Protein AF-A0A7H8N4Y3-F1 (afdb_monomer)

pLDDT: mean 81.01, std 17.04, range [22.92, 98.0]

Sequence (527 aa):
MEPESAHHAGSHAVLIGTSKYRASGLPNVPAASNSLHSMDQLLTDPELCGWPEDRVTVLEDFQDAARLALELRKLAEETTETLLVYFVGHGVISETGDLCLATGDTDLRYPDLTALEYERVRRILLNSPAQVKLVILDCCYSGRVIHGLSSPAENQLAAATEVRGVYTLTAADRTAHVVPLAEQKAACTSFTGVLRDVIRQGVPGGPPTLALDDVYLELRRVLKARGLPEPNRRGTDTVDLHVFSRNAAYRPPDTGGAGFRLIPRDREDLFLKVMAEQPVRALTANAIDALGDHPGIYQLYVASEGGTRELVYVGKGDRSISARLTRHLRKIDGRCNIDSHDVSFSYLRMDDDLSYVAPEHLVVRQLHDQGVVVPWNLNGFGNNDPGRMRDTTRLRSHHFDALYPIDLSWPIRTEGTEGDLTAYEFANYLKSELPYSFRFQLAKRRNSIDDVTSLDDISVTVPEGLLTADRAFRLLAAAMGKQWQISALAGQVLMYREENLRYPSALRYYVDTNTLDAVPDFQQDDF

Mean predicted aligned error: 16.23 Å

Organism: NCBI:txid2763006

Nearest PDB structures (foldseek):
  8v4x-assembly4_E-3  TM=7.159E-01  e=7.540E-09  Homo sapiens
  4i1p-assembly2_C  TM=5.751E-01  e=9.472E-10  Homo sapiens
  3uoa-assembly1_C  TM=6.436E-01  e=5.283E-09  Homo sapiens
  3v4l-assembly1_A-2  TM=4.907E-01  e=3.928E-09  Mus musculus
  3mx4-assembly2_B  TM=6.505E-01  e=2.250E-05  Escherichia coli

Secondary structure (DSSP, 8-state):
--------TT-EEEEEE-----STT----HHHHHHHHHHHHHHH-TTTT---GGGEEEEES---HHHHHHHHHHHHHH-SSEEEEEEEEEEEE-TTS-EEE--TT--TTSHHHHSEEHHHHHHHHHTS--SEEEEEEEEEE-----S-----GGGHHHHHT--TTSEEEES-SSPPP---TTTTTT---HHHHHHHHHHHH--TT--SEEEHHHHHHHHHHHHHHTTPPPPEEE--TTGGGSEEEE-TT-----TTS----SS-HHHHHHHHHHHHTSPPEE--HHHHHTT-S--EEEEEEEE-TTSPEEEEEEEEESS-HHHHHHHHHHHHHTBSS--GGGEEEEEEE--S-HHHH-HHHHHHHHHHHTT---TTTTTTSS-S---GGGTTSPPBTTSHHHHS-B-TT-EEE-TTS-EEEEHHHHHHHHHHH-SSEEEE-----SS--S----GGG-EEEEPSSEEEHHHHHHHHHHHH-TT-EEEEESSEEEEES-SS---TTEEEEEETTEEEE----PBPP--

InterPro domains:
  IPR011600 Peptidase C14, caspase domain [PF00656] (12-146)
  IPR029030 Caspase-like domain superfamily [SSF52129] (12-205)

Foldseek 3Di:
DPPPQPPCVQAAEEQEFAQAADAPDFDGQLLRVVLSVLVLCQCCPSQKNNHDNVRYHYHYQAQALVVVLVVLLVSLQSHAAEYEYEYADAWEADPVLFTFRAHRHQDNPCRVHGTHTVVSVLLSQLPGNYQAAEYEYRYAYPDPPPDDDDDDLQCSVVVNPQAQRYKYKYQASHGFAAPPPVCSNPHHGPLSRLLSVCRQQFDALDDQFDFLLNSLVVSQVVCVVVVGHGMDIDYDQPSSRHGRIGGPNDDPDDPDDDDDDPAPPVNLVVVLVVQVPFDKFQLDLVVLVVVPFAWWKKWKWFQDPVRDTATQDIDIDQTGPSVQSVLLLLQQVQWPPGDSRRMIMGIDGDPDRCVVVVSSVSNVVVCVVVVRDNLQRSAPRNDQDRDDSCQQPAHACSGPLNNIFGDQQAKDACVVPAAKDQLVVLQVSCCVRHSAHEDEDQDDPDDDPDDDDGSRNFIFGHHHGIDGNNRSLLSSQQRVAAQWKWFRFSGYIYIYRDHPDDHQRTQWMHHRNDIDGDDHNHDYDDD

Structure (mmCIF, N/CA/C/O backbone):
data_AF-A0A7H8N4Y3-F1
#
_entry.id   AF-A0A7H8N4Y3-F1
#
loop_
_atom_site.group_PDB
_atom_site.id
_atom_site.type_symbol
_atom_site.label_atom_id
_atom_site.label_alt_id
_atom_site.label_comp_id
_atom_site.label_asym_id
_atom_site.label_entity_id
_atom_site.label_seq_id
_atom_site.pdbx_PDB_ins_code
_atom_site.Cartn_x
_atom_site.Cartn_y
_atom_site.Cartn_z
_atom_site.occupancy
_atom_site.B_iso_or_equiv
_atom_site.auth_seq_id
_atom_site.auth_comp_id
_atom_site.auth_asym_id
_atom_site.auth_atom_id
_atom_site.pdbx_PDB_model_num
ATOM 1 N N . MET A 1 1 ? -13.805 7.664 29.362 1.00 29.91 1 MET A N 1
ATOM 2 C CA . MET A 1 1 ? -12.657 8.097 28.548 1.00 29.91 1 MET A CA 1
ATOM 3 C C . MET A 1 1 ? -13.224 8.872 27.390 1.00 29.91 1 MET A C 1
ATOM 5 O O . MET A 1 1 ? -14.058 8.323 26.681 1.00 29.91 1 MET A O 1
ATOM 9 N N . GLU A 1 2 ? -12.877 10.150 27.287 1.00 22.92 2 GLU A N 1
ATOM 10 C CA . GLU A 1 2 ? -13.134 10.912 26.066 1.00 22.92 2 GLU A CA 1
ATOM 11 C C . GLU A 1 2 ? -12.398 10.223 24.906 1.00 22.92 2 GLU A C 1
ATOM 13 O O . GLU A 1 2 ? -11.292 9.722 25.122 1.00 22.92 2 GLU A O 1
ATOM 18 N N . PRO A 1 3 ? -13.012 10.101 23.719 1.00 33.97 3 PRO A N 1
ATOM 19 C CA . PRO A 1 3 ? -12.347 9.497 22.578 1.00 33.97 3 PRO A CA 1
ATOM 20 C C . PRO A 1 3 ? -11.207 10.414 22.131 1.00 33.97 3 PRO A C 1
ATOM 22 O O . PRO A 1 3 ? -11.430 11.604 21.910 1.00 33.97 3 PRO A O 1
ATOM 25 N N . GLU A 1 4 ? -10.007 9.847 22.009 1.00 38.69 4 GLU A N 1
ATOM 26 C CA . GLU A 1 4 ? -8.832 10.485 21.412 1.00 38.69 4 GLU A CA 1
ATOM 27 C C . GLU A 1 4 ? -9.244 11.184 20.107 1.00 38.69 4 GLU A C 1
ATOM 29 O O . GLU A 1 4 ? -9.759 10.566 19.170 1.00 38.69 4 GLU A O 1
ATOM 34 N N . SER A 1 5 ? -9.104 12.508 20.078 1.00 40.22 5 SER A N 1
ATOM 35 C CA . SER A 1 5 ? -9.232 13.306 18.866 1.00 40.22 5 SER A CA 1
ATOM 36 C C . SER A 1 5 ? -8.273 12.753 17.816 1.00 40.22 5 SER A C 1
ATOM 38 O O . SER A 1 5 ? -7.086 12.621 18.106 1.00 40.22 5 SER A O 1
ATOM 40 N N . ALA A 1 6 ? -8.760 12.441 16.612 1.00 51.78 6 ALA A N 1
ATOM 41 C CA . ALA A 1 6 ? -7.892 12.108 15.490 1.00 51.78 6 ALA A CA 1
ATOM 42 C C . ALA A 1 6 ? -6.901 13.266 15.283 1.00 51.78 6 ALA A C 1
ATOM 44 O O . ALA A 1 6 ? -7.282 14.355 14.853 1.00 51.78 6 ALA A O 1
ATOM 45 N N . HIS A 1 7 ? -5.644 13.065 15.675 1.00 59.75 7 HIS A N 1
ATOM 46 C CA . HIS A 1 7 ? -4.591 14.039 15.446 1.00 59.75 7 HIS A CA 1
ATOM 47 C C . HIS A 1 7 ? -4.269 14.018 13.951 1.00 59.75 7 HIS A C 1
ATOM 49 O O . HIS A 1 7 ? -3.539 13.161 13.485 1.00 59.75 7 HIS A O 1
ATOM 55 N N . HIS A 1 8 ? -4.854 14.947 13.193 1.00 76.12 8 HIS A N 1
ATOM 56 C CA . HIS A 1 8 ? -4.563 15.163 11.767 1.00 76.12 8 HIS A CA 1
ATOM 57 C C . HIS A 1 8 ? -3.441 16.189 11.558 1.00 76.12 8 HIS A C 1
ATOM 59 O O . HIS A 1 8 ? -3.336 16.801 10.498 1.00 76.12 8 HIS A O 1
ATOM 65 N N . ALA A 1 9 ? -2.623 16.443 12.581 1.00 78.62 9 ALA A N 1
ATOM 66 C CA . ALA A 1 9 ? -1.647 17.530 12.563 1.00 78.62 9 ALA A CA 1
ATOM 67 C C . ALA A 1 9 ? -0.562 17.333 11.490 1.00 78.62 9 ALA A C 1
ATOM 69 O O . ALA A 1 9 ? -0.053 18.324 10.967 1.00 78.62 9 ALA A O 1
ATOM 70 N N . GLY A 1 10 ? -0.234 16.082 11.149 1.00 86.62 10 GLY A N 1
ATOM 71 C CA . GLY A 1 10 ? 0.663 15.722 10.050 1.00 86.62 10 GLY A CA 1
ATOM 72 C C . GLY A 1 10 ? -0.061 15.222 8.798 1.00 86.62 10 GLY A C 1
ATOM 73 O O . GLY A 1 10 ? 0.597 14.750 7.869 1.00 86.62 10 GLY A O 1
ATOM 74 N N . SER A 1 11 ? -1.394 15.276 8.762 1.00 93.38 11 SER A N 1
ATOM 75 C CA . SER A 1 11 ? -2.220 14.793 7.652 1.00 93.38 11 SER A CA 1
ATOM 76 C C . SER A 1 11 ? -2.635 15.945 6.736 1.00 93.38 11 SER A C 1
ATOM 78 O O . SER A 1 11 ? -2.836 17.062 7.202 1.00 93.38 11 SER A O 1
ATOM 80 N N . HIS A 1 12 ? -2.778 15.692 5.433 1.00 97.12 12 HIS A N 1
ATOM 81 C CA . HIS A 1 12 ? -3.272 16.681 4.468 1.00 97.12 12 HIS A CA 1
ATOM 82 C C . HIS A 1 12 ? -4.177 16.047 3.403 1.00 97.12 12 HIS A C 1
ATOM 84 O O . HIS A 1 12 ? -3.848 15.017 2.809 1.00 97.12 12 HIS A O 1
ATOM 90 N N . ALA A 1 13 ? -5.336 16.653 3.160 1.00 97.44 13 ALA A N 1
ATOM 91 C CA . ALA A 1 13 ? -6.280 16.243 2.130 1.00 97.44 13 ALA A CA 1
ATOM 92 C C . ALA A 1 13 ? -6.252 17.249 0.979 1.00 97.44 13 ALA A C 1
ATOM 94 O O . ALA A 1 13 ? -6.431 18.447 1.174 1.00 97.44 13 ALA A O 1
ATOM 95 N N . VAL A 1 14 ? -6.041 16.762 -0.238 1.00 98.00 14 VAL A N 1
ATOM 96 C CA . VAL A 1 14 ? -6.026 17.559 -1.463 1.00 98.00 14 VAL A CA 1
ATOM 97 C C . VAL A 1 14 ? -7.227 17.159 -2.307 1.00 98.00 14 VAL A C 1
ATOM 99 O O . VAL A 1 14 ? -7.295 16.053 -2.849 1.00 98.00 14 VAL A O 1
ATOM 102 N N . LEU A 1 15 ? -8.194 18.063 -2.403 1.00 98.00 15 LEU A N 1
ATOM 103 C CA . LEU A 1 15 ? -9.436 17.872 -3.138 1.00 98.00 15 LEU A CA 1
ATOM 104 C C . LEU A 1 15 ? -9.306 18.582 -4.482 1.00 98.00 15 LEU A C 1
ATOM 106 O O . LEU A 1 15 ? -9.189 19.799 -4.537 1.00 98.00 15 LEU A O 1
ATOM 110 N N . ILE A 1 16 ? -9.319 17.830 -5.574 1.00 97.12 16 ILE A N 1
ATOM 111 C CA . ILE A 1 16 ? -9.112 18.328 -6.932 1.00 97.12 16 ILE A CA 1
ATOM 112 C C . ILE A 1 16 ? -10.415 18.162 -7.705 1.00 97.12 16 ILE A C 1
ATOM 114 O O . ILE A 1 16 ? -10.931 17.052 -7.835 1.00 97.12 16 ILE A O 1
ATOM 118 N N . GLY A 1 17 ? -10.945 19.251 -8.252 1.00 94.25 17 GLY A N 1
ATOM 119 C CA . GLY A 1 17 ? -12.211 19.224 -8.981 1.00 94.25 17 GLY A CA 1
ATOM 120 C C . GLY A 1 17 ? -12.163 20.082 -10.226 1.00 94.25 17 GLY A C 1
ATOM 121 O O . GLY A 1 17 ? -11.761 21.238 -10.156 1.00 94.25 17 GLY A O 1
ATOM 122 N N . THR A 1 18 ? -12.607 19.549 -11.364 1.00 92.56 18 THR A N 1
ATOM 123 C CA . THR A 1 18 ? -12.794 20.351 -12.582 1.00 92.56 18 THR A CA 1
ATOM 124 C C . THR A 1 18 ? -14.246 20.268 -13.031 1.00 92.56 18 THR A C 1
ATOM 126 O O . THR A 1 18 ? -14.731 19.221 -13.455 1.00 92.56 18 THR A O 1
ATOM 129 N N . SER A 1 19 ? -14.955 21.388 -12.922 1.00 91.56 19 SER A N 1
ATOM 130 C CA . SER A 1 19 ? -16.358 21.529 -13.316 1.00 91.56 19 SER A CA 1
ATOM 131 C C . SER A 1 19 ? -16.519 22.222 -14.671 1.00 91.56 19 SER A C 1
ATOM 133 O O . SER A 1 19 ? -17.523 22.011 -15.362 1.00 91.56 19 SER A O 1
ATOM 135 N N . LYS A 1 20 ? -15.523 23.026 -15.071 1.00 90.75 20 LYS A N 1
ATOM 136 C CA . LYS A 1 20 ? -15.516 23.815 -16.310 1.00 90.75 20 LYS A CA 1
ATOM 137 C C . LYS A 1 20 ? -14.343 23.438 -17.209 1.00 90.75 20 LYS A C 1
ATOM 139 O O . LYS A 1 20 ? -13.189 23.539 -16.803 1.00 90.75 20 LYS A O 1
ATOM 144 N N . TYR A 1 21 ? -14.654 23.118 -18.459 1.00 89.38 21 TYR A N 1
ATOM 145 C CA . TYR A 1 21 ? -13.703 22.777 -19.511 1.00 89.38 21 TYR A CA 1
ATOM 146 C C . TYR A 1 21 ? -13.806 23.801 -20.645 1.00 89.38 21 TYR A C 1
ATOM 148 O O . TYR A 1 21 ? -14.897 24.113 -21.126 1.00 89.38 21 TYR A O 1
ATOM 156 N N . ARG A 1 22 ? -12.667 24.371 -21.044 1.00 83.06 22 ARG A N 1
ATOM 157 C CA . ARG A 1 22 ? -12.565 25.377 -22.113 1.00 83.06 22 ARG A CA 1
ATOM 158 C C . ARG A 1 22 ? -12.237 24.753 -23.462 1.00 83.06 22 ARG A C 1
ATOM 160 O O . ARG A 1 22 ? -12.673 25.260 -24.494 1.00 83.06 22 ARG A O 1
ATOM 167 N N . ALA A 1 23 ? -11.468 23.670 -23.450 1.00 68.81 23 ALA A N 1
ATOM 168 C CA . ALA A 1 23 ? -11.056 22.961 -24.649 1.00 68.81 23 ALA A CA 1
ATOM 169 C C . ALA A 1 23 ? -12.226 22.197 -25.298 1.00 68.81 23 ALA A C 1
ATOM 171 O O . ALA A 1 23 ? -13.111 21.658 -24.630 1.00 68.81 23 ALA A O 1
ATOM 172 N N . SER A 1 24 ? -12.240 22.145 -26.632 1.00 59.03 24 SER A N 1
ATOM 173 C CA . SER A 1 24 ? -13.304 21.483 -27.386 1.00 59.03 24 SER A CA 1
ATOM 174 C C . SER A 1 24 ? -13.284 19.968 -27.160 1.00 59.03 24 SER A C 1
ATOM 176 O O . SER A 1 24 ? -12.332 19.301 -27.558 1.00 59.03 24 SER A O 1
ATOM 178 N N . GLY A 1 25 ? -14.361 19.415 -26.599 1.00 71.94 25 GLY A N 1
ATOM 179 C CA . GLY A 1 25 ? -14.592 17.966 -26.561 1.00 71.94 25 GLY A CA 1
ATOM 180 C C . GLY A 1 25 ? -14.956 17.394 -25.193 1.00 71.94 25 GLY A C 1
ATOM 181 O O . GLY A 1 25 ? -15.509 16.297 -25.149 1.00 71.94 25 GLY A O 1
ATOM 182 N N . LEU A 1 26 ? -14.727 18.136 -24.105 1.00 82.75 26 LEU A N 1
ATOM 183 C CA . LEU A 1 26 ? -15.158 17.751 -22.761 1.00 82.75 26 LEU A CA 1
ATOM 184 C C . LEU A 1 26 ? -16.362 18.597 -22.317 1.00 82.75 26 LEU A C 1
ATOM 186 O O . LEU A 1 26 ? -16.264 19.823 -22.277 1.00 82.75 26 LEU A O 1
ATOM 190 N N . PRO A 1 27 ? -17.516 17.984 -21.998 1.00 84.88 27 PRO A N 1
ATOM 191 C CA . PRO A 1 27 ? -18.652 18.722 -21.462 1.00 84.88 27 PRO A CA 1
ATOM 192 C C . PRO A 1 27 ? -18.378 19.166 -20.022 1.00 84.88 27 PRO A C 1
ATOM 194 O O . PRO A 1 27 ? -17.779 18.426 -19.244 1.00 84.88 27 PRO A O 1
ATOM 197 N N . ASN A 1 28 ? -18.880 20.343 -19.647 1.00 88.38 28 ASN A N 1
ATOM 198 C CA . ASN A 1 28 ? -18.859 20.798 -18.256 1.00 88.38 28 ASN A CA 1
ATOM 199 C C . ASN A 1 28 ? -19.585 19.805 -17.340 1.00 88.38 28 ASN A C 1
ATOM 201 O O . ASN A 1 28 ? -20.628 19.258 -17.706 1.00 88.38 28 ASN A O 1
ATOM 205 N N . VAL A 1 29 ? -19.063 19.647 -16.125 1.00 87.94 29 VAL A N 1
ATOM 206 C CA . VAL A 1 29 ? -19.632 18.798 -15.074 1.00 87.94 29 VAL A CA 1
ATOM 207 C C . VAL A 1 29 ? -19.882 19.665 -13.835 1.00 87.94 29 VAL A C 1
ATOM 209 O O . VAL A 1 29 ? -19.110 19.602 -12.880 1.00 87.94 29 VAL A O 1
ATOM 212 N N . PRO A 1 30 ? -20.941 20.502 -13.810 1.00 89.88 30 PRO A N 1
ATOM 213 C CA . PRO A 1 30 ? -21.264 21.332 -12.644 1.00 89.88 30 PRO A CA 1
ATOM 214 C C . PRO A 1 30 ? -21.317 20.558 -11.319 1.00 89.88 30 PRO A C 1
ATOM 216 O O . PRO A 1 30 ? -20.906 21.074 -10.283 1.00 89.88 30 PRO A O 1
ATOM 219 N N . ALA A 1 31 ? -21.743 19.292 -11.369 1.00 87.62 31 ALA A N 1
ATOM 220 C CA . ALA A 1 31 ? -21.802 18.415 -10.206 1.00 87.62 31 ALA A CA 1
ATOM 221 C C . ALA A 1 31 ? -20.431 18.154 -9.550 1.00 87.62 31 ALA A C 1
ATOM 223 O O . ALA A 1 31 ? -20.389 17.838 -8.364 1.00 87.62 31 ALA A O 1
ATOM 224 N N . ALA A 1 32 ? -19.318 18.313 -10.280 1.00 91.06 32 ALA A N 1
ATOM 225 C CA . ALA A 1 32 ? -17.967 18.145 -9.743 1.00 91.06 32 ALA A CA 1
ATOM 226 C C . ALA A 1 32 ? -17.644 19.196 -8.670 1.00 91.06 32 ALA A C 1
ATOM 228 O O . ALA A 1 32 ? -17.089 18.850 -7.631 1.00 91.06 32 ALA A O 1
ATOM 229 N N . SER A 1 33 ? -18.072 20.447 -8.876 1.00 93.69 33 SER A N 1
ATOM 230 C CA . SER A 1 33 ? -17.942 21.516 -7.876 1.00 93.69 33 SER A CA 1
ATOM 231 C C . SER A 1 33 ? -18.730 21.171 -6.608 1.00 93.69 33 SER A C 1
ATOM 233 O O . SER A 1 33 ? -18.199 21.224 -5.501 1.00 93.69 33 SER A O 1
ATOM 235 N N . ASN A 1 34 ? -19.971 20.696 -6.752 1.00 92.75 34 ASN A N 1
ATOM 236 C CA . ASN A 1 34 ? -20.788 20.276 -5.608 1.00 92.75 34 ASN A CA 1
ATOM 237 C C . ASN A 1 34 ? -20.177 19.081 -4.859 1.00 92.75 34 ASN A C 1
ATOM 239 O O . ASN A 1 34 ? -20.225 19.025 -3.633 1.00 92.75 34 ASN A O 1
ATOM 243 N N . SER A 1 35 ? -19.610 18.111 -5.579 1.00 94.19 35 SER A N 1
ATOM 244 C CA . SER A 1 35 ? -18.927 16.960 -4.982 1.00 94.19 35 SER A CA 1
ATOM 245 C C . SER A 1 35 ? -17.668 17.366 -4.213 1.00 94.19 35 SER A C 1
ATOM 247 O O . SER A 1 35 ? -17.434 16.848 -3.126 1.00 94.19 35 SER A O 1
ATOM 249 N N . LEU A 1 36 ? -16.889 18.309 -4.746 1.00 94.56 36 LEU A N 1
ATOM 250 C CA . LEU A 1 36 ? -15.689 18.859 -4.114 1.00 94.56 36 LEU A CA 1
ATOM 251 C C . LEU A 1 36 ? -16.010 19.503 -2.760 1.00 94.56 36 LEU A C 1
ATOM 253 O O . LEU A 1 36 ? -15.488 19.075 -1.734 1.00 94.56 36 LEU A O 1
ATOM 257 N N . HIS A 1 37 ? -16.946 20.454 -2.752 1.00 94.00 37 HIS A N 1
ATOM 258 C CA . HIS A 1 37 ? -17.390 21.139 -1.535 1.00 94.00 37 HIS A CA 1
ATOM 259 C C . HIS A 1 37 ? -18.062 20.182 -0.547 1.00 94.00 37 HIS A C 1
ATOM 261 O O . HIS A 1 37 ? -17.936 20.331 0.664 1.00 94.00 37 HIS A O 1
ATOM 267 N N . SER A 1 38 ? -18.768 19.166 -1.047 1.00 94.69 38 SER A N 1
ATOM 268 C CA . SER A 1 38 ? -19.354 18.158 -0.173 1.00 94.69 38 SER A CA 1
ATOM 269 C C . SER A 1 38 ? -18.309 17.264 0.495 1.00 94.69 38 SER A C 1
ATOM 271 O O . SER A 1 38 ? -18.568 16.797 1.603 1.00 94.69 38 SER A O 1
ATOM 273 N N . MET A 1 39 ? -17.196 16.966 -0.177 1.00 95.94 39 MET A N 1
ATOM 274 C CA . MET A 1 39 ? -16.101 16.193 0.407 1.00 95.94 39 MET A CA 1
ATOM 275 C C . MET A 1 39 ? -15.340 17.036 1.433 1.00 95.94 39 MET A C 1
ATOM 277 O O . MET A 1 39 ? -15.068 16.551 2.524 1.00 95.94 39 MET A O 1
ATOM 281 N N . ASP A 1 40 ? 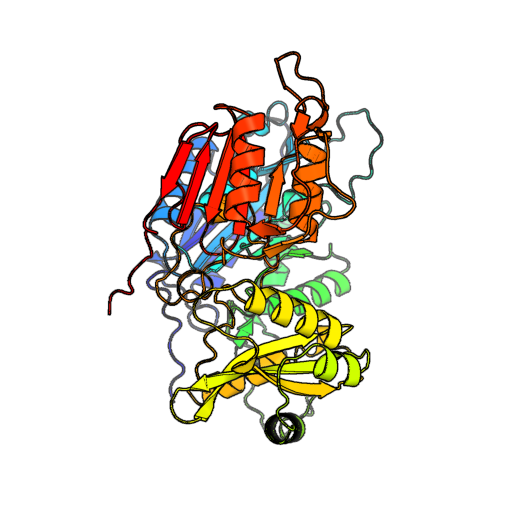-15.087 18.309 1.123 1.00 96.81 40 ASP A N 1
ATOM 282 C CA . ASP A 1 40 ? -14.495 19.287 2.043 1.00 96.81 40 ASP A CA 1
ATOM 283 C C . ASP A 1 40 ? -15.280 19.377 3.360 1.00 96.81 40 ASP A C 1
ATOM 285 O O . ASP A 1 40 ? -14.745 19.120 4.438 1.00 96.81 40 ASP A O 1
ATOM 289 N N . GLN A 1 41 ? -16.597 19.589 3.266 1.00 95.50 41 GLN A N 1
ATOM 290 C CA . GLN A 1 41 ? -17.493 19.621 4.427 1.00 95.50 41 GLN A CA 1
ATOM 291 C C . GLN A 1 41 ? -17.511 18.313 5.216 1.00 95.50 41 GLN A C 1
ATOM 293 O O . GLN A 1 41 ? -17.737 18.325 6.416 1.00 95.50 41 GLN A O 1
ATOM 298 N N . LEU A 1 42 ? -17.363 17.171 4.547 1.00 95.00 42 LEU A N 1
ATOM 299 C CA . LEU A 1 42 ? -17.385 15.867 5.201 1.00 95.00 42 LEU A CA 1
ATOM 300 C C . LEU A 1 42 ? -16.086 15.591 5.957 1.00 95.00 42 LEU A C 1
ATOM 302 O O . LEU A 1 42 ? -16.122 14.999 7.036 1.00 95.00 42 LEU A O 1
ATOM 306 N N . LEU A 1 43 ? -14.952 15.994 5.382 1.00 95.31 43 LEU A N 1
ATOM 307 C CA . LEU A 1 43 ? -13.642 15.813 5.994 1.00 95.31 43 LEU A CA 1
ATOM 308 C C . LEU A 1 43 ? -13.476 16.728 7.207 1.00 95.31 43 LEU A C 1
ATOM 310 O O . LEU A 1 43 ? -12.994 16.279 8.242 1.00 95.31 43 LEU A O 1
ATOM 314 N N . THR A 1 44 ? -13.927 17.975 7.100 1.00 95.25 44 THR A N 1
ATOM 315 C CA . THR A 1 44 ? -13.803 18.983 8.165 1.00 95.25 44 THR A CA 1
ATOM 316 C C . THR A 1 44 ? -14.844 18.854 9.279 1.00 95.25 44 THR A C 1
ATOM 318 O O . THR A 1 44 ? -14.672 19.437 10.347 1.00 95.25 44 THR A O 1
ATOM 321 N N . ASP A 1 45 ? -15.909 18.066 9.087 1.00 93.06 45 ASP A N 1
ATOM 322 C CA . ASP A 1 45 ? -16.941 17.861 10.110 1.00 93.06 45 ASP A CA 1
ATOM 323 C C . ASP A 1 45 ? -16.353 17.133 11.343 1.00 93.06 45 ASP A C 1
ATOM 325 O O . ASP A 1 45 ? -15.935 15.971 11.221 1.00 93.06 45 ASP A O 1
ATOM 329 N N . PRO A 1 46 ? -16.324 17.773 12.534 1.00 88.12 46 PRO A N 1
ATOM 330 C CA . PRO A 1 46 ? -15.716 17.215 13.746 1.00 88.12 46 PRO A CA 1
ATOM 331 C C . PRO A 1 46 ? -16.443 15.977 14.279 1.00 88.12 46 PRO A C 1
ATOM 333 O O . PRO A 1 46 ? -15.845 15.170 14.995 1.00 88.12 46 PRO A O 1
ATOM 336 N N . GLU A 1 47 ? -17.714 15.790 13.918 1.00 86.62 47 GLU A N 1
ATOM 337 C CA . GLU A 1 47 ? -18.488 14.609 14.297 1.00 86.62 47 GLU A CA 1
ATOM 338 C C . GLU A 1 47 ? -18.294 13.439 13.324 1.00 86.62 47 GLU A C 1
ATOM 340 O O . GLU A 1 47 ? -18.701 12.319 13.636 1.00 86.62 47 GLU A O 1
ATOM 345 N N . LEU A 1 48 ? -17.646 13.671 12.176 1.00 90.50 48 LEU A N 1
ATOM 346 C CA . LEU A 1 48 ? -17.359 12.657 11.161 1.00 90.50 48 LEU A CA 1
ATOM 347 C C . LEU A 1 48 ? -15.856 12.375 11.073 1.00 90.50 48 LEU A C 1
ATOM 349 O O . LEU A 1 48 ? -15.373 11.465 11.749 1.00 90.50 48 LEU A O 1
ATOM 353 N N . CYS A 1 49 ? -15.119 13.107 10.233 1.00 91.00 49 CYS A N 1
ATOM 354 C CA . CYS A 1 49 ? -13.701 12.839 9.974 1.00 91.00 49 CYS A CA 1
ATOM 355 C C . CYS A 1 49 ? -12.771 13.773 10.767 1.00 91.00 49 CYS A C 1
ATOM 357 O O . CYS A 1 49 ? -11.644 13.383 11.068 1.00 91.00 49 CYS A O 1
ATOM 359 N N . GLY A 1 50 ? -13.239 14.972 11.126 1.00 90.69 50 GLY A N 1
ATOM 360 C CA . GLY A 1 50 ? -12.565 15.905 12.032 1.00 90.69 50 GLY A CA 1
ATOM 361 C C . GLY A 1 50 ? -11.227 16.464 11.556 1.00 90.69 50 GLY A C 1
ATOM 362 O O . GLY A 1 50 ? -10.382 16.779 12.391 1.00 90.69 50 GLY A O 1
ATOM 363 N N . TRP A 1 51 ? -11.015 16.582 10.245 1.00 93.44 51 TRP A N 1
ATOM 364 C CA . TRP A 1 51 ? -9.822 17.216 9.687 1.00 93.44 51 TRP A CA 1
ATOM 365 C C . TRP A 1 51 ? -9.823 18.721 10.004 1.00 93.44 51 TRP A C 1
ATOM 367 O O . TRP A 1 51 ? -10.841 19.381 9.791 1.00 93.44 51 TRP A O 1
ATOM 377 N N . PRO A 1 52 ? -8.705 19.297 10.475 1.00 92.00 52 PRO A N 1
ATOM 378 C CA . PRO A 1 52 ? -8.554 20.741 10.578 1.00 92.00 52 PRO A CA 1
ATOM 379 C C . PRO A 1 52 ? -8.740 21.413 9.213 1.00 92.00 52 PRO A C 1
ATOM 381 O O . PRO A 1 52 ? -8.275 20.896 8.197 1.00 92.00 52 PRO A O 1
ATOM 384 N N . GLU A 1 53 ? -9.392 22.577 9.184 1.00 91.44 53 GLU A N 1
ATOM 385 C CA . GLU A 1 53 ? -9.666 23.311 7.937 1.00 91.44 53 GLU A CA 1
ATOM 386 C C . GLU A 1 53 ? -8.380 23.653 7.162 1.00 91.44 53 GLU A C 1
ATOM 388 O O . GLU A 1 53 ? -8.353 23.587 5.938 1.00 91.44 53 GLU A O 1
ATOM 393 N N . ASP A 1 54 ? -7.280 23.950 7.860 1.00 92.50 54 ASP A N 1
ATOM 394 C CA . ASP A 1 54 ? -5.971 24.240 7.260 1.00 92.50 54 ASP A CA 1
ATOM 395 C C . ASP A 1 54 ? -5.259 22.996 6.694 1.00 92.50 54 ASP A C 1
ATOM 397 O O . ASP A 1 54 ? -4.264 23.118 5.976 1.00 92.50 54 ASP A O 1
ATOM 401 N N . ARG A 1 55 ? -5.789 21.798 6.969 1.00 95.69 55 ARG A N 1
ATOM 402 C CA . ARG A 1 55 ? -5.313 20.504 6.458 1.00 95.69 55 ARG A CA 1
ATOM 403 C C . ARG A 1 55 ? -6.157 19.951 5.318 1.00 95.69 55 ARG A C 1
ATOM 405 O O . ARG A 1 55 ? -5.887 18.850 4.840 1.00 95.69 55 ARG A O 1
ATOM 412 N N . VAL A 1 56 ? -7.138 20.710 4.835 1.00 97.31 56 VAL A N 1
ATOM 413 C CA . VAL A 1 56 ? -7.909 20.380 3.635 1.00 97.31 56 VAL A CA 1
ATOM 414 C C . VAL A 1 56 ? -7.702 21.484 2.603 1.00 97.31 56 VAL A C 1
ATOM 416 O O . VAL A 1 56 ? -7.971 22.655 2.836 1.00 97.31 56 VAL A O 1
ATOM 419 N N . THR A 1 57 ? -7.171 21.132 1.434 1.00 97.75 57 THR A N 1
ATOM 420 C CA . THR A 1 57 ? -6.911 22.082 0.349 1.00 97.75 57 THR A CA 1
ATOM 421 C C . THR A 1 57 ? -7.747 21.749 -0.871 1.00 97.75 57 THR A C 1
ATOM 423 O O . THR A 1 57 ? -7.632 20.672 -1.455 1.00 97.75 57 THR A O 1
ATOM 426 N N . VAL A 1 58 ? -8.555 22.721 -1.284 1.00 97.44 58 VAL A N 1
ATOM 427 C CA . VAL A 1 58 ? -9.439 22.631 -2.443 1.00 97.44 58 VAL A CA 1
ATOM 428 C C . VAL A 1 58 ? -8.774 23.270 -3.667 1.00 97.44 58 VAL A C 1
ATOM 430 O O . VAL A 1 58 ? -8.503 24.469 -3.700 1.00 97.44 58 VAL A O 1
ATOM 433 N N . LEU A 1 59 ? -8.522 22.460 -4.694 1.00 96.44 59 LEU A N 1
ATOM 434 C CA . LEU A 1 59 ? -7.959 22.838 -5.989 1.00 96.44 59 LEU A CA 1
ATOM 435 C C . LEU A 1 59 ? -9.052 22.733 -7.066 1.00 96.44 59 LEU A C 1
ATOM 437 O O . LEU A 1 59 ? -9.182 21.722 -7.761 1.00 96.44 59 LEU A O 1
ATOM 441 N N . GLU A 1 60 ? -9.870 23.781 -7.178 1.00 95.38 60 GLU A N 1
ATOM 442 C CA . GLU A 1 60 ? -11.030 23.835 -8.078 1.00 95.38 60 GLU A CA 1
ATOM 443 C C . GLU A 1 60 ? -10.718 24.512 -9.424 1.00 95.38 60 GLU A C 1
ATOM 445 O O . GLU A 1 60 ? -10.039 25.537 -9.478 1.00 95.38 60 GLU A O 1
ATOM 450 N N . ASP A 1 61 ? -11.256 23.955 -10.515 1.00 92.12 61 ASP A N 1
ATOM 451 C CA . ASP A 1 61 ? -11.217 24.493 -11.882 1.00 92.12 61 ASP A CA 1
ATOM 452 C C . ASP A 1 61 ? -9.797 24.916 -12.327 1.00 92.12 61 ASP A C 1
ATOM 454 O O . ASP A 1 61 ? -9.611 25.912 -13.040 1.00 92.12 61 ASP A O 1
ATOM 458 N N . PHE A 1 62 ? -8.771 24.150 -11.935 1.00 92.12 62 PHE A N 1
ATOM 459 C CA . PHE A 1 62 ? -7.408 24.352 -12.431 1.00 92.12 62 PHE A CA 1
ATOM 460 C C . PHE A 1 62 ? -7.388 24.214 -13.954 1.00 92.12 62 PHE A C 1
ATOM 462 O O . PHE A 1 62 ? -7.936 23.269 -14.515 1.00 92.12 62 PHE A O 1
ATOM 469 N N . GLN A 1 63 ? -6.757 25.171 -14.631 1.00 88.31 63 GLN A N 1
ATOM 470 C CA . GLN A 1 63 ? -6.674 25.169 -16.093 1.00 88.31 63 GLN A CA 1
ATOM 471 C C . GLN A 1 63 ? -5.476 24.332 -16.568 1.00 88.31 63 GLN A C 1
ATOM 473 O O . GLN A 1 63 ? -5.634 23.432 -17.391 1.00 88.31 63 GLN A O 1
ATOM 478 N N . ASP A 1 64 ? -4.309 24.565 -15.959 1.00 89.31 64 ASP A N 1
ATOM 479 C CA . ASP A 1 64 ? -3.025 23.955 -16.312 1.00 89.31 64 ASP A CA 1
ATOM 480 C C . ASP A 1 64 ? -2.670 22.759 -15.407 1.00 89.31 64 ASP A C 1
ATOM 482 O O . ASP A 1 64 ? -2.507 22.898 -14.187 1.00 89.31 64 ASP A O 1
ATOM 486 N N . ALA A 1 65 ? -2.498 21.590 -16.028 1.00 92.44 65 ALA A N 1
ATOM 487 C CA . ALA A 1 65 ? -2.105 20.344 -15.379 1.00 92.44 65 ALA A CA 1
ATOM 488 C C . ALA A 1 65 ? -0.710 20.395 -14.733 1.00 92.44 65 ALA A C 1
ATOM 490 O O . ALA A 1 65 ? -0.496 19.769 -13.691 1.00 92.44 65 ALA A O 1
ATOM 491 N N . ALA A 1 66 ? 0.242 21.146 -15.297 1.00 91.94 66 ALA A N 1
ATOM 492 C CA . ALA A 1 66 ? 1.588 21.263 -14.739 1.00 91.94 66 ALA A CA 1
ATOM 493 C C . ALA A 1 66 ? 1.568 22.019 -13.406 1.00 91.94 66 ALA A C 1
ATOM 495 O O . ALA A 1 66 ? 2.168 21.574 -12.424 1.00 91.94 66 ALA A O 1
ATOM 496 N N . ARG A 1 67 ? 0.819 23.125 -13.347 1.00 93.81 67 ARG A N 1
ATOM 497 C CA . ARG A 1 67 ? 0.618 23.881 -12.108 1.00 93.81 67 ARG A CA 1
ATOM 498 C C . ARG A 1 67 ? -0.138 23.069 -11.059 1.00 93.81 67 ARG A C 1
ATOM 500 O O . ARG A 1 67 ? 0.256 23.090 -9.898 1.00 93.81 67 ARG A O 1
ATOM 507 N N . LEU A 1 68 ? -1.172 22.328 -11.460 1.00 95.25 68 LEU A N 1
ATOM 508 C CA . LEU A 1 68 ? -1.890 21.421 -10.560 1.00 95.25 68 LEU A CA 1
ATOM 509 C C . LEU A 1 68 ? -0.947 20.371 -9.949 1.00 95.25 68 LEU A C 1
ATOM 511 O O . LEU A 1 68 ? -0.946 20.169 -8.737 1.00 95.25 68 LEU A O 1
ATOM 515 N N . ALA A 1 69 ? -0.101 19.743 -10.772 1.00 94.88 69 ALA A N 1
ATOM 516 C CA . ALA A 1 69 ? 0.883 18.768 -10.306 1.00 94.88 69 ALA A CA 1
ATOM 517 C C . ALA A 1 69 ? 1.907 19.376 -9.337 1.00 94.88 69 ALA A C 1
ATOM 519 O O . ALA A 1 69 ? 2.334 18.705 -8.398 1.00 94.88 69 ALA A O 1
ATOM 520 N N . LEU A 1 70 ? 2.318 20.626 -9.570 1.00 95.12 70 LEU A N 1
ATOM 521 C CA . LEU A 1 70 ? 3.248 21.339 -8.698 1.00 95.12 70 LEU A CA 1
ATOM 522 C C . LEU A 1 70 ? 2.630 21.624 -7.325 1.00 95.12 70 LEU A C 1
ATOM 524 O O . LEU A 1 70 ? 3.280 21.365 -6.317 1.00 95.12 70 LEU A O 1
ATOM 528 N N . GLU A 1 71 ? 1.396 22.128 -7.275 1.00 96.44 71 GLU A N 1
ATOM 529 C CA . GLU A 1 71 ? 0.710 22.392 -6.002 1.00 96.44 71 GLU A CA 1
ATOM 530 C C . GLU A 1 71 ? 0.457 21.096 -5.225 1.00 96.44 71 GLU A C 1
ATOM 532 O O . GLU A 1 71 ? 0.782 21.019 -4.042 1.00 96.44 71 GLU A O 1
ATOM 537 N N . LEU A 1 72 ? 0.001 20.036 -5.903 1.00 97.00 72 LEU A N 1
ATOM 538 C CA . LEU A 1 72 ? -0.137 18.717 -5.284 1.00 97.00 72 LEU A CA 1
ATOM 539 C C . LEU A 1 72 ? 1.200 18.211 -4.715 1.00 97.00 72 LEU A C 1
ATOM 541 O O . LEU A 1 72 ? 1.219 17.628 -3.635 1.00 97.00 72 LEU A O 1
ATOM 545 N N . ARG A 1 73 ? 2.319 18.433 -5.418 1.00 96.19 73 ARG A N 1
ATOM 546 C CA . ARG A 1 73 ? 3.648 18.020 -4.946 1.00 96.19 73 ARG A CA 1
ATOM 547 C C . ARG A 1 73 ? 4.072 18.745 -3.676 1.00 96.19 73 ARG A C 1
ATOM 549 O O . ARG A 1 73 ? 4.538 18.075 -2.766 1.00 96.19 73 ARG A O 1
ATOM 556 N N . LYS A 1 74 ? 3.897 20.066 -3.603 1.00 96.00 74 LYS A N 1
ATOM 557 C CA . LYS A 1 74 ? 4.257 20.844 -2.406 1.00 96.00 74 LYS A CA 1
ATOM 558 C C . LYS A 1 74 ? 3.507 20.345 -1.173 1.00 96.00 74 LYS A C 1
ATOM 560 O O . LYS A 1 74 ? 4.123 20.041 -0.162 1.00 96.00 74 LYS A O 1
ATOM 565 N N . LEU A 1 75 ? 2.189 20.175 -1.301 1.00 96.44 75 LEU A N 1
ATOM 566 C CA . LEU A 1 75 ? 1.348 19.663 -0.216 1.00 96.44 75 LEU A CA 1
ATOM 567 C C . LEU A 1 75 ? 1.772 18.247 0.191 1.00 96.44 75 LEU A C 1
ATOM 569 O O . LEU A 1 75 ? 1.873 17.932 1.374 1.00 96.44 75 LEU A O 1
ATOM 573 N N . ALA A 1 76 ? 2.078 17.398 -0.791 1.00 93.38 76 ALA A N 1
ATOM 574 C CA . ALA A 1 76 ? 2.554 16.049 -0.533 1.00 93.38 76 ALA A CA 1
ATOM 575 C C . ALA A 1 76 ? 3.899 16.028 0.213 1.00 93.38 76 ALA A C 1
ATOM 577 O O . ALA A 1 76 ? 4.054 15.217 1.117 1.00 93.38 76 ALA A O 1
ATOM 578 N N . GLU A 1 77 ? 4.852 16.901 -0.125 1.00 92.31 77 GLU A N 1
ATOM 579 C CA . GLU A 1 77 ? 6.168 16.989 0.533 1.00 92.31 77 GLU A CA 1
ATOM 580 C C . GLU A 1 77 ? 6.067 17.368 2.022 1.00 92.31 77 GLU A C 1
ATOM 582 O O . GLU A 1 77 ? 6.903 16.944 2.818 1.00 92.31 77 GLU A O 1
ATOM 587 N N . GLU A 1 78 ? 5.023 18.102 2.410 1.00 89.69 78 GLU A N 1
ATOM 588 C CA . GLU A 1 78 ? 4.783 18.558 3.787 1.00 89.69 78 GLU A CA 1
ATOM 589 C C . GLU A 1 78 ? 3.946 17.574 4.631 1.00 89.69 78 GLU A C 1
ATOM 591 O O . GLU A 1 78 ? 3.800 17.763 5.838 1.00 89.69 78 GLU A O 1
ATOM 596 N N . THR A 1 79 ? 3.400 16.513 4.024 1.00 90.00 79 THR A N 1
ATOM 597 C CA . THR A 1 79 ? 2.465 15.586 4.687 1.00 90.00 79 THR A CA 1
ATOM 598 C C . THR A 1 79 ? 3.173 14.344 5.226 1.00 90.00 79 THR A C 1
ATOM 600 O O . THR A 1 79 ? 3.741 13.577 4.450 1.00 90.00 79 THR A O 1
ATOM 603 N N . THR A 1 80 ? 3.089 14.080 6.532 1.00 86.31 80 THR A N 1
ATOM 604 C CA . THR A 1 80 ? 3.830 12.999 7.217 1.00 86.31 80 THR A CA 1
ATOM 605 C C . THR A 1 80 ? 2.954 11.850 7.723 1.00 86.31 80 THR A C 1
ATOM 607 O O . THR A 1 80 ? 3.430 10.721 7.829 1.00 86.31 80 THR A O 1
ATOM 610 N N . GLU A 1 81 ? 1.670 12.084 7.981 1.00 85.94 81 GLU A N 1
ATOM 611 C CA . GLU A 1 81 ? 0.729 11.075 8.480 1.00 85.94 81 GLU A CA 1
ATOM 612 C C . GLU A 1 81 ? -0.144 10.541 7.344 1.00 85.94 81 GLU A C 1
ATOM 614 O O . GLU A 1 81 ? 0.219 9.544 6.723 1.00 85.94 81 GLU A O 1
ATOM 619 N N . THR A 1 82 ? -1.262 11.201 7.031 1.00 90.62 82 THR A N 1
ATOM 620 C CA . THR A 1 82 ? -2.196 10.761 5.989 1.00 90.62 82 THR A CA 1
ATOM 621 C C . THR A 1 82 ? -2.261 11.771 4.856 1.00 90.62 82 THR A C 1
ATOM 623 O O . THR A 1 82 ? -2.665 12.909 5.064 1.00 90.62 82 THR A O 1
ATOM 626 N N . LEU A 1 83 ? -1.921 11.347 3.639 1.00 94.62 83 LEU A N 1
ATOM 627 C CA . LEU A 1 83 ? -2.135 12.124 2.421 1.00 94.62 83 LEU A CA 1
ATOM 628 C C . LEU A 1 83 ? -3.333 11.558 1.660 1.00 94.62 83 LEU A C 1
ATOM 630 O O . LEU A 1 83 ? -3.251 10.460 1.103 1.00 94.62 83 LEU A O 1
ATOM 634 N N . LEU A 1 84 ? -4.431 12.311 1.621 1.00 95.69 84 LEU A N 1
ATOM 635 C CA . LEU A 1 84 ? -5.628 11.970 0.853 1.00 95.69 84 LEU A CA 1
ATOM 636 C C . LEU A 1 84 ? -5.690 12.815 -0.417 1.00 95.69 84 LEU A C 1
ATOM 638 O O . LEU A 1 84 ? -5.711 14.035 -0.346 1.00 95.69 84 LEU A O 1
ATOM 642 N N . VAL A 1 85 ? -5.789 12.178 -1.581 1.00 96.50 85 VAL A N 1
ATOM 643 C CA . VAL A 1 85 ? -6.081 12.854 -2.849 1.00 96.50 85 VAL A CA 1
ATOM 644 C C . VAL A 1 85 ? -7.457 12.429 -3.333 1.00 96.50 85 VAL A C 1
ATOM 646 O O . VAL A 1 85 ? -7.679 11.270 -3.677 1.00 96.50 85 VAL A O 1
ATOM 649 N N . TYR A 1 86 ? -8.384 13.373 -3.392 1.00 96.38 86 TYR A N 1
ATOM 650 C CA . TYR A 1 86 ? -9.696 13.172 -3.995 1.00 96.38 86 TYR A CA 1
ATOM 651 C C . TYR A 1 86 ? -9.736 13.897 -5.336 1.00 96.38 86 TYR A C 1
ATOM 653 O O . TYR A 1 86 ? -9.429 15.082 -5.397 1.00 96.38 86 TYR A O 1
ATOM 661 N N . PHE A 1 87 ? -10.112 13.206 -6.409 1.00 95.19 87 PHE A N 1
ATOM 662 C CA . PHE A 1 87 ? -10.293 13.813 -7.726 1.00 95.19 87 PHE A CA 1
ATOM 663 C C . PHE A 1 87 ? -11.727 13.633 -8.212 1.00 95.19 87 PHE A C 1
ATOM 665 O O . PHE A 1 87 ? -12.241 12.517 -8.184 1.00 95.19 87 PHE A O 1
ATOM 672 N N . VAL A 1 88 ? -12.333 14.703 -8.733 1.00 92.69 88 VAL A N 1
ATOM 673 C CA . VAL A 1 88 ? -13.638 14.660 -9.400 1.00 92.69 88 VAL A CA 1
ATOM 674 C C . VAL A 1 88 ? -13.647 15.426 -10.723 1.00 92.69 88 VAL A C 1
ATOM 676 O O . VAL A 1 88 ? -13.265 16.595 -10.801 1.00 92.69 88 VAL A O 1
ATOM 679 N N . GLY A 1 89 ? -14.113 14.767 -11.784 1.00 89.81 89 GLY A N 1
ATOM 680 C CA . GLY A 1 89 ? -14.159 15.339 -13.132 1.00 89.81 89 GLY A CA 1
ATOM 681 C C . GLY A 1 89 ? -14.037 14.283 -14.231 1.00 89.81 89 GLY A C 1
ATOM 682 O O . GLY A 1 89 ? -14.386 13.117 -14.044 1.00 89.81 89 GLY A O 1
ATOM 683 N N . HIS A 1 90 ? -13.541 14.680 -15.401 1.00 87.31 90 HIS A N 1
ATOM 684 C CA . HIS A 1 90 ? -13.266 13.750 -16.500 1.00 87.31 90 HIS A CA 1
ATOM 685 C C . HIS A 1 90 ? -11.927 13.033 -16.330 1.00 87.31 90 HIS A C 1
ATOM 687 O O . HIS A 1 90 ? -10.893 13.658 -16.099 1.00 87.31 90 HIS A O 1
ATOM 693 N N . GLY A 1 91 ? -11.955 11.716 -16.516 1.00 84.56 91 GLY A N 1
ATOM 694 C CA . GLY A 1 91 ? -10.794 10.899 -16.839 1.00 84.56 91 GLY A CA 1
ATOM 695 C C . GLY A 1 91 ? -10.727 10.677 -18.351 1.00 84.56 91 GLY A C 1
ATOM 696 O O . GLY A 1 91 ? -11.739 10.423 -19.021 1.00 84.56 91 GLY A O 1
ATOM 697 N N . VAL A 1 92 ? -9.529 10.791 -18.905 1.00 81.56 92 VAL A N 1
ATOM 698 C CA . VAL A 1 92 ? -9.230 10.544 -20.320 1.00 81.56 92 VAL A CA 1
ATOM 699 C C . VAL A 1 92 ? -8.134 9.487 -20.401 1.00 81.56 92 VAL A C 1
ATOM 701 O O . VAL A 1 92 ? -7.284 9.420 -19.520 1.00 81.56 92 VAL A O 1
ATOM 704 N N . ILE A 1 93 ? -8.171 8.639 -21.425 1.00 75.69 93 ILE A N 1
ATOM 705 C CA . ILE A 1 93 ? -7.107 7.663 -21.677 1.00 75.69 93 ILE A CA 1
ATOM 706 C C . ILE A 1 93 ? -6.224 8.205 -22.796 1.00 75.69 93 ILE A C 1
ATOM 708 O O . ILE A 1 93 ? -6.742 8.615 -23.838 1.00 75.69 93 ILE A O 1
ATOM 712 N N . SER A 1 94 ? -4.914 8.231 -22.575 1.00 74.00 94 SER A N 1
ATOM 713 C CA . SER A 1 94 ? -3.933 8.583 -23.601 1.00 74.00 94 SER A CA 1
ATOM 714 C C . SER A 1 94 ? -3.794 7.491 -24.664 1.00 74.00 94 SER A C 1
ATOM 716 O O . SER A 1 94 ? -4.251 6.360 -24.496 1.00 74.00 94 SER A O 1
ATOM 718 N N . GLU A 1 95 ? -3.097 7.796 -25.761 1.00 69.62 95 GLU A N 1
ATOM 719 C CA . GLU A 1 95 ? -2.762 6.796 -26.786 1.00 69.62 95 GLU A CA 1
ATOM 720 C C . GLU A 1 95 ? -1.931 5.626 -26.227 1.00 69.62 95 GLU A C 1
ATOM 722 O O . GLU A 1 95 ? -2.015 4.504 -26.728 1.00 69.62 95 GLU A O 1
ATOM 727 N N . THR A 1 96 ? -1.160 5.866 -25.162 1.00 67.94 96 THR A N 1
ATOM 728 C CA . THR A 1 96 ? -0.357 4.850 -24.468 1.00 67.94 96 THR A CA 1
ATOM 729 C C . THR A 1 96 ? -1.178 3.966 -23.526 1.00 67.94 96 THR A C 1
ATOM 731 O O . THR A 1 96 ? -0.662 2.965 -23.029 1.00 67.94 96 THR A O 1
ATOM 734 N N . GLY A 1 97 ? -2.466 4.273 -23.335 1.00 68.38 97 GLY A N 1
ATOM 735 C CA . GLY A 1 97 ? -3.366 3.539 -22.447 1.00 68.38 97 GLY A CA 1
ATOM 736 C C . GLY A 1 97 ? -3.335 4.020 -20.995 1.00 68.38 97 GLY A C 1
ATOM 737 O O . GLY A 1 97 ? -3.890 3.344 -20.129 1.00 68.38 97 GLY A O 1
ATOM 738 N N . ASP A 1 98 ? -2.709 5.165 -20.722 1.00 74.44 98 ASP A N 1
ATOM 739 C CA . ASP A 1 98 ? -2.575 5.712 -19.375 1.00 74.44 98 ASP A CA 1
ATOM 740 C C . ASP A 1 98 ? -3.767 6.607 -19.021 1.00 74.44 98 ASP A C 1
ATOM 742 O O . ASP A 1 98 ? -4.289 7.350 -19.854 1.00 74.44 98 ASP A O 1
ATOM 746 N N . LEU A 1 99 ? -4.203 6.546 -17.760 1.00 80.88 99 LEU A N 1
ATOM 747 C CA . LEU A 1 99 ? -5.239 7.435 -17.239 1.00 80.88 99 LEU A CA 1
ATOM 748 C C . LEU A 1 99 ? -4.665 8.839 -17.031 1.00 80.88 99 LEU A C 1
ATOM 750 O O . LEU A 1 99 ? -3.691 9.008 -16.297 1.00 80.88 99 LEU A O 1
ATOM 754 N N . CYS A 1 100 ? -5.316 9.857 -17.586 1.00 87.38 100 CYS A N 1
ATOM 755 C CA . CYS A 1 100 ? -5.047 11.260 -17.297 1.00 87.38 100 CYS A CA 1
ATOM 756 C C . CYS A 1 100 ? -6.296 11.941 -16.713 1.00 87.38 100 CYS A C 1
ATOM 758 O O . CYS A 1 100 ? -7.424 11.736 -17.163 1.00 87.38 100 CYS A O 1
ATOM 760 N N . LEU A 1 101 ? -6.083 12.757 -15.686 1.00 91.38 101 LEU A N 1
ATOM 761 C CA . LEU A 1 101 ? -7.091 13.527 -14.967 1.00 91.38 101 LEU A CA 1
ATOM 762 C C . LEU A 1 101 ? -7.238 14.890 -15.651 1.00 91.38 101 LEU A C 1
ATOM 764 O O . LEU A 1 101 ? -6.308 15.702 -15.634 1.00 91.38 101 LEU A O 1
ATOM 768 N N . ALA A 1 102 ? -8.376 15.124 -16.303 1.00 91.44 102 ALA A N 1
ATOM 769 C CA . ALA A 1 102 ? -8.569 16.302 -17.137 1.00 91.44 102 ALA A CA 1
ATOM 770 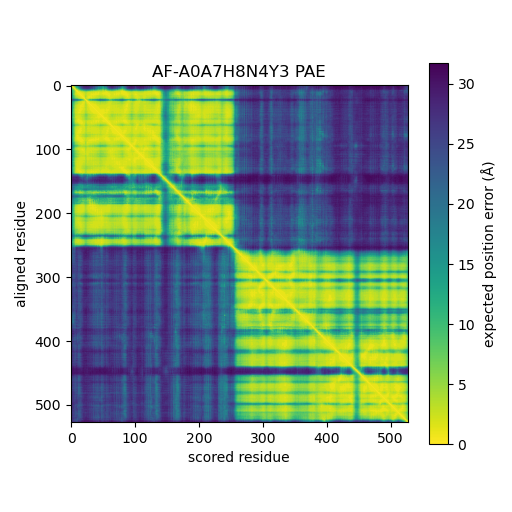C C . ALA A 1 102 ? -8.706 17.585 -16.304 1.00 91.44 102 ALA A C 1
ATOM 772 O O . ALA A 1 102 ? -9.496 17.648 -15.358 1.00 91.44 102 ALA A O 1
ATOM 773 N N . THR A 1 103 ? -7.985 18.618 -16.726 1.00 93.00 103 THR A N 1
ATOM 774 C CA . THR A 1 103 ? -8.059 19.999 -16.242 1.00 93.00 103 THR A CA 1
ATOM 775 C C . THR A 1 103 ? -8.831 20.874 -17.235 1.00 93.00 103 THR A C 1
ATOM 777 O O . THR A 1 103 ? -9.242 20.416 -18.304 1.00 93.00 103 THR A O 1
ATOM 780 N N . GLY A 1 104 ? -9.055 22.146 -16.897 1.00 90.94 104 GLY A N 1
ATOM 781 C CA . GLY A 1 104 ? -9.872 23.058 -17.705 1.00 90.94 104 GLY A CA 1
ATOM 782 C C . GLY A 1 104 ? -9.406 23.218 -19.160 1.00 90.94 104 GLY A C 1
ATOM 783 O O . GLY A 1 104 ? -10.252 23.325 -20.051 1.00 90.94 104 GLY A O 1
ATOM 784 N N . ASP A 1 105 ? -8.094 23.164 -19.413 1.00 91.62 105 ASP A N 1
ATOM 785 C CA . ASP A 1 105 ? -7.500 23.329 -20.749 1.00 91.62 105 ASP A CA 1
ATOM 786 C C . ASP A 1 105 ? -7.100 21.998 -21.424 1.00 91.62 105 ASP A C 1
ATOM 788 O O . ASP A 1 105 ? -6.424 22.009 -22.452 1.00 91.62 105 ASP A O 1
ATOM 792 N N . THR A 1 106 ? -7.519 20.844 -20.890 1.00 90.56 106 THR A N 1
ATOM 793 C CA . THR A 1 106 ? -7.182 19.532 -21.470 1.00 90.56 106 THR A CA 1
ATOM 794 C C . THR A 1 106 ? -7.680 19.377 -22.909 1.00 90.56 106 THR A C 1
ATOM 796 O O . THR A 1 106 ? -8.882 19.382 -23.175 1.00 90.56 106 THR A O 1
ATOM 799 N N . ASP A 1 107 ? -6.754 19.136 -23.836 1.00 87.81 107 ASP A N 1
ATOM 800 C CA . ASP A 1 107 ? -7.026 18.801 -25.230 1.00 87.81 107 ASP A CA 1
ATOM 801 C C . ASP A 1 107 ? -7.082 17.279 -25.402 1.00 87.81 107 ASP A C 1
ATOM 803 O O . ASP A 1 107 ? -6.084 16.579 -25.233 1.00 87.81 107 ASP A O 1
ATOM 807 N N . LEU A 1 108 ? -8.246 16.760 -25.801 1.00 85.06 108 LEU A N 1
ATOM 808 C CA . LEU A 1 108 ? -8.464 15.324 -26.011 1.00 85.06 108 LEU A CA 1
ATOM 809 C C . LEU A 1 108 ? -7.571 14.696 -27.088 1.00 85.06 108 LEU A C 1
ATOM 811 O O . LEU A 1 108 ? -7.497 13.473 -27.165 1.00 85.06 108 LEU A O 1
ATOM 815 N N . ARG A 1 109 ? -6.929 15.501 -27.941 1.00 83.62 109 ARG A N 1
ATOM 816 C CA . ARG A 1 109 ? -5.959 15.011 -28.930 1.00 83.62 109 ARG A CA 1
ATOM 817 C C . ARG A 1 109 ? -4.604 14.688 -28.307 1.00 83.62 109 ARG A C 1
ATOM 819 O O . ARG A 1 109 ? -3.883 13.876 -28.866 1.00 83.62 109 ARG A O 1
ATOM 826 N N . TYR A 1 110 ? -4.273 15.332 -27.189 1.00 86.31 110 TYR A N 1
ATOM 827 C CA . TYR A 1 110 ? -2.979 15.225 -26.511 1.00 86.31 110 TYR A CA 1
ATOM 828 C C . TYR A 1 110 ? -3.169 15.178 -24.983 1.00 86.31 110 TYR A C 1
ATOM 830 O O . TYR A 1 110 ? -2.678 16.058 -24.263 1.00 86.31 110 TYR A O 1
ATOM 838 N N . PRO A 1 111 ? -3.953 14.217 -24.458 1.00 85.38 111 PRO A N 1
ATOM 839 C CA . PRO A 1 111 ? -4.280 14.157 -23.035 1.00 85.38 111 PRO A CA 1
ATOM 840 C C . PRO A 1 111 ? -3.049 13.903 -22.151 1.00 85.38 111 PRO A C 1
ATOM 842 O O . PRO A 1 111 ? -2.971 14.440 -21.055 1.00 85.38 111 PRO A O 1
ATOM 845 N N . ASP A 1 112 ? -2.055 13.167 -22.637 1.00 82.62 112 ASP A N 1
ATOM 846 C CA . ASP A 1 112 ? -0.758 12.941 -21.985 1.00 82.62 112 ASP A CA 1
ATOM 847 C C . ASP A 1 112 ? 0.049 14.237 -21.780 1.00 82.62 112 ASP A C 1
ATOM 849 O O . ASP A 1 112 ? 0.798 14.369 -20.811 1.00 82.62 112 ASP A O 1
ATOM 853 N N . LEU A 1 113 ? -0.134 15.223 -22.666 1.00 87.31 113 LEU A N 1
ATOM 854 C CA . LEU A 1 113 ? 0.557 16.514 -22.604 1.00 87.31 113 LEU A CA 1
ATOM 855 C C . LEU A 1 113 ? -0.238 17.598 -21.867 1.00 87.31 113 LEU A C 1
ATOM 857 O O . LEU A 1 113 ? 0.356 18.530 -21.324 1.00 87.31 113 LEU A O 1
ATOM 861 N N . THR A 1 114 ? -1.569 17.517 -21.891 1.00 90.50 114 THR A N 1
ATOM 862 C CA . THR A 1 114 ? -2.461 18.620 -21.480 1.00 90.50 114 THR A CA 1
ATOM 863 C C . THR A 1 114 ? -3.377 18.290 -20.301 1.00 90.50 114 THR A C 1
ATOM 865 O O . THR A 1 114 ? -4.022 19.188 -19.761 1.00 90.50 114 THR A O 1
ATOM 868 N N . ALA A 1 115 ? -3.437 17.028 -19.874 1.00 91.44 115 ALA A N 1
ATOM 869 C CA . ALA A 1 115 ? -4.083 16.597 -18.640 1.00 91.44 115 ALA A CA 1
ATOM 870 C C . ALA A 1 115 ? -3.038 16.132 -17.618 1.00 91.44 115 ALA A C 1
ATOM 872 O O . ALA A 1 115 ? -1.855 15.957 -17.917 1.00 91.44 115 ALA A O 1
ATOM 873 N N . LEU A 1 116 ? -3.471 15.934 -16.375 1.00 93.62 116 LEU A N 1
ATOM 874 C CA . LEU A 1 116 ? -2.600 15.423 -15.329 1.00 93.62 116 LEU A CA 1
ATOM 875 C C . LEU A 1 116 ? -2.581 13.896 -15.369 1.00 93.62 116 LEU A C 1
ATOM 877 O O . LEU A 1 116 ? -3.500 13.248 -14.881 1.00 93.62 116 LEU A O 1
ATOM 881 N N . GLU A 1 117 ? -1.526 13.308 -15.923 1.00 90.00 117 GLU A N 1
ATOM 882 C CA . GLU A 1 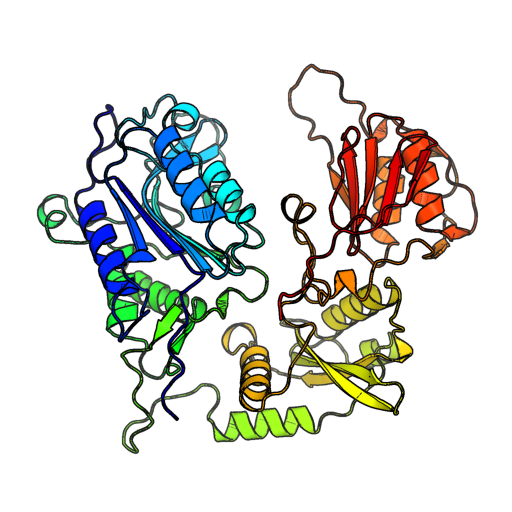117 ? -1.328 11.856 -15.896 1.00 90.00 117 GLU A CA 1
ATOM 883 C C . GLU A 1 117 ? -1.436 11.304 -14.465 1.00 90.00 117 GLU A C 1
ATOM 885 O O . GLU A 1 117 ? -0.758 11.770 -13.542 1.00 90.00 117 GLU A O 1
ATOM 890 N N . TYR A 1 118 ? -2.253 10.269 -14.276 1.00 85.25 118 TYR A N 1
ATOM 891 C CA . TYR A 1 118 ? -2.445 9.632 -12.977 1.00 85.25 118 TYR A CA 1
ATOM 892 C C . TYR A 1 118 ? -1.141 9.026 -12.447 1.00 85.25 118 TYR A C 1
ATOM 894 O O . TYR A 1 118 ? -0.868 9.100 -11.252 1.00 85.25 118 TYR A O 1
ATOM 902 N N . GLU A 1 119 ? -0.265 8.532 -13.326 1.00 81.19 119 GLU A N 1
ATOM 903 C CA . GLU A 1 119 ? 1.072 8.062 -12.943 1.00 81.19 119 GLU A CA 1
ATOM 904 C C . GLU A 1 119 ? 1.916 9.171 -12.283 1.00 81.19 119 GLU A C 1
ATOM 906 O O . GLU A 1 119 ? 2.733 8.908 -11.398 1.00 81.19 119 GLU A O 1
ATOM 911 N N . ARG A 1 120 ? 1.696 10.441 -12.647 1.00 87.62 120 ARG A N 1
ATOM 912 C CA . ARG A 1 120 ? 2.363 11.584 -12.010 1.00 87.62 120 ARG A CA 1
ATOM 913 C C . ARG A 1 120 ? 1.812 11.851 -10.614 1.00 87.62 120 ARG A C 1
ATOM 915 O O . ARG A 1 120 ? 2.603 12.063 -9.698 1.00 87.62 120 ARG A O 1
ATOM 922 N N . VAL A 1 121 ? 0.489 11.790 -10.443 1.00 89.19 121 VAL A N 1
ATOM 923 C CA . VAL A 1 121 ? -0.182 11.860 -9.128 1.00 89.19 121 VAL A CA 1
ATOM 924 C C . VAL A 1 121 ? 0.321 10.740 -8.227 1.00 89.19 121 VAL A C 1
ATOM 926 O O . VAL A 1 121 ? 0.752 10.983 -7.104 1.00 89.19 121 VAL A O 1
ATOM 929 N N . ARG A 1 122 ? 0.358 9.517 -8.754 1.00 82.12 122 ARG A N 1
ATOM 930 C CA . ARG A 1 122 ? 0.877 8.332 -8.078 1.00 82.12 122 ARG A CA 1
ATOM 931 C C . ARG A 1 122 ? 2.320 8.513 -7.625 1.00 82.12 122 ARG A C 1
ATOM 933 O O . ARG A 1 122 ? 2.633 8.202 -6.482 1.00 82.12 122 ARG A O 1
ATOM 940 N N . ARG A 1 123 ? 3.194 9.036 -8.484 1.00 81.12 123 ARG A N 1
ATOM 941 C CA . ARG A 1 123 ? 4.592 9.316 -8.129 1.00 81.12 123 ARG A CA 1
ATOM 942 C C . ARG A 1 123 ? 4.706 10.360 -7.024 1.00 81.12 123 ARG A C 1
ATOM 944 O O . ARG A 1 123 ? 5.531 10.199 -6.136 1.00 81.12 123 ARG A O 1
ATOM 951 N N . ILE A 1 124 ? 3.879 11.405 -7.068 1.00 88.94 124 ILE A N 1
ATOM 952 C CA . ILE A 1 124 ? 3.830 12.424 -6.012 1.00 88.94 124 ILE A CA 1
ATOM 953 C C . ILE A 1 124 ? 3.407 11.795 -4.680 1.00 88.94 124 ILE A C 1
ATOM 955 O O . ILE A 1 124 ? 4.101 11.967 -3.686 1.00 88.94 124 ILE A O 1
ATOM 959 N N . LEU A 1 125 ? 2.324 11.016 -4.680 1.00 84.62 125 LEU A N 1
ATOM 960 C CA . LEU A 1 125 ? 1.844 10.304 -3.497 1.00 84.62 125 LEU A CA 1
ATOM 961 C C . LEU A 1 125 ? 2.898 9.355 -2.942 1.00 84.62 125 LEU A C 1
ATOM 963 O O . LEU A 1 125 ? 3.149 9.357 -1.751 1.00 84.62 125 LEU A O 1
ATOM 967 N N . LEU A 1 126 ? 3.525 8.534 -3.782 1.00 77.25 126 LEU A N 1
ATOM 968 C CA . LEU A 1 126 ? 4.502 7.545 -3.326 1.00 77.25 126 LEU A CA 1
ATOM 969 C C . LEU A 1 126 ? 5.782 8.177 -2.778 1.00 77.25 126 LEU A C 1
ATOM 971 O O . LEU A 1 126 ? 6.371 7.614 -1.859 1.00 77.25 126 LEU A O 1
ATOM 975 N N . ASN A 1 127 ? 6.172 9.338 -3.305 1.00 81.19 127 ASN A N 1
ATOM 976 C CA . ASN A 1 127 ? 7.329 10.094 -2.836 1.00 81.19 127 ASN A CA 1
ATOM 977 C C . ASN A 1 127 ? 7.025 10.972 -1.612 1.00 81.19 127 ASN A C 1
ATOM 979 O O . ASN A 1 127 ? 7.948 11.594 -1.090 1.00 81.19 127 ASN A O 1
ATOM 983 N N . SER A 1 128 ? 5.770 11.044 -1.157 1.00 86.88 128 SER A N 1
ATOM 984 C CA . SER A 1 128 ? 5.428 11.791 0.051 1.00 86.88 128 SER A CA 1
ATOM 985 C C . SER A 1 128 ? 5.907 11.063 1.319 1.00 86.88 128 SER A C 1
ATOM 987 O O . SER A 1 128 ? 5.924 9.821 1.352 1.00 86.88 128 SER A O 1
ATOM 989 N N . PRO A 1 129 ? 6.244 11.805 2.393 1.00 83.25 129 PRO A N 1
ATOM 990 C CA . PRO A 1 129 ? 6.575 11.212 3.685 1.00 83.25 129 PRO A CA 1
ATOM 991 C C . PRO A 1 129 ? 5.367 10.576 4.393 1.00 83.25 129 PRO A C 1
ATOM 993 O O . PRO A 1 129 ? 5.557 9.879 5.387 1.00 83.25 129 PRO A O 1
ATOM 996 N N . ALA A 1 130 ? 4.146 10.767 3.880 1.00 85.06 130 ALA A N 1
ATOM 997 C CA . ALA A 1 130 ? 2.911 10.292 4.494 1.00 85.06 130 ALA A CA 1
ATOM 998 C C . ALA A 1 130 ? 2.935 8.779 4.756 1.00 85.06 130 ALA A C 1
ATOM 1000 O O . ALA A 1 130 ? 3.177 7.983 3.850 1.00 85.06 130 ALA A O 1
ATOM 1001 N N . GLN A 1 131 ? 2.637 8.353 5.977 1.00 79.50 131 GLN A N 1
ATOM 1002 C CA . GLN A 1 131 ? 2.510 6.938 6.342 1.00 79.50 131 GLN A CA 1
ATOM 1003 C C . GLN A 1 131 ? 1.348 6.259 5.612 1.00 79.50 131 GLN A C 1
ATOM 1005 O O . GLN A 1 131 ? 1.479 5.135 5.124 1.00 79.50 131 GLN A O 1
ATOM 1010 N N . VAL A 1 132 ? 0.230 6.971 5.493 1.00 82.44 132 VAL A N 1
ATOM 1011 C CA . VAL A 1 132 ? -0.996 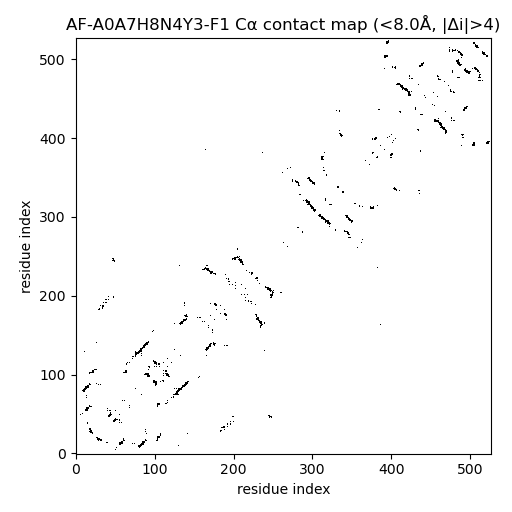6.514 4.848 1.00 82.44 132 VAL A CA 1
ATOM 1012 C C . VAL A 1 132 ? -1.238 7.357 3.603 1.00 82.44 132 VAL A C 1
ATOM 1014 O O . VAL A 1 132 ? -1.223 8.584 3.640 1.00 82.44 132 VAL A O 1
ATOM 1017 N N . LYS A 1 133 ? -1.447 6.693 2.468 1.00 85.56 133 LYS A N 1
ATOM 1018 C CA . LYS A 1 133 ? -1.620 7.336 1.162 1.00 85.56 133 LYS A CA 1
ATOM 1019 C C . LYS A 1 133 ? -2.933 6.862 0.564 1.00 85.56 133 LYS A C 1
ATOM 1021 O O . LYS A 1 133 ? -3.083 5.675 0.263 1.00 85.56 133 LYS A O 1
ATOM 1026 N N . LEU A 1 134 ? -3.878 7.780 0.420 1.00 89.00 134 LEU A N 1
ATOM 1027 C CA . LEU A 1 134 ? -5.244 7.498 0.003 1.00 89.00 134 LEU A CA 1
ATOM 1028 C C . LEU A 1 134 ? -5.554 8.241 -1.290 1.00 89.00 134 LEU A C 1
ATOM 1030 O O . LEU A 1 134 ? -5.221 9.414 -1.446 1.00 89.00 134 LEU A O 1
ATOM 1034 N N . VAL A 1 135 ? -6.235 7.568 -2.207 1.00 90.56 135 VAL A N 1
ATOM 1035 C CA . VAL A 1 135 ? -6.743 8.159 -3.439 1.00 90.56 135 VAL A CA 1
ATOM 1036 C C . VAL A 1 135 ? -8.199 7.781 -3.614 1.00 90.56 135 VAL A C 1
ATOM 1038 O O . VAL A 1 135 ? -8.549 6.604 -3.575 1.00 90.56 135 VAL A O 1
ATOM 1041 N N . ILE A 1 136 ? -9.042 8.774 -3.868 1.00 91.19 136 ILE A N 1
ATOM 1042 C CA . ILE A 1 136 ? -10.438 8.575 -4.242 1.00 91.19 136 ILE A CA 1
ATOM 1043 C C . ILE A 1 136 ? -10.658 9.229 -5.609 1.00 91.19 136 ILE A C 1
ATOM 1045 O O . ILE A 1 136 ? -10.550 10.445 -5.747 1.00 91.19 136 ILE A O 1
ATOM 1049 N N . LEU A 1 137 ? -10.945 8.421 -6.628 1.00 89.75 137 LEU A N 1
ATOM 1050 C CA . LEU A 1 137 ? -11.184 8.869 -8.000 1.00 89.75 137 LEU A CA 1
ATOM 1051 C C . LEU A 1 137 ? -12.676 8.796 -8.334 1.00 89.75 137 LEU A C 1
ATOM 1053 O O . LEU A 1 137 ? -13.219 7.722 -8.601 1.00 89.75 137 LEU A O 1
ATOM 1057 N N . ASP A 1 138 ? -13.318 9.956 -8.375 1.00 89.38 138 ASP A N 1
ATOM 1058 C CA . ASP A 1 138 ? -14.676 10.162 -8.867 1.00 89.38 138 ASP A CA 1
ATOM 1059 C C . ASP A 1 138 ? -14.651 10.716 -10.297 1.00 89.38 138 ASP A C 1
ATOM 1061 O O . ASP A 1 138 ? -15.005 11.864 -10.578 1.00 89.38 138 ASP A O 1
ATOM 1065 N N . CYS A 1 139 ? -14.151 9.902 -11.226 1.00 78.38 139 CYS A N 1
ATOM 1066 C CA . CYS A 1 139 ? -14.031 10.300 -12.620 1.00 78.38 139 CYS A CA 1
ATOM 1067 C C . CYS A 1 139 ? -14.560 9.253 -13.595 1.00 78.38 139 CYS A C 1
ATOM 1069 O O . CYS A 1 139 ? -14.378 8.050 -13.417 1.00 78.38 139 CYS A O 1
ATOM 1071 N N . CYS A 1 140 ? -15.211 9.734 -14.656 1.00 67.88 140 CYS A N 1
ATOM 1072 C CA . CYS A 1 140 ? -15.659 8.907 -15.774 1.00 67.88 140 CYS A CA 1
ATOM 1073 C C . CYS A 1 140 ? -14.528 8.686 -16.774 1.00 67.88 140 CYS A C 1
ATOM 1075 O O . CYS A 1 140 ? -13.751 9.604 -17.014 1.00 67.88 140 CYS A O 1
ATOM 1077 N N . TYR A 1 141 ? -14.564 7.573 -17.508 1.00 56.06 141 TYR A N 1
ATOM 1078 C CA . TYR A 1 141 ? -13.964 7.522 -18.842 1.00 56.06 141 TYR A CA 1
ATOM 1079 C C . TYR A 1 141 ? -14.785 8.341 -19.828 1.00 56.06 141 TYR A C 1
ATOM 1081 O O . TYR A 1 141 ? -15.890 7.941 -20.202 1.00 56.06 141 TYR A O 1
ATOM 1089 N N . SER A 1 142 ? -14.224 9.433 -20.335 1.00 42.47 142 SER A N 1
ATOM 1090 C CA . SER A 1 142 ? -14.702 10.051 -21.576 1.00 42.47 142 SER A CA 1
ATOM 1091 C C . SER A 1 142 ? -14.130 9.293 -22.786 1.00 42.47 142 SER A C 1
ATOM 1093 O O . SER A 1 142 ? -13.391 9.815 -23.612 1.00 42.47 142 SER A O 1
ATOM 1095 N N . GLY A 1 143 ? -14.442 7.999 -22.884 1.00 34.16 143 GLY A N 1
ATOM 1096 C CA . GLY A 1 143 ? -14.015 7.158 -23.999 1.00 34.16 143 GLY A CA 1
ATOM 1097 C C . GLY A 1 143 ? -14.761 7.510 -25.287 1.00 34.16 143 GLY A C 1
ATOM 1098 O O . GLY A 1 143 ? -15.744 6.855 -25.628 1.00 34.16 143 GLY A O 1
ATOM 1099 N N . ARG A 1 144 ? -14.275 8.488 -26.062 1.00 34.19 144 ARG A N 1
ATOM 1100 C CA . ARG A 1 144 ? -14.388 8.363 -27.519 1.00 34.19 144 ARG A CA 1
ATOM 1101 C C . ARG A 1 144 ? -13.420 7.262 -27.915 1.00 34.19 144 ARG A C 1
ATOM 1103 O O . ARG A 1 144 ? -12.214 7.461 -27.892 1.00 34.19 144 ARG A O 1
ATOM 1110 N N . VAL A 1 145 ? -13.981 6.106 -28.253 1.00 31.44 145 VAL A N 1
ATOM 1111 C CA . VAL A 1 145 ? -13.308 5.041 -28.997 1.00 31.44 145 VAL A CA 1
ATOM 1112 C C . VAL A 1 145 ? -12.618 5.688 -30.201 1.00 31.44 145 VAL A C 1
ATOM 1114 O O . VAL A 1 145 ? -13.273 6.015 -31.192 1.00 31.44 145 VAL A O 1
ATOM 1117 N N . ILE A 1 146 ? -11.309 5.925 -30.116 1.00 26.52 146 ILE A N 1
ATOM 1118 C CA . ILE A 1 146 ? -10.505 6.096 -31.320 1.00 26.52 146 ILE A CA 1
ATOM 1119 C C . ILE A 1 146 ? -10.343 4.687 -31.881 1.00 26.52 146 ILE A C 1
ATOM 1121 O O . ILE A 1 146 ? -9.908 3.757 -31.205 1.00 26.52 146 ILE A O 1
ATOM 1125 N N . HIS A 1 147 ? -10.860 4.527 -33.093 1.00 25.80 147 HIS A N 1
ATOM 1126 C CA . HIS A 1 147 ? -10.953 3.277 -33.824 1.00 25.80 147 HIS A CA 1
ATOM 1127 C C . HIS A 1 147 ? -9.626 2.510 -33.871 1.00 25.80 147 HIS A C 1
ATOM 1129 O O . HIS A 1 147 ? -8.608 3.055 -34.282 1.00 25.80 147 HIS A O 1
ATOM 1135 N N . GLY A 1 148 ? -9.715 1.203 -33.615 1.00 28.44 148 GLY A N 1
ATOM 1136 C CA . GLY A 1 148 ? -8.773 0.219 -34.142 1.00 28.44 148 GLY A CA 1
ATOM 1137 C C . GLY A 1 148 ? -7.804 -0.352 -33.117 1.00 28.44 148 GLY A C 1
ATOM 1138 O O . GLY A 1 148 ? -6.662 0.073 -33.057 1.00 28.44 148 GLY A O 1
ATOM 1139 N N . LEU A 1 149 ? -8.260 -1.359 -32.370 1.00 27.22 149 LEU A N 1
ATOM 1140 C CA . LEU A 1 149 ? -7.614 -2.666 -32.165 1.00 27.22 149 LEU A CA 1
ATOM 1141 C C . LEU A 1 149 ? -8.342 -3.368 -31.013 1.00 27.22 149 LEU A C 1
ATOM 1143 O O . LEU A 1 149 ? -8.416 -2.875 -29.892 1.00 27.22 149 LEU A O 1
ATOM 1147 N N . SER A 1 150 ? -8.929 -4.518 -31.319 1.00 33.62 150 SER A N 1
ATOM 1148 C CA . SER A 1 150 ? -9.672 -5.355 -30.385 1.00 33.62 150 SER A CA 1
ATOM 1149 C C . SER A 1 150 ? -8.802 -5.767 -29.189 1.00 33.62 150 SER A C 1
ATOM 1151 O O . SER A 1 150 ? -7.906 -6.600 -29.309 1.00 33.62 150 SER A O 1
ATOM 1153 N N . SER A 1 151 ? -9.082 -5.208 -28.016 1.00 33.03 151 SER A N 1
ATOM 1154 C CA . SER A 1 151 ? -8.723 -5.770 -26.710 1.00 33.03 151 SER A CA 1
ATOM 1155 C C . SER A 1 151 ? -9.794 -5.372 -25.689 1.00 33.03 151 SER A C 1
ATOM 1157 O O . SER A 1 151 ? -10.395 -4.306 -25.838 1.00 33.03 151 SER A O 1
ATOM 1159 N N . PRO A 1 152 ? -10.106 -6.220 -24.692 1.00 38.09 152 PRO A N 1
ATOM 1160 C CA . PRO A 1 152 ? -11.238 -5.983 -23.809 1.00 38.09 152 PRO A CA 1
ATOM 1161 C C . PRO A 1 152 ? -10.933 -4.787 -22.903 1.00 38.09 152 PRO A C 1
ATOM 1163 O O . PRO A 1 152 ? -9.987 -4.820 -22.117 1.00 38.09 152 PRO A O 1
ATOM 1166 N N . ALA A 1 153 ? -11.754 -3.741 -23.000 1.00 40.91 153 ALA A N 1
ATOM 1167 C CA . ALA A 1 153 ? -11.664 -2.516 -22.201 1.00 40.91 153 ALA A CA 1
ATOM 1168 C C . ALA A 1 153 ? -11.829 -2.745 -20.679 1.00 40.91 153 ALA A C 1
ATOM 1170 O O . ALA A 1 153 ? -11.614 -1.830 -19.893 1.00 40.91 153 ALA A O 1
ATOM 1171 N N . GLU A 1 154 ? -12.178 -3.963 -20.253 1.00 38.19 154 GLU A N 1
ATOM 1172 C CA . GLU A 1 154 ? -12.486 -4.322 -18.862 1.00 38.19 154 GLU A CA 1
ATOM 1173 C C . GLU A 1 154 ? -11.261 -4.342 -17.923 1.00 38.19 154 GLU A C 1
ATOM 1175 O O . GLU A 1 154 ? -11.440 -4.310 -16.713 1.00 38.19 154 GLU A O 1
ATOM 1180 N N . ASN A 1 155 ? -10.024 -4.326 -18.446 1.00 41.34 155 ASN A N 1
ATOM 1181 C CA . ASN A 1 155 ? -8.797 -4.497 -17.642 1.00 41.34 155 ASN A CA 1
ATOM 1182 C C . ASN A 1 155 ? -7.861 -3.270 -17.561 1.00 41.34 155 ASN A C 1
ATOM 1184 O O . ASN A 1 155 ? -6.827 -3.350 -16.897 1.00 41.34 155 ASN A O 1
ATOM 1188 N N . GLN A 1 156 ? -8.166 -2.144 -18.217 1.00 46.84 156 GLN A N 1
ATOM 1189 C CA . GLN A 1 156 ? -7.207 -1.028 -18.321 1.00 46.84 156 GLN A CA 1
ATOM 1190 C C . GLN A 1 156 ? -7.181 -0.123 -17.081 1.00 46.84 156 GLN A C 1
ATOM 1192 O O . GLN A 1 156 ? -6.093 0.169 -16.596 1.00 46.84 156 GLN A O 1
ATOM 1197 N N . LEU A 1 157 ? -8.335 0.237 -16.495 1.00 46.44 157 LEU A N 1
ATOM 1198 C CA . LEU A 1 157 ? -8.362 0.958 -15.209 1.00 46.44 157 LEU A CA 1
ATOM 1199 C C . LEU A 1 157 ? -7.761 0.123 -14.090 1.00 46.44 157 LEU A C 1
ATOM 1201 O O . LEU A 1 157 ? -6.963 0.608 -13.291 1.00 46.44 157 LEU A O 1
ATOM 1205 N N . ALA A 1 158 ? -8.177 -1.141 -14.054 1.00 46.09 158 ALA A N 1
ATOM 1206 C CA . ALA A 1 158 ? -7.674 -2.143 -13.146 1.00 46.09 158 ALA A CA 1
ATOM 1207 C C . ALA A 1 158 ? -6.135 -2.128 -13.161 1.00 46.09 158 ALA A C 1
ATOM 1209 O O . ALA A 1 158 ? -5.521 -1.863 -12.137 1.00 46.09 158 ALA A O 1
ATOM 1210 N N . ALA A 1 159 ? -5.502 -2.283 -14.323 1.00 45.31 159 ALA A N 1
ATOM 1211 C CA . ALA A 1 159 ? -4.046 -2.199 -14.425 1.00 45.31 159 ALA A CA 1
ATOM 1212 C C . ALA A 1 159 ? -3.482 -0.803 -14.070 1.00 45.31 159 ALA A C 1
ATOM 1214 O O . ALA A 1 159 ? -2.490 -0.719 -13.349 1.00 45.31 159 ALA A O 1
ATOM 1215 N N . ALA A 1 160 ? -4.114 0.285 -14.528 1.00 48.56 160 ALA A N 1
ATOM 1216 C CA . ALA A 1 160 ? -3.627 1.658 -14.347 1.00 48.56 160 ALA A CA 1
ATOM 1217 C C . ALA A 1 160 ? -3.706 2.175 -12.895 1.00 48.56 160 ALA A C 1
ATOM 1219 O O . ALA A 1 160 ? -2.937 3.052 -12.509 1.00 48.56 160 ALA A O 1
ATOM 1220 N N . THR A 1 161 ? -4.609 1.626 -12.075 1.00 49.66 161 THR A N 1
ATOM 1221 C CA . THR A 1 161 ? -4.759 1.950 -10.639 1.00 49.66 161 THR A CA 1
ATOM 1222 C C . THR A 1 161 ? -4.166 0.886 -9.717 1.00 49.66 161 THR A C 1
ATOM 1224 O O . THR A 1 161 ? -4.348 0.935 -8.500 1.00 49.66 161 THR A O 1
ATOM 1227 N N . GLU A 1 162 ? -3.422 -0.086 -10.255 1.00 47.19 162 GLU A N 1
ATOM 1228 C CA . GLU A 1 162 ? -2.681 -1.052 -9.449 1.00 47.19 162 GLU A CA 1
ATOM 1229 C C . GLU A 1 162 ? -1.471 -0.399 -8.774 1.00 47.19 162 GLU A C 1
ATOM 1231 O O . GLU A 1 162 ? -0.362 -0.350 -9.309 1.00 47.19 162 GLU A O 1
ATOM 1236 N N . VAL A 1 163 ? -1.682 0.119 -7.564 1.00 49.53 163 VAL A N 1
ATOM 1237 C CA . VAL A 1 163 ? -0.641 0.817 -6.810 1.00 49.53 163 VAL A CA 1
ATOM 1238 C C . VAL A 1 163 ? -0.399 0.133 -5.473 1.00 49.53 163 VAL A C 1
ATOM 1240 O O . VAL A 1 163 ? -1.185 0.252 -4.540 1.00 49.53 163 VAL A O 1
ATOM 1243 N N . ARG A 1 164 ? 0.734 -0.569 -5.361 1.00 48.91 164 ARG A N 1
ATOM 1244 C CA . ARG A 1 164 ? 1.203 -1.090 -4.073 1.00 48.91 164 ARG A CA 1
ATOM 1245 C C . ARG A 1 164 ? 1.599 0.077 -3.166 1.00 48.91 164 ARG A C 1
ATOM 1247 O O . ARG A 1 164 ? 2.405 0.916 -3.557 1.00 48.91 164 ARG A O 1
ATOM 1254 N N . GLY A 1 165 ? 1.030 0.121 -1.969 1.00 49.97 165 GLY A N 1
ATOM 1255 C CA . GLY A 1 165 ? 1.281 1.133 -0.949 1.00 49.97 165 GLY A CA 1
ATOM 1256 C C . GLY A 1 165 ? 0.376 2.357 -0.964 1.00 49.97 165 GLY A C 1
ATOM 1257 O O . GLY A 1 165 ? 0.634 3.282 -0.199 1.00 49.97 165 GLY A O 1
ATOM 1258 N N . VAL A 1 166 ? -0.657 2.366 -1.806 1.00 57.66 166 VAL A N 1
ATOM 1259 C CA . VAL A 1 166 ? -1.682 3.413 -1.853 1.00 57.66 166 VAL A CA 1
ATOM 1260 C C . VAL A 1 166 ? -3.041 2.730 -1.846 1.00 57.66 166 VAL A C 1
ATOM 1262 O O . VAL A 1 166 ? -3.279 1.823 -2.643 1.00 57.66 166 VAL A O 1
ATOM 1265 N N . TYR A 1 167 ? -3.943 3.165 -0.972 1.00 66.06 167 TYR A N 1
ATOM 1266 C CA . TYR A 1 167 ? -5.334 2.738 -1.059 1.00 66.06 167 TYR A CA 1
ATOM 1267 C C . TYR A 1 167 ? -6.046 3.578 -2.111 1.00 66.06 167 TYR A C 1
ATOM 1269 O O . TYR A 1 167 ? -6.105 4.799 -1.994 1.00 66.06 167 TYR A O 1
ATOM 1277 N N . THR A 1 168 ? -6.579 2.932 -3.142 1.00 7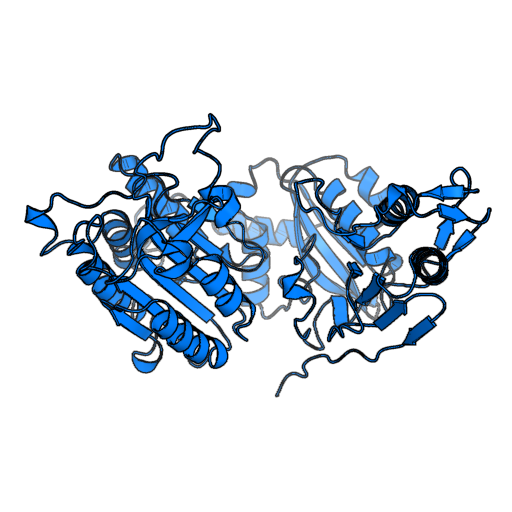3.19 168 THR A N 1
ATOM 1278 C CA . THR A 1 168 ? -7.314 3.592 -4.223 1.00 73.19 168 THR A CA 1
ATOM 1279 C C . THR A 1 168 ? -8.764 3.131 -4.218 1.00 73.19 168 THR A C 1
ATOM 1281 O O . THR A 1 168 ? -9.035 1.939 -4.351 1.00 73.19 168 THR A O 1
ATOM 1284 N N . LEU A 1 169 ? -9.693 4.077 -4.105 1.00 72.44 169 LEU A N 1
ATOM 1285 C CA . LEU A 1 169 ? -11.129 3.887 -4.284 1.00 72.44 169 LEU A CA 1
ATOM 1286 C C . LEU A 1 169 ? -11.561 4.597 -5.566 1.00 72.44 169 LEU A C 1
ATOM 1288 O O . LEU A 1 169 ? -11.297 5.780 -5.747 1.00 72.44 169 LEU A O 1
ATOM 1292 N N . THR A 1 170 ? -12.237 3.890 -6.459 1.00 74.69 170 THR A N 1
ATOM 1293 C CA . THR A 1 170 ? -12.688 4.425 -7.749 1.00 74.69 170 THR A CA 1
ATOM 1294 C C . THR A 1 170 ? -14.198 4.304 -7.874 1.00 74.69 170 THR A C 1
ATOM 1296 O O . THR A 1 170 ? -14.789 3.324 -7.410 1.00 74.69 170 THR A O 1
ATOM 1299 N N . ALA A 1 171 ? -14.824 5.295 -8.508 1.00 65.44 171 ALA A N 1
ATOM 1300 C CA . ALA A 1 171 ? -16.270 5.336 -8.680 1.00 65.44 171 ALA A CA 1
ATOM 1301 C C . ALA A 1 171 ? -16.826 4.210 -9.562 1.00 65.44 171 ALA A C 1
ATOM 1303 O O . ALA A 1 171 ? -17.934 3.746 -9.300 1.00 65.44 171 ALA A O 1
ATOM 1304 N N . ALA A 1 172 ? -16.086 3.781 -10.593 1.00 58.19 172 ALA A N 1
ATOM 1305 C CA . ALA A 1 172 ? -16.467 2.686 -11.488 1.00 58.19 172 ALA A CA 1
ATOM 1306 C C . ALA A 1 172 ? -15.302 2.227 -12.389 1.00 58.19 172 ALA A C 1
ATOM 1308 O O . ALA A 1 172 ? -14.446 3.033 -12.743 1.00 58.19 172 ALA A O 1
ATOM 1309 N N . ASP A 1 173 ? -15.355 0.984 -12.893 1.00 52.50 173 ASP A N 1
ATOM 1310 C CA . ASP A 1 173 ? -14.523 0.510 -14.029 1.00 52.50 173 ASP A CA 1
ATOM 1311 C C . ASP A 1 173 ? -14.999 1.025 -15.404 1.00 52.50 173 ASP A C 1
ATOM 1313 O O . ASP A 1 173 ? -14.395 0.734 -16.436 1.00 52.50 173 ASP A O 1
ATOM 1317 N N . ARG A 1 174 ? -16.121 1.756 -15.448 1.00 52.09 174 ARG A N 1
ATOM 1318 C CA . ARG A 1 174 ? -16.786 2.247 -16.670 1.00 52.09 174 ARG A CA 1
ATOM 1319 C C . ARG A 1 174 ? -17.140 3.735 -16.525 1.00 52.09 174 ARG A C 1
ATOM 1321 O O . ARG A 1 174 ? -16.547 4.446 -15.722 1.00 52.09 174 ARG A O 1
ATOM 1328 N N . THR A 1 175 ? -18.073 4.248 -17.326 1.00 50.78 175 THR A N 1
ATOM 1329 C CA . THR A 1 175 ? -18.553 5.634 -17.220 1.00 50.78 175 THR A CA 1
ATOM 1330 C C . THR A 1 175 ? -19.160 5.871 -15.833 1.00 50.78 175 THR A C 1
ATOM 1332 O O . THR A 1 175 ? -20.151 5.226 -15.484 1.00 50.78 175 THR A O 1
ATOM 1335 N N . ALA A 1 176 ? -18.574 6.771 -15.035 1.00 55.88 176 ALA A N 1
ATOM 1336 C CA . ALA A 1 176 ? -19.178 7.166 -13.768 1.00 55.88 176 ALA A CA 1
ATOM 1337 C C . ALA A 1 176 ? -20.492 7.921 -14.041 1.00 55.88 176 ALA A C 1
ATOM 1339 O O . ALA A 1 176 ? -20.674 8.572 -15.072 1.00 55.88 176 ALA A O 1
ATOM 1340 N N . HIS A 1 177 ? -21.469 7.756 -13.155 1.00 66.50 177 HIS A N 1
ATOM 1341 C CA . HIS A 1 177 ? -22.799 8.310 -13.371 1.00 66.50 177 HIS A CA 1
ATOM 1342 C C . HIS A 1 177 ? -22.896 9.719 -12.778 1.00 66.50 177 HIS A C 1
ATOM 1344 O O . HIS A 1 177 ? -22.592 9.942 -11.603 1.00 66.50 177 HIS A O 1
ATOM 1350 N N . VAL A 1 178 ? -23.387 10.663 -13.577 1.00 63.62 178 VAL A N 1
ATOM 1351 C CA . VAL A 1 178 ? -23.752 12.009 -13.130 1.00 63.62 178 VAL A CA 1
ATOM 1352 C C . VAL A 1 178 ? -25.239 12.204 -13.408 1.00 63.62 178 VAL A C 1
ATOM 1354 O O . VAL A 1 178 ? -25.746 11.739 -14.428 1.00 63.62 178 VAL A O 1
ATOM 1357 N N . VAL A 1 179 ? -25.947 12.881 -12.502 1.00 66.69 179 VAL A N 1
ATOM 1358 C CA . VAL A 1 179 ? -27.371 13.207 -12.681 1.00 66.69 179 VAL A CA 1
ATOM 1359 C C . VAL A 1 179 ? -27.602 14.027 -13.965 1.00 66.69 179 VAL A C 1
ATOM 1361 O O . VAL A 1 179 ? -26.657 14.643 -14.472 1.00 66.69 179 VAL A O 1
ATOM 1364 N N . PRO A 1 180 ? -28.828 14.077 -14.515 1.00 74.75 180 PRO A N 1
ATOM 1365 C CA . PRO A 1 180 ? -29.128 14.888 -15.695 1.00 74.75 180 PRO A CA 1
ATOM 1366 C C . PRO A 1 180 ? -28.670 16.344 -15.537 1.00 74.75 180 PRO A C 1
ATOM 1368 O O . PRO A 1 180 ? -28.770 16.917 -14.454 1.00 74.75 180 PRO A O 1
ATOM 1371 N N . LEU A 1 181 ? -28.197 16.974 -16.622 1.00 70.56 181 LEU A N 1
ATOM 1372 C CA . LEU A 1 181 ? -27.575 18.312 -16.591 1.00 70.56 181 LEU A CA 1
ATOM 1373 C C . LEU A 1 181 ? -28.430 19.382 -15.880 1.00 70.56 181 LEU A C 1
ATOM 1375 O O . LEU A 1 181 ? -27.888 20.281 -15.241 1.00 70.56 181 LEU A O 1
ATOM 1379 N N . ALA A 1 182 ? -29.759 19.271 -15.966 1.00 69.25 182 ALA A N 1
ATOM 1380 C CA . ALA A 1 182 ? -30.698 20.170 -15.297 1.00 69.25 182 ALA A CA 1
ATOM 1381 C C . ALA A 1 182 ? -30.603 20.124 -13.756 1.00 69.25 182 ALA A C 1
ATOM 1383 O O . ALA A 1 182 ? -30.842 21.136 -13.101 1.00 69.25 182 ALA A O 1
ATOM 1384 N N . GLU A 1 183 ? -30.216 18.983 -13.186 1.00 76.50 183 GLU A N 1
ATOM 1385 C CA . GLU A 1 183 ? -30.126 18.729 -11.741 1.00 76.50 183 GLU A CA 1
ATOM 1386 C C . GLU A 1 183 ? -28.704 18.941 -11.196 1.00 76.50 183 GLU A C 1
ATOM 1388 O O . GLU A 1 183 ? -28.520 19.225 -10.012 1.00 76.50 183 GLU A O 1
ATOM 1393 N N . GLN A 1 184 ? -27.686 18.887 -12.063 1.00 77.44 184 GLN A N 1
ATOM 1394 C CA . GLN A 1 184 ? -26.270 18.984 -11.676 1.00 77.44 184 GLN A CA 1
ATOM 1395 C C . GLN A 1 184 ? -25.896 20.294 -10.977 1.00 77.44 184 GLN A C 1
ATOM 1397 O O . GLN A 1 184 ? -24.883 20.344 -10.290 1.00 77.44 184 GLN A O 1
ATOM 1402 N N . LYS A 1 185 ? -26.695 21.357 -11.125 1.00 73.25 185 LYS A N 1
ATOM 1403 C CA . LYS A 1 185 ? -26.450 22.631 -10.432 1.00 73.25 185 LYS A CA 1
ATOM 1404 C C . LYS A 1 185 ? -26.596 22.527 -8.913 1.00 73.25 185 LYS A C 1
ATOM 1406 O O . LYS A 1 185 ? -25.976 23.319 -8.219 1.00 73.25 185 LYS A O 1
ATOM 1411 N N . ALA A 1 186 ? -27.392 21.583 -8.412 1.00 77.44 186 ALA A N 1
ATOM 1412 C CA . ALA A 1 186 ? -27.679 21.435 -6.983 1.00 77.44 186 ALA A CA 1
ATOM 1413 C C . ALA A 1 186 ? -27.282 20.060 -6.417 1.00 77.44 186 ALA A C 1
ATOM 1415 O O . ALA A 1 186 ? -27.477 19.802 -5.232 1.00 77.44 186 ALA A O 1
ATOM 1416 N N . ALA A 1 187 ? -26.750 19.169 -7.255 1.00 85.38 187 ALA A N 1
ATOM 1417 C CA . ALA A 1 187 ? -26.422 17.801 -6.884 1.00 85.38 187 ALA A CA 1
ATOM 1418 C C . ALA A 1 187 ? -24.932 17.504 -7.072 1.00 85.38 187 ALA A C 1
ATOM 1420 O O . ALA A 1 187 ? -24.295 18.013 -7.996 1.00 85.38 187 ALA A O 1
ATOM 1421 N N . CYS A 1 188 ? -24.403 16.638 -6.209 1.00 88.69 188 CYS A N 1
ATOM 1422 C CA . CYS A 1 188 ? -23.123 15.968 -6.416 1.00 88.69 188 CYS A CA 1
ATOM 1423 C C . CYS A 1 188 ? -23.218 14.971 -7.585 1.00 88.69 188 CYS A C 1
ATOM 1425 O O . CYS A 1 188 ? -24.305 14.595 -8.038 1.00 88.69 188 CYS A O 1
ATOM 1427 N N . THR A 1 189 ? -22.067 14.483 -8.032 1.00 88.81 189 THR A N 1
ATOM 1428 C CA . THR A 1 189 ? -21.965 13.222 -8.780 1.00 88.81 189 THR A CA 1
ATOM 1429 C C . THR A 1 189 ? -22.640 12.092 -7.999 1.00 88.81 189 THR A C 1
ATOM 1431 O O . THR A 1 189 ? -22.767 12.143 -6.771 1.00 88.81 189 THR A O 1
ATOM 1434 N N . SER A 1 190 ? -23.098 11.049 -8.693 1.00 87.69 190 SER A N 1
ATOM 1435 C CA . SER A 1 190 ? -23.822 9.973 -8.012 1.00 87.69 190 SER A CA 1
ATOM 1436 C C . SER A 1 190 ? -22.931 9.181 -7.060 1.00 87.69 190 SER A C 1
ATOM 1438 O O . SER A 1 190 ? -23.403 8.798 -5.995 1.00 87.69 190 SER A O 1
ATOM 1440 N N . PHE A 1 191 ? -21.651 8.989 -7.391 1.00 88.81 191 PHE A N 1
ATOM 1441 C CA . PHE A 1 191 ? -20.695 8.349 -6.490 1.00 88.81 191 PHE A CA 1
ATOM 1442 C C . PHE A 1 191 ? -20.486 9.171 -5.214 1.00 88.81 191 PHE A C 1
ATOM 1444 O O . PHE A 1 191 ? -20.758 8.668 -4.126 1.00 88.81 191 PHE A O 1
ATOM 1451 N N . THR A 1 192 ? -20.094 10.443 -5.330 1.00 91.81 192 THR A N 1
ATOM 1452 C CA . THR A 1 192 ? -19.806 11.274 -4.149 1.00 91.81 192 THR A CA 1
ATOM 1453 C C . THR A 1 192 ? -21.055 11.593 -3.347 1.00 91.81 192 THR A C 1
ATOM 1455 O O . THR A 1 192 ? -20.997 11.629 -2.122 1.00 91.81 192 THR A O 1
ATOM 1458 N N . GLY A 1 193 ? -22.211 11.730 -4.000 1.00 90.88 193 GLY A N 1
ATOM 1459 C CA . GLY A 1 193 ? -23.494 11.831 -3.310 1.00 90.88 193 GLY A CA 1
ATOM 1460 C C . GLY A 1 193 ? -23.765 10.618 -2.418 1.00 90.88 193 GLY A C 1
ATOM 1461 O O . GLY A 1 193 ? -24.099 10.789 -1.250 1.00 90.88 193 GLY A O 1
ATOM 1462 N N . VAL A 1 194 ? -23.569 9.397 -2.932 1.00 91.69 194 VAL A N 1
ATOM 1463 C CA . VAL A 1 194 ? -23.762 8.173 -2.137 1.00 91.69 194 VAL A CA 1
ATOM 1464 C C . VAL A 1 194 ? -22.676 8.016 -1.073 1.00 91.69 194 VAL A C 1
ATOM 1466 O O . VAL A 1 194 ? -23.008 7.676 0.055 1.00 91.69 194 VAL A O 1
ATOM 1469 N N . LEU A 1 195 ? -21.408 8.297 -1.386 1.00 93.38 195 LEU A N 1
ATOM 1470 C CA . LEU A 1 195 ? -20.306 8.251 -0.418 1.00 93.38 195 LEU A CA 1
ATOM 1471 C C . LEU A 1 195 ? -20.561 9.185 0.766 1.00 93.38 195 LEU A C 1
ATOM 1473 O O . LEU A 1 195 ? -20.493 8.761 1.919 1.00 93.38 195 LEU A O 1
ATOM 1477 N N . ARG A 1 196 ? -20.938 10.433 0.478 1.00 94.31 196 ARG A N 1
ATOM 1478 C CA . ARG A 1 196 ? -21.362 11.406 1.485 1.00 94.31 196 ARG A CA 1
ATOM 1479 C C . ARG A 1 196 ? -22.507 10.864 2.328 1.00 94.31 196 ARG A C 1
ATOM 1481 O O . ARG A 1 196 ? -22.456 10.977 3.549 1.00 94.31 196 ARG A O 1
ATOM 1488 N N . ASP A 1 197 ? -23.543 10.316 1.694 1.00 91.81 197 ASP A N 1
ATOM 1489 C CA . ASP A 1 197 ? -24.709 9.790 2.403 1.00 91.81 197 ASP A CA 1
ATOM 1490 C C . ASP A 1 197 ? -24.318 8.625 3.326 1.00 91.81 197 ASP A C 1
ATOM 1492 O O . ASP A 1 197 ? -24.739 8.617 4.477 1.00 91.81 197 ASP A O 1
ATOM 1496 N N . VAL A 1 198 ? -23.477 7.691 2.864 1.00 92.00 198 VAL A N 1
ATOM 1497 C CA . VAL A 1 198 ? -22.977 6.552 3.656 1.00 92.00 198 VAL A CA 1
ATOM 1498 C C . VAL A 1 198 ? -22.232 7.027 4.898 1.00 92.00 198 VAL A C 1
ATOM 1500 O O . VAL A 1 198 ? -22.493 6.536 5.990 1.00 92.00 198 VAL A O 1
ATOM 1503 N N . ILE A 1 199 ? -21.343 8.007 4.761 1.00 93.50 199 ILE A N 1
ATOM 1504 C CA . ILE A 1 199 ? -20.555 8.508 5.894 1.00 93.50 199 ILE A CA 1
ATOM 1505 C C . ILE A 1 199 ? -21.428 9.324 6.855 1.00 93.50 199 ILE A C 1
ATOM 1507 O O . ILE A 1 199 ? -21.374 9.112 8.063 1.00 93.50 199 ILE A O 1
ATOM 1511 N N . ARG A 1 200 ? -22.284 10.217 6.337 1.00 91.69 200 ARG A N 1
ATOM 1512 C CA . ARG A 1 200 ? -23.173 11.051 7.167 1.00 91.69 200 ARG A CA 1
ATOM 1513 C C . ARG A 1 200 ? -24.236 10.241 7.898 1.00 91.69 200 ARG A C 1
ATOM 1515 O O . ARG A 1 200 ? -24.612 10.597 9.010 1.00 91.69 200 ARG A O 1
ATOM 1522 N N . GLN A 1 201 ? -24.775 9.207 7.260 1.00 90.50 201 GLN A N 1
ATOM 1523 C CA . GLN A 1 201 ? -25.782 8.343 7.874 1.00 90.50 201 GLN A CA 1
ATOM 1524 C C . GLN A 1 201 ? -25.129 7.290 8.762 1.00 90.50 201 GLN A C 1
ATOM 1526 O O . GLN A 1 201 ? -25.733 6.900 9.754 1.00 90.50 201 GLN A O 1
ATOM 1531 N N . GLY A 1 202 ? -23.899 6.885 8.438 1.00 84.88 202 GLY A N 1
ATOM 1532 C CA . GLY A 1 202 ? -23.186 5.792 9.075 1.00 84.88 202 GLY A CA 1
ATOM 1533 C C . GLY A 1 202 ? -23.687 4.418 8.627 1.00 84.88 202 GLY A C 1
ATOM 1534 O O . GLY A 1 202 ? -24.641 4.292 7.858 1.00 84.88 202 GLY A O 1
ATOM 1535 N N . VAL A 1 203 ? -23.051 3.369 9.146 1.00 85.44 203 VAL A N 1
ATOM 1536 C CA . VAL A 1 203 ? -23.422 1.969 8.899 1.00 85.44 203 VAL A CA 1
ATOM 1537 C C . VAL A 1 203 ? -24.148 1.425 10.134 1.00 85.44 203 VAL A C 1
ATOM 1539 O O . VAL A 1 203 ? -23.505 1.213 11.172 1.00 85.44 203 VAL A O 1
ATOM 1542 N N . PRO A 1 204 ? -25.477 1.202 10.078 1.00 77.56 204 PRO A N 1
ATOM 1543 C CA . PRO A 1 204 ? -26.230 0.658 11.204 1.00 77.56 204 PRO A CA 1
ATOM 1544 C C . PRO A 1 204 ? -25.690 -0.704 11.649 1.00 77.56 204 PRO A C 1
ATOM 1546 O O . PRO A 1 204 ? -25.451 -1.585 10.828 1.00 77.56 204 PRO A O 1
ATOM 1549 N N . GLY A 1 205 ? -25.501 -0.884 12.958 1.00 68.75 205 GLY A N 1
ATOM 1550 C CA . GLY A 1 205 ? -24.917 -2.109 13.524 1.00 68.75 205 GLY A CA 1
ATOM 1551 C C . GLY A 1 205 ? -23.400 -2.248 13.334 1.00 68.75 205 GLY A C 1
ATOM 1552 O O . GLY A 1 205 ? -22.825 -3.226 13.812 1.00 68.75 205 GLY A O 1
ATOM 1553 N N . GLY A 1 206 ? -22.757 -1.279 12.677 1.00 71.19 206 GLY A N 1
ATOM 1554 C CA . GLY A 1 206 ? -21.310 -1.220 12.493 1.00 71.19 206 GLY A CA 1
ATOM 1555 C C . GLY A 1 206 ? -20.534 -0.746 13.735 1.00 71.19 206 GLY A C 1
ATOM 1556 O O . GLY A 1 206 ? -21.130 -0.356 14.746 1.00 71.19 206 GLY A O 1
ATOM 1557 N N . PRO A 1 207 ? -19.190 -0.777 13.674 1.00 78.44 207 PRO A N 1
ATOM 1558 C CA . PRO A 1 207 ? -18.303 -0.271 14.730 1.00 78.44 207 PRO A CA 1
ATOM 1559 C C . PRO A 1 207 ? -18.489 1.238 15.007 1.00 78.44 207 PRO A C 1
ATOM 1561 O O . PRO A 1 207 ? -19.094 1.932 14.193 1.00 78.44 207 PRO A O 1
ATOM 1564 N N . PRO A 1 208 ? -17.993 1.773 16.145 1.00 79.56 208 PRO A N 1
ATOM 1565 C CA . PRO A 1 208 ? -18.076 3.207 16.472 1.00 79.56 208 PRO A CA 1
ATOM 1566 C C . PRO A 1 208 ? -17.329 4.117 15.487 1.00 79.56 208 PRO A C 1
ATOM 1568 O O . PRO A 1 208 ? -17.657 5.295 15.357 1.00 79.56 208 PRO A O 1
ATOM 1571 N N . THR A 1 209 ? -16.351 3.574 14.773 1.00 87.00 209 THR A N 1
ATOM 1572 C CA . THR A 1 209 ? -15.616 4.225 13.690 1.00 87.00 209 THR A CA 1
ATOM 1573 C C . THR A 1 209 ? -15.682 3.346 12.450 1.00 87.00 209 THR A C 1
ATOM 1575 O O . THR A 1 209 ? -15.731 2.128 12.574 1.00 87.00 209 THR A O 1
ATOM 1578 N N . LEU A 1 210 ? -15.713 3.950 11.265 1.00 84.75 210 LEU A N 1
ATOM 1579 C CA . LEU A 1 210 ? -15.716 3.262 9.978 1.00 84.75 210 LEU A CA 1
ATOM 1580 C C . LEU A 1 210 ? -14.312 3.304 9.379 1.00 84.75 210 LEU A C 1
ATOM 1582 O O . LEU A 1 210 ? -13.764 4.386 9.139 1.00 84.75 210 LEU A O 1
ATOM 1586 N N . ALA A 1 211 ? -13.748 2.131 9.111 1.00 87.94 211 ALA A N 1
ATOM 1587 C CA . ALA A 1 211 ? -12.556 1.995 8.293 1.00 87.94 211 ALA A CA 1
ATOM 1588 C C . ALA A 1 211 ? -12.888 2.173 6.802 1.00 87.94 211 ALA A C 1
ATOM 1590 O O . ALA A 1 211 ? -14.050 2.114 6.387 1.00 87.94 211 ALA A O 1
ATOM 1591 N N . LEU A 1 212 ? -11.862 2.370 5.974 1.00 83.75 212 LEU A N 1
ATOM 1592 C CA . LEU A 1 212 ? -12.014 2.447 4.516 1.00 83.75 212 LEU A CA 1
ATOM 1593 C C . LEU A 1 212 ? -12.717 1.211 3.931 1.00 83.75 212 LEU A C 1
ATOM 1595 O O . LEU A 1 212 ? -13.487 1.342 2.973 1.00 83.75 212 LEU A O 1
ATOM 1599 N N . ASP A 1 213 ? -12.492 0.034 4.522 1.00 82.44 213 ASP A N 1
ATOM 1600 C CA . ASP A 1 213 ? -13.170 -1.206 4.140 1.00 82.44 213 ASP A CA 1
ATOM 1601 C C . ASP A 1 213 ? -14.682 -1.152 4.403 1.00 82.44 213 ASP A C 1
ATOM 1603 O O . ASP A 1 213 ? -15.471 -1.453 3.503 1.00 82.44 213 ASP A O 1
ATOM 1607 N N . ASP A 1 214 ? -15.081 -0.691 5.595 1.00 84.75 214 ASP A N 1
ATOM 1608 C CA . ASP A 1 214 ? -16.485 -0.558 6.004 1.00 84.75 214 ASP A CA 1
ATOM 1609 C C . ASP A 1 214 ? -17.231 0.406 5.073 1.00 84.75 214 ASP A C 1
ATOM 1611 O O . ASP A 1 214 ? -18.321 0.102 4.576 1.00 84.75 214 ASP A O 1
ATOM 1615 N N . VAL A 1 215 ? -16.605 1.556 4.784 1.00 89.06 215 VAL A N 1
ATOM 1616 C CA . VAL A 1 215 ? -17.144 2.561 3.860 1.00 89.06 215 VAL A CA 1
ATOM 1617 C C . VAL A 1 215 ? -17.309 1.965 2.465 1.00 89.06 215 VAL A C 1
ATOM 1619 O O . VAL A 1 215 ? -18.363 2.141 1.856 1.00 89.06 215 VAL A O 1
ATOM 1622 N N . TYR A 1 216 ? -16.316 1.233 1.952 1.00 85.12 216 TYR A N 1
ATOM 1623 C CA . TYR A 1 216 ? -16.408 0.609 0.630 1.00 85.12 216 TYR A CA 1
ATOM 1624 C C . TYR A 1 216 ? -17.535 -0.422 0.537 1.00 85.12 216 TYR A C 1
ATOM 1626 O O . TYR A 1 216 ? -18.282 -0.416 -0.445 1.00 85.12 216 TYR A O 1
ATOM 1634 N N . LEU A 1 217 ? -17.647 -1.323 1.518 1.00 83.19 217 LEU A N 1
ATOM 1635 C CA . LEU A 1 217 ? -18.638 -2.399 1.491 1.00 83.19 217 LEU A CA 1
ATOM 1636 C C . LEU A 1 217 ? -20.057 -1.827 1.456 1.00 83.19 217 LEU A C 1
ATOM 1638 O O . LEU A 1 217 ? -20.873 -2.247 0.628 1.00 83.19 217 LEU A O 1
ATOM 1642 N N . GLU A 1 218 ? -20.326 -0.820 2.287 1.00 86.12 218 GLU A N 1
ATOM 1643 C CA . GLU A 1 218 ? -21.626 -0.159 2.310 1.00 86.12 218 GLU A CA 1
ATOM 1644 C C . GLU A 1 218 ? -21.866 0.683 1.050 1.00 86.12 218 GLU A C 1
ATOM 1646 O O . GLU A 1 218 ? -22.930 0.591 0.432 1.00 86.12 218 GLU A O 1
ATOM 1651 N N . LEU A 1 219 ? -20.863 1.439 0.598 1.00 87.94 219 LEU A N 1
ATOM 1652 C CA . LEU A 1 219 ? -20.920 2.214 -0.643 1.00 87.94 219 LEU A CA 1
ATOM 1653 C C . LEU A 1 219 ? -21.280 1.330 -1.842 1.00 87.94 219 LEU A C 1
ATOM 1655 O O . LEU A 1 219 ? -22.192 1.655 -2.606 1.00 87.94 219 LEU A O 1
ATOM 1659 N N . ARG A 1 220 ? -20.616 0.179 -1.981 1.00 84.38 220 ARG A N 1
ATOM 1660 C CA . ARG A 1 220 ? -20.898 -0.805 -3.030 1.00 84.38 220 ARG A CA 1
ATOM 1661 C C . ARG A 1 220 ? -22.318 -1.351 -2.921 1.00 84.38 220 ARG A C 1
ATOM 1663 O O . ARG A 1 220 ? -23.011 -1.437 -3.936 1.00 84.38 220 ARG A O 1
ATOM 1670 N N . ARG A 1 221 ? -22.767 -1.701 -1.711 1.00 84.94 221 ARG A N 1
ATOM 1671 C CA . ARG A 1 221 ? -24.127 -2.203 -1.458 1.00 84.94 221 ARG A CA 1
ATOM 1672 C C . ARG A 1 221 ? -25.183 -1.191 -1.904 1.00 84.94 221 ARG A C 1
ATOM 1674 O O . ARG A 1 221 ? -26.124 -1.565 -2.606 1.00 84.94 221 ARG A O 1
ATOM 1681 N N . VAL A 1 222 ? -25.020 0.081 -1.534 1.00 83.62 222 VAL A N 1
ATOM 1682 C CA . VAL A 1 222 ? -25.976 1.151 -1.851 1.00 83.62 222 VAL A CA 1
ATOM 1683 C C . VAL A 1 222 ? -25.956 1.503 -3.338 1.00 83.62 222 VAL A C 1
ATOM 1685 O O . VAL A 1 222 ? -27.027 1.620 -3.936 1.00 83.62 222 VAL A O 1
ATOM 1688 N N . LEU A 1 223 ? -24.778 1.624 -3.961 1.00 82.00 223 LEU A N 1
ATOM 1689 C CA . LEU A 1 223 ? -24.661 1.888 -5.401 1.00 82.00 223 LEU A CA 1
ATOM 1690 C C . LEU A 1 223 ? -25.332 0.781 -6.221 1.00 82.00 223 LEU A C 1
ATOM 1692 O O . LEU A 1 223 ? -26.185 1.072 -7.062 1.00 82.00 223 LEU A O 1
ATOM 1696 N N . LYS A 1 224 ? -25.054 -0.486 -5.893 1.00 82.00 224 LYS A N 1
ATOM 1697 C CA . LYS A 1 224 ? -25.679 -1.642 -6.543 1.00 82.00 224 LYS A CA 1
ATOM 1698 C C . LYS A 1 224 ? -27.198 -1.655 -6.376 1.00 82.00 224 LYS A C 1
ATOM 1700 O O . LYS A 1 224 ? -27.918 -1.878 -7.345 1.00 82.00 224 LYS A O 1
ATOM 1705 N N . ALA A 1 225 ? -27.700 -1.379 -5.171 1.00 78.62 225 ALA A N 1
ATOM 1706 C CA . ALA A 1 225 ? -29.138 -1.331 -4.900 1.00 78.62 225 ALA A CA 1
ATOM 1707 C C . ALA A 1 225 ? -29.858 -0.214 -5.678 1.00 78.62 225 ALA A C 1
ATOM 1709 O O . ALA A 1 225 ? -31.022 -0.370 -6.039 1.00 78.62 225 ALA A O 1
ATOM 1710 N N . ARG A 1 226 ? -29.166 0.896 -5.965 1.00 84.75 226 ARG A N 1
ATOM 1711 C CA . ARG A 1 226 ? -29.679 2.010 -6.779 1.00 84.75 226 ARG A CA 1
ATOM 1712 C C . ARG A 1 226 ? -29.494 1.794 -8.290 1.00 84.75 226 ARG A C 1
ATOM 1714 O O . ARG A 1 226 ? -29.853 2.678 -9.061 1.00 84.75 226 ARG A O 1
ATOM 1721 N N . GLY A 1 227 ? -28.939 0.655 -8.721 1.00 78.50 227 GLY A N 1
ATOM 1722 C CA . GLY A 1 227 ? -28.632 0.384 -10.131 1.00 78.50 227 GLY A CA 1
ATOM 1723 C C . GLY A 1 227 ? -27.530 1.285 -10.703 1.00 78.50 227 GLY A C 1
ATOM 1724 O O . GLY A 1 227 ? -27.476 1.496 -11.913 1.00 78.50 227 GLY A O 1
ATOM 1725 N N . LEU A 1 228 ? -26.684 1.846 -9.837 1.00 81.38 228 LEU A N 1
ATOM 1726 C CA . LEU A 1 228 ? -25.564 2.710 -10.203 1.00 81.38 228 LEU A CA 1
ATOM 1727 C C . LEU A 1 228 ? -24.282 1.881 -10.405 1.00 81.38 228 LEU A C 1
ATOM 1729 O O . LEU A 1 228 ? -24.213 0.742 -9.933 1.00 81.38 228 LEU A O 1
ATOM 1733 N N . PRO A 1 229 ? -23.259 2.430 -11.091 1.00 73.62 229 PRO A N 1
ATOM 1734 C CA . PRO A 1 229 ? -21.973 1.756 -11.252 1.00 73.62 229 PRO A CA 1
ATOM 1735 C C . PRO A 1 229 ? -21.369 1.316 -9.910 1.00 73.62 229 PRO A C 1
ATOM 1737 O O . PRO A 1 229 ? -21.346 2.091 -8.954 1.00 73.62 229 PRO A O 1
ATOM 1740 N N . GLU A 1 230 ? -20.902 0.065 -9.839 1.00 74.38 230 GLU A N 1
ATOM 1741 C CA . GLU A 1 230 ? -20.229 -0.457 -8.645 1.00 74.38 230 GLU A CA 1
ATOM 1742 C C . GLU A 1 230 ? -18.825 0.166 -8.509 1.00 74.38 230 GLU A C 1
ATOM 1744 O O . GLU A 1 230 ? -18.115 0.274 -9.513 1.00 74.38 230 GLU A O 1
ATOM 1749 N N . PRO A 1 231 ? -18.401 0.540 -7.287 1.00 76.12 231 PRO A N 1
ATOM 1750 C CA . PRO A 1 231 ? -17.078 1.085 -7.045 1.00 76.12 231 PRO A CA 1
ATOM 1751 C C . PRO A 1 231 ? -16.039 -0.037 -6.962 1.00 76.12 231 PRO A C 1
ATOM 1753 O O . PRO A 1 231 ? -16.338 -1.162 -6.541 1.00 76.12 231 PRO A O 1
ATOM 1756 N N . ASN A 1 232 ? -14.783 0.297 -7.245 1.00 69.62 232 ASN A N 1
ATOM 1757 C CA . ASN A 1 232 ? -13.658 -0.618 -7.056 1.00 69.62 232 ASN A CA 1
ATOM 1758 C C . ASN A 1 232 ? -12.664 -0.072 -6.049 1.00 69.62 232 ASN A C 1
ATOM 1760 O O . ASN A 1 232 ? -12.373 1.123 -6.043 1.00 69.62 232 ASN A O 1
ATOM 1764 N N . ARG A 1 233 ? -12.118 -0.968 -5.224 1.00 74.12 233 ARG A N 1
ATOM 1765 C CA . ARG A 1 233 ? -11.038 -0.654 -4.290 1.00 74.12 233 ARG A CA 1
ATOM 1766 C C . ARG A 1 233 ? -9.791 -1.462 -4.600 1.00 74.12 233 ARG A C 1
ATOM 1768 O O . ARG A 1 233 ? -9.876 -2.610 -5.039 1.00 74.12 233 ARG A O 1
ATOM 1775 N N . ARG A 1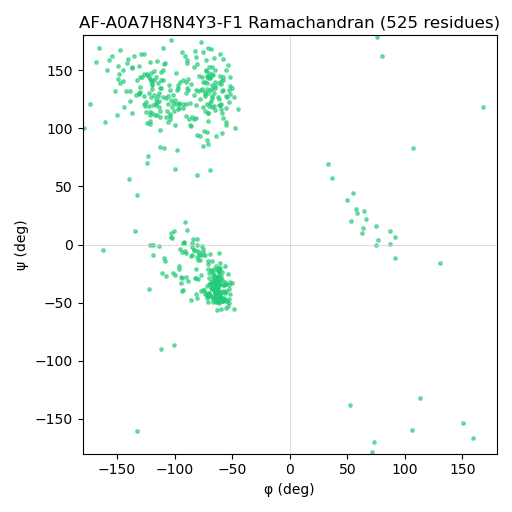 234 ? -8.639 -0.878 -4.296 1.00 67.31 234 ARG A N 1
ATOM 1776 C CA . ARG A 1 234 ? -7.340 -1.549 -4.267 1.00 67.31 234 ARG A CA 1
ATOM 1777 C C . ARG A 1 234 ? -6.578 -1.057 -3.051 1.00 67.31 234 ARG A C 1
ATOM 1779 O O . ARG A 1 234 ? -6.381 0.141 -2.905 1.00 67.31 234 ARG A O 1
ATOM 1786 N N . GLY A 1 235 ? -6.166 -1.977 -2.191 1.00 56.72 235 GLY A N 1
ATOM 1787 C CA . GLY A 1 235 ? -5.349 -1.692 -1.018 1.00 56.72 235 GLY A CA 1
ATOM 1788 C C . GLY A 1 235 ? -4.256 -2.744 -0.874 1.00 56.72 235 GLY A C 1
ATOM 1789 O O . GLY A 1 235 ? -4.405 -3.876 -1.335 1.00 56.72 235 GLY A O 1
ATOM 1790 N N . THR A 1 236 ? -3.149 -2.361 -0.251 1.00 51.34 236 THR A N 1
ATOM 1791 C CA . THR A 1 236 ? -2.090 -3.272 0.206 1.00 51.34 236 THR A CA 1
ATOM 1792 C C . THR A 1 236 ? -1.833 -3.023 1.688 1.00 51.34 236 THR A C 1
ATOM 1794 O O . THR A 1 236 ? -2.190 -1.960 2.185 1.00 51.34 236 THR A O 1
ATOM 1797 N N . ASP A 1 237 ? -1.154 -3.950 2.365 1.00 49.31 237 ASP A N 1
ATOM 1798 C CA . ASP A 1 237 ? -0.554 -3.726 3.690 1.00 49.31 237 ASP A CA 1
ATOM 1799 C C . ASP A 1 237 ? -1.551 -3.216 4.756 1.00 49.31 237 ASP A C 1
ATOM 1801 O O . ASP A 1 237 ? -1.262 -2.269 5.473 1.00 49.31 237 ASP A O 1
ATOM 1805 N N . THR A 1 238 ? -2.746 -3.814 4.807 1.00 53.06 238 THR A N 1
ATOM 1806 C CA . THR A 1 238 ? -3.858 -3.524 5.740 1.00 53.06 238 THR A CA 1
ATOM 1807 C C . THR A 1 238 ? -4.324 -2.058 5.822 1.00 53.06 238 THR A C 1
ATOM 1809 O O . THR A 1 238 ? -4.966 -1.676 6.799 1.00 53.06 238 THR A O 1
ATOM 1812 N N . VAL A 1 239 ? -4.032 -1.210 4.824 1.00 62.03 239 VAL A N 1
ATOM 1813 C CA . VAL A 1 239 ? -4.515 0.192 4.769 1.00 62.03 239 VAL A CA 1
ATOM 1814 C C . VAL A 1 239 ? -6.046 0.270 4.719 1.00 62.03 239 VAL A C 1
ATOM 1816 O O . VAL A 1 239 ? -6.632 1.257 5.147 1.00 62.03 239 VAL A O 1
ATOM 1819 N N . ASP A 1 240 ? -6.712 -0.788 4.264 1.00 62.88 240 ASP A N 1
ATOM 1820 C CA . ASP A 1 240 ? -8.161 -0.981 4.363 1.00 62.88 240 ASP A CA 1
ATOM 1821 C C . ASP A 1 240 ? -8.706 -0.835 5.797 1.00 62.88 240 ASP A C 1
ATOM 1823 O O . ASP A 1 240 ? -9.853 -0.420 5.972 1.00 62.88 240 ASP A O 1
ATOM 1827 N N . LEU A 1 241 ? -7.869 -1.068 6.816 1.00 64.81 241 LEU A N 1
ATOM 1828 C CA . LEU A 1 241 ? -8.197 -0.861 8.228 1.00 64.81 241 LEU A CA 1
ATOM 1829 C C . LEU A 1 241 ? -8.097 0.580 8.712 1.00 64.81 241 LEU A C 1
ATOM 1831 O O . LEU A 1 241 ? -8.496 0.864 9.843 1.00 64.81 241 LEU A O 1
ATOM 1835 N N . HIS A 1 242 ? -7.531 1.480 7.910 1.00 78.44 242 HIS A N 1
ATOM 1836 C CA . HIS A 1 242 ? -7.374 2.863 8.320 1.00 78.44 242 HIS A CA 1
ATOM 1837 C C . HIS A 1 242 ? -8.751 3.480 8.574 1.00 78.44 242 HIS A C 1
ATOM 1839 O O . HIS A 1 242 ? -9.640 3.439 7.716 1.00 78.44 242 HIS A O 1
ATOM 1845 N N . VAL A 1 243 ? -8.927 4.024 9.778 1.00 85.00 243 VAL A N 1
ATOM 1846 C CA . VAL A 1 243 ? -10.166 4.679 10.193 1.00 85.00 243 VAL A CA 1
ATOM 1847 C C . VAL A 1 243 ? -10.359 5.928 9.344 1.00 85.00 243 VAL A C 1
ATOM 1849 O O . VAL A 1 243 ? -9.536 6.834 9.375 1.00 85.00 243 VAL A O 1
ATOM 1852 N N . PHE A 1 244 ? -11.454 5.972 8.592 1.00 87.75 244 PHE A N 1
ATOM 1853 C CA . PHE A 1 244 ? -11.770 7.100 7.724 1.00 87.75 244 PHE A CA 1
ATOM 1854 C C . PHE A 1 244 ? -12.676 8.123 8.416 1.00 87.75 244 PHE A C 1
ATOM 1856 O O . PHE A 1 244 ? -12.498 9.324 8.248 1.00 87.75 244 PHE A O 1
ATOM 1863 N N . SER A 1 245 ? -13.659 7.654 9.190 1.00 91.69 245 SER A N 1
ATOM 1864 C CA . SER A 1 245 ? -14.649 8.519 9.846 1.00 91.69 245 SER A CA 1
ATOM 1865 C C . SER A 1 245 ? -15.238 7.873 11.098 1.00 91.69 245 SER A C 1
ATOM 1867 O O . SER A 1 245 ? -15.174 6.655 11.276 1.00 91.69 245 SER A O 1
ATOM 1869 N N . ARG A 1 246 ? -15.858 8.666 11.972 1.00 88.75 246 ARG A N 1
ATOM 1870 C CA . ARG A 1 246 ? -16.777 8.164 13.000 1.00 88.75 246 ARG A CA 1
ATOM 1871 C C . ARG A 1 246 ? -18.039 7.599 12.351 1.00 88.75 246 ARG A C 1
ATOM 1873 O O . ARG A 1 246 ? -18.515 8.100 11.336 1.00 88.75 246 ARG A O 1
ATOM 1880 N N . ASN A 1 247 ? -18.617 6.569 12.958 1.00 86.62 247 ASN A N 1
ATOM 1881 C CA . ASN A 1 247 ? -19.875 6.007 12.489 1.00 86.62 247 ASN A CA 1
ATOM 1882 C C . ASN A 1 247 ? -21.061 6.771 13.099 1.00 86.62 247 ASN A C 1
ATOM 1884 O O . ASN A 1 247 ? -21.441 6.519 14.242 1.00 86.62 247 ASN A O 1
ATOM 1888 N N . ALA A 1 248 ? -21.700 7.654 12.330 1.00 87.06 248 ALA A N 1
ATOM 1889 C CA . ALA A 1 248 ? -22.864 8.426 12.787 1.00 87.06 248 ALA A CA 1
ATOM 1890 C C . ALA A 1 248 ? -24.083 7.554 13.183 1.00 87.06 248 ALA A C 1
ATOM 1892 O O . ALA A 1 248 ? -24.893 7.938 14.040 1.00 87.06 248 ALA A O 1
ATOM 1893 N N . ALA A 1 249 ? -24.196 6.350 12.605 1.00 83.38 249 ALA A N 1
ATOM 1894 C CA . ALA A 1 249 ? -25.212 5.357 12.955 1.00 83.38 249 ALA A CA 1
ATOM 1895 C C . ALA A 1 249 ? -24.854 4.559 14.210 1.00 83.38 249 ALA A C 1
ATOM 1897 O O . ALA A 1 249 ? -25.675 3.755 14.665 1.00 83.38 249 ALA A O 1
ATOM 1898 N N . TYR A 1 250 ? -23.654 4.741 14.774 1.00 82.19 250 TYR A N 1
ATOM 1899 C CA . TYR A 1 250 ? -23.286 4.047 15.992 1.00 82.19 250 TYR A CA 1
ATOM 1900 C C . TYR A 1 250 ? -24.252 4.453 17.095 1.00 82.19 250 TYR A C 1
ATOM 1902 O O . TYR A 1 250 ? -24.423 5.621 17.460 1.00 82.19 250 TYR A O 1
ATOM 1910 N N . ARG A 1 251 ? -24.931 3.443 17.611 1.00 74.50 251 ARG A N 1
ATOM 1911 C CA . ARG A 1 251 ? -25.661 3.533 18.855 1.00 74.50 251 ARG A CA 1
ATOM 1912 C C . ARG A 1 251 ? -24.925 2.594 19.796 1.00 74.50 251 ARG A C 1
ATOM 1914 O O . ARG A 1 251 ? -24.836 1.404 19.475 1.00 74.50 251 ARG A O 1
ATOM 1921 N N . PRO A 1 252 ? -24.351 3.092 20.909 1.00 58.69 252 PRO A N 1
ATOM 1922 C CA . PRO A 1 252 ? -23.915 2.186 21.959 1.00 58.69 252 PRO A CA 1
ATOM 1923 C C . PRO A 1 252 ? -25.117 1.297 22.290 1.00 58.69 252 PRO A C 1
ATOM 1925 O O . PRO A 1 252 ? -26.238 1.807 22.275 1.00 58.69 252 PRO A O 1
ATOM 1928 N N . PRO A 1 253 ? -24.924 -0.018 22.465 1.00 51.16 253 PRO A N 1
ATOM 1929 C CA . PRO A 1 253 ? -26.028 -0.963 22.518 1.00 51.16 253 PRO A CA 1
ATOM 1930 C C . PRO A 1 253 ? -27.032 -0.555 23.598 1.00 51.16 253 PRO A C 1
ATOM 1932 O O . PRO A 1 253 ? -26.794 -0.753 24.787 1.00 51.16 253 PRO A O 1
ATOM 1935 N N . ASP A 1 254 ? -28.147 0.020 23.152 1.00 49.94 254 ASP A N 1
ATOM 1936 C CA . ASP A 1 254 ? -29.335 0.236 23.956 1.00 49.94 254 ASP A CA 1
ATOM 1937 C C . ASP A 1 254 ? -30.113 -1.079 23.919 1.00 49.94 254 ASP A C 1
ATOM 1939 O O . ASP A 1 254 ? -30.307 -1.694 22.865 1.00 49.94 254 ASP A O 1
ATOM 1943 N N . THR A 1 255 ? -30.479 -1.563 25.095 1.00 46.41 255 THR A N 1
ATOM 1944 C CA . THR A 1 255 ? -31.046 -2.891 25.359 1.00 46.41 255 THR A CA 1
ATOM 1945 C C . THR A 1 255 ? -32.469 -3.042 24.785 1.00 46.41 255 THR A C 1
ATOM 1947 O O . THR A 1 255 ? -33.426 -3.196 25.538 1.00 46.41 255 THR A O 1
ATOM 1950 N N . GLY A 1 256 ? -32.654 -2.989 23.453 1.00 48.06 256 GLY A N 1
ATOM 1951 C CA . GLY A 1 256 ? -34.011 -2.956 22.876 1.00 48.06 256 GLY A CA 1
ATOM 1952 C C . GLY A 1 256 ? -34.254 -3.301 21.395 1.00 48.06 256 GLY A C 1
ATOM 1953 O O . GLY A 1 256 ? -35.420 -3.387 21.017 1.00 48.06 256 GLY A O 1
ATOM 1954 N N . GLY A 1 257 ? -33.248 -3.548 20.543 1.00 41.25 257 GLY A N 1
ATOM 1955 C CA . GLY A 1 257 ? -33.466 -3.977 19.145 1.00 41.25 257 GLY A CA 1
ATOM 1956 C C . GLY A 1 257 ? -32.315 -4.827 18.595 1.00 41.25 257 GLY A C 1
ATOM 1957 O O . GLY A 1 257 ? -31.152 -4.481 18.780 1.00 41.25 257 GLY A O 1
ATOM 1958 N N . ALA A 1 258 ? -32.618 -5.963 17.956 1.00 46.34 258 ALA A N 1
ATOM 1959 C CA . ALA A 1 258 ? -31.616 -6.980 17.624 1.00 46.34 258 ALA A CA 1
ATOM 1960 C C . ALA A 1 258 ? -30.812 -6.635 16.355 1.00 46.34 258 ALA A C 1
ATOM 1962 O O . ALA A 1 258 ? -31.214 -6.959 15.239 1.00 46.34 258 ALA A O 1
ATOM 1963 N N . GLY A 1 259 ? -29.646 -6.009 16.527 1.00 43.53 259 GLY A N 1
ATOM 1964 C CA . GLY A 1 259 ? -28.569 -6.101 15.540 1.00 43.53 259 GLY A CA 1
ATOM 1965 C C . GLY A 1 259 ? -28.021 -7.531 15.500 1.00 43.53 259 GLY A C 1
ATOM 1966 O O . GLY A 1 259 ? -27.840 -8.152 16.548 1.00 43.53 259 GLY A O 1
ATOM 1967 N N . PHE A 1 260 ? -27.760 -8.067 14.307 1.00 45.19 260 PHE A N 1
ATOM 1968 C CA . PHE A 1 260 ? -27.124 -9.375 14.150 1.00 45.19 260 PHE A CA 1
ATOM 1969 C C . PHE A 1 260 ? -25.636 -9.171 13.863 1.00 45.19 260 PHE A C 1
ATOM 1971 O O . PHE A 1 260 ? -25.256 -8.806 12.752 1.00 45.19 260 PHE A O 1
ATOM 1978 N N . ARG A 1 261 ? -24.783 -9.384 14.868 1.00 55.00 261 ARG A N 1
ATOM 1979 C CA . ARG A 1 261 ? -23.357 -9.604 14.614 1.00 55.00 261 ARG A CA 1
ATOM 1980 C C . ARG A 1 261 ? -23.177 -11.024 14.096 1.00 55.00 261 ARG A C 1
ATOM 1982 O O . ARG A 1 261 ? -23.679 -11.956 14.717 1.00 55.00 261 ARG A O 1
ATOM 1989 N N . LEU A 1 262 ? -22.394 -11.176 13.027 1.00 57.91 262 LEU A N 1
ATOM 1990 C CA . LEU A 1 262 ? -21.881 -12.482 12.591 1.00 57.91 262 LEU A CA 1
ATOM 1991 C C . LEU A 1 262 ? -21.182 -13.208 13.750 1.00 57.91 262 LEU A C 1
ATOM 1993 O O . LEU A 1 262 ? -21.375 -14.406 13.928 1.00 57.91 262 LEU A O 1
ATOM 1997 N N . ILE A 1 263 ? -20.449 -12.457 14.581 1.00 65.94 263 ILE A N 1
ATOM 1998 C CA . ILE A 1 263 ? -19.820 -12.948 15.808 1.00 65.94 263 ILE A CA 1
ATOM 1999 C C . ILE A 1 263 ? -20.300 -12.088 16.993 1.00 65.94 263 ILE A C 1
ATOM 2001 O O . ILE A 1 263 ? -19.893 -10.934 17.129 1.00 65.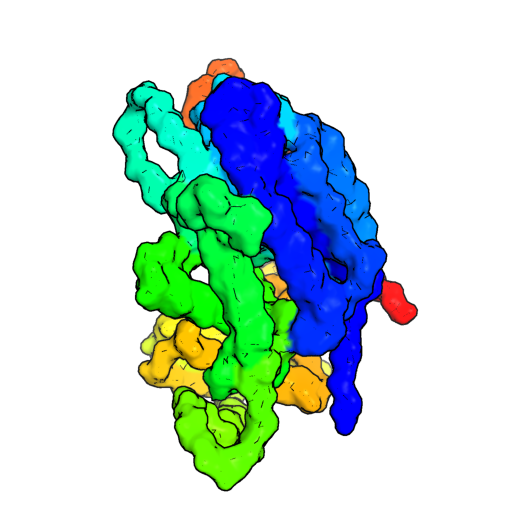94 263 ILE A O 1
ATOM 2005 N N . PRO A 1 264 ? -21.214 -12.591 17.837 1.00 67.88 264 PRO A N 1
ATOM 2006 C CA . PRO A 1 264 ? -21.614 -11.926 19.081 1.00 67.88 264 PRO A CA 1
ATOM 2007 C C . PRO A 1 264 ? -20.414 -11.622 20.000 1.00 67.88 264 PRO A C 1
ATOM 2009 O O . PRO A 1 264 ? -19.448 -12.375 19.992 1.00 67.88 264 PRO A O 1
ATOM 2012 N N . ARG A 1 265 ? -20.461 -10.561 20.826 1.00 66.88 265 ARG A N 1
ATOM 2013 C CA . ARG A 1 265 ? -19.330 -10.171 21.710 1.00 66.88 265 ARG A CA 1
ATOM 2014 C C . ARG A 1 265 ? -18.855 -11.296 22.634 1.00 66.88 265 ARG A C 1
ATOM 2016 O O . ARG A 1 265 ? -17.661 -11.497 22.785 1.00 66.88 265 ARG A O 1
ATOM 2023 N N . ASP A 1 266 ? -19.778 -12.072 23.192 1.00 69.62 266 ASP A N 1
ATOM 2024 C CA . ASP A 1 266 ? -19.457 -13.251 24.005 1.00 69.62 266 ASP A CA 1
ATOM 2025 C C . ASP A 1 266 ? -18.719 -14.334 23.200 1.00 69.62 266 ASP A C 1
ATOM 2027 O O . ASP A 1 266 ? -17.925 -15.097 23.751 1.00 69.62 266 ASP A O 1
ATOM 2031 N N . ARG A 1 267 ? -18.943 -14.388 21.881 1.00 76.62 267 ARG A N 1
ATOM 2032 C CA . ARG A 1 267 ? -18.197 -15.241 20.951 1.00 76.62 267 ARG A CA 1
ATOM 2033 C C . ARG A 1 267 ? -16.857 -14.638 20.546 1.00 76.62 267 ARG A C 1
ATOM 2035 O O . ARG A 1 267 ? -15.947 -15.418 20.304 1.00 76.62 267 ARG A O 1
ATOM 2042 N N . GLU A 1 268 ? -16.709 -13.313 20.523 1.00 75.44 268 GLU A N 1
ATOM 2043 C CA . GLU A 1 268 ? -15.411 -12.636 20.356 1.00 75.44 268 GLU A CA 1
ATOM 2044 C C . GLU A 1 268 ? -14.500 -12.923 21.556 1.00 75.44 268 GLU A C 1
ATOM 2046 O O . GLU A 1 268 ? -13.375 -13.382 21.374 1.00 75.44 268 GLU A O 1
ATOM 2051 N N . ASP A 1 269 ? -15.015 -12.762 22.778 1.00 78.25 269 ASP A N 1
ATOM 2052 C CA . ASP A 1 269 ? -14.289 -13.077 24.013 1.00 78.25 269 ASP A CA 1
ATOM 2053 C C . ASP A 1 269 ? -13.920 -14.564 24.079 1.00 78.25 269 ASP A C 1
ATOM 2055 O O . ASP A 1 269 ? -12.788 -14.922 24.411 1.00 78.25 269 ASP A O 1
ATOM 2059 N N . LEU A 1 270 ? -14.859 -15.450 23.720 1.00 82.88 270 LEU A N 1
ATOM 2060 C CA . LEU A 1 270 ? -14.588 -16.883 23.620 1.00 82.88 270 LEU A CA 1
ATOM 2061 C C . LEU A 1 270 ? -13.536 -17.179 22.548 1.00 82.88 270 LEU A C 1
ATOM 2063 O O . LEU A 1 270 ? -12.647 -17.984 22.797 1.00 82.88 270 LEU A O 1
ATOM 2067 N N . PHE A 1 271 ? -13.614 -16.547 21.378 1.00 84.75 271 PHE A N 1
ATOM 2068 C CA . PHE A 1 271 ? -12.645 -16.714 20.298 1.00 84.75 271 PHE A CA 1
ATOM 2069 C C . PHE A 1 271 ? -11.245 -16.281 20.736 1.00 84.75 271 PHE A C 1
ATOM 2071 O O . PHE A 1 271 ? -10.296 -17.041 20.567 1.00 84.75 271 PHE A O 1
ATOM 2078 N N . LEU A 1 272 ? -11.117 -15.112 21.365 1.00 84.81 272 LEU A N 1
ATOM 2079 C CA . LEU A 1 272 ? -9.855 -14.601 21.899 1.00 84.81 272 LEU A CA 1
ATOM 2080 C C . LEU A 1 272 ? -9.292 -15.515 22.986 1.00 84.81 272 LEU A C 1
ATOM 2082 O O . LEU A 1 272 ? -8.098 -15.813 22.986 1.00 84.81 272 LEU A O 1
ATOM 2086 N N . LYS A 1 273 ? -10.152 -16.010 23.879 1.00 86.44 273 LYS A N 1
ATOM 2087 C CA . LYS A 1 273 ? -9.770 -16.984 24.901 1.00 86.44 273 LYS A CA 1
ATOM 2088 C C . LYS A 1 273 ? -9.275 -18.287 24.273 1.00 86.44 273 LYS A C 1
ATOM 2090 O O . LYS A 1 273 ? -8.202 -18.758 24.629 1.00 86.44 273 LYS A O 1
ATOM 2095 N N . VAL A 1 274 ? -10.019 -18.835 23.312 1.00 89.31 274 VAL A N 1
ATOM 2096 C CA . VAL A 1 274 ? -9.632 -20.048 22.581 1.00 89.31 274 VAL A CA 1
ATOM 2097 C C . VAL A 1 274 ? -8.314 -19.826 21.845 1.00 89.31 274 VAL A C 1
ATOM 2099 O O . VAL A 1 274 ? -7.469 -20.713 21.878 1.00 89.31 274 VAL A O 1
ATOM 2102 N N . MET A 1 275 ? -8.110 -18.659 21.228 1.00 89.44 275 MET A N 1
ATOM 2103 C CA . MET A 1 275 ? -6.862 -18.298 20.552 1.00 89.44 275 MET A CA 1
ATOM 2104 C C . MET A 1 275 ? -5.680 -18.258 21.531 1.00 89.44 275 MET A C 1
ATOM 2106 O O . MET A 1 275 ? -4.638 -18.846 21.256 1.00 89.44 275 MET A O 1
ATOM 2110 N N . ALA A 1 276 ? -5.853 -17.629 22.697 1.00 86.62 276 ALA A N 1
ATOM 2111 C CA . ALA A 1 276 ? -4.825 -17.547 23.736 1.00 86.62 276 ALA A CA 1
ATOM 2112 C C . ALA A 1 276 ? -4.477 -18.913 24.360 1.00 86.62 276 ALA A C 1
ATOM 2114 O O . ALA A 1 276 ? -3.352 -19.118 24.809 1.00 86.62 276 ALA A O 1
ATOM 2115 N N . GLU A 1 277 ? -5.425 -19.852 24.375 1.00 91.12 277 GLU A N 1
ATOM 2116 C CA . GLU A 1 277 ? -5.238 -21.221 24.871 1.00 91.12 277 GLU A CA 1
ATOM 2117 C C . GLU A 1 277 ? -4.602 -22.164 23.830 1.00 91.12 277 GLU A C 1
ATOM 2119 O O . GLU A 1 277 ? -4.303 -23.319 24.152 1.00 91.12 277 GLU A O 1
ATOM 2124 N N . GLN A 1 278 ? -4.376 -21.710 22.588 1.00 93.44 278 GLN A N 1
ATOM 2125 C CA . GLN A 1 278 ? -3.795 -22.563 21.553 1.00 93.44 278 GLN A CA 1
ATOM 2126 C C . GLN A 1 278 ? -2.355 -22.969 21.894 1.00 93.44 278 GLN A C 1
ATOM 2128 O O . GLN A 1 278 ? -1.539 -22.134 22.297 1.00 93.44 278 GLN A O 1
ATOM 2133 N N . PRO A 1 279 ? -1.992 -24.248 21.686 1.00 93.19 279 PRO A N 1
ATOM 2134 C CA . PRO A 1 279 ? -0.647 -24.716 21.963 1.00 93.19 279 PRO A CA 1
ATOM 2135 C C . PRO A 1 279 ? 0.353 -24.054 21.015 1.00 93.19 279 PRO A C 1
ATOM 2137 O O . PRO A 1 279 ? 0.195 -24.085 19.792 1.00 93.19 279 PRO A O 1
ATOM 2140 N N . VAL A 1 280 ? 1.421 -23.512 21.595 1.00 94.25 280 VAL A N 1
ATOM 2141 C CA . VAL A 1 280 ? 2.539 -22.937 20.847 1.00 94.25 280 VAL A CA 1
ATOM 2142 C C . VAL A 1 280 ? 3.456 -24.055 20.350 1.00 94.25 280 VAL A C 1
ATOM 2144 O O . VAL A 1 280 ? 3.832 -24.956 21.103 1.00 94.25 280 VAL A O 1
ATOM 2147 N N . ARG A 1 281 ? 3.823 -23.999 19.072 1.00 95.25 281 ARG A N 1
ATOM 2148 C CA . ARG A 1 281 ? 4.659 -24.978 18.366 1.00 95.25 281 ARG A CA 1
ATOM 2149 C C . ARG A 1 281 ? 5.859 -24.274 17.748 1.00 95.25 281 ARG A C 1
ATOM 2151 O O . ARG A 1 281 ? 5.738 -23.134 17.320 1.00 95.25 281 ARG A O 1
ATOM 2158 N N . ALA A 1 282 ? 7.006 -24.943 17.678 1.00 96.00 282 ALA A N 1
ATOM 2159 C CA . ALA A 1 282 ? 8.168 -24.399 16.975 1.00 96.00 282 ALA A CA 1
ATOM 2160 C C . ALA A 1 282 ? 7.851 -24.198 15.483 1.00 96.00 282 ALA A C 1
ATOM 2162 O O . ALA A 1 282 ? 7.207 -25.060 14.873 1.00 96.00 282 ALA A O 1
ATOM 2163 N N . LEU A 1 283 ? 8.299 -23.087 14.895 1.00 96.69 283 LEU A N 1
ATOM 2164 C CA . LEU A 1 283 ? 8.120 -22.803 13.473 1.00 96.69 283 LEU A CA 1
ATOM 2165 C C . LEU A 1 283 ? 9.104 -23.654 12.658 1.00 96.69 283 LEU A C 1
ATOM 2167 O O . LEU A 1 283 ? 10.195 -23.224 12.321 1.00 96.69 283 LEU A O 1
ATOM 2171 N N . THR A 1 284 ? 8.718 -24.894 12.361 1.00 96.56 284 THR A N 1
ATOM 2172 C CA . THR A 1 284 ? 9.537 -25.856 11.606 1.00 96.56 284 THR A CA 1
ATOM 2173 C C . THR A 1 284 ? 8.720 -26.484 10.486 1.00 96.56 284 THR A C 1
ATOM 2175 O O . THR A 1 284 ? 7.503 -26.612 10.620 1.00 96.56 284 THR A O 1
ATOM 2178 N N . ALA A 1 285 ? 9.379 -26.935 9.414 1.00 94.81 285 ALA A N 1
ATOM 2179 C CA . ALA A 1 285 ? 8.710 -27.617 8.301 1.00 94.81 285 ALA A CA 1
ATOM 2180 C C . ALA A 1 285 ? 7.851 -28.797 8.789 1.00 94.81 285 ALA A C 1
ATOM 2182 O O . ALA A 1 285 ? 6.663 -28.852 8.501 1.00 94.81 285 ALA A O 1
ATOM 2183 N N . ASN A 1 286 ? 8.401 -29.651 9.660 1.00 94.75 286 ASN A N 1
ATOM 2184 C CA . ASN A 1 286 ? 7.670 -30.783 10.240 1.00 94.75 286 ASN A CA 1
ATOM 2185 C C . ASN A 1 286 ? 6.426 -30.352 11.036 1.00 94.75 286 ASN A C 1
ATOM 2187 O O . ASN A 1 286 ? 5.386 -31.006 10.964 1.00 94.75 286 ASN A O 1
ATOM 2191 N N . ALA A 1 287 ? 6.522 -29.271 11.818 1.00 94.31 287 ALA A N 1
ATOM 2192 C CA . ALA A 1 287 ? 5.382 -28.766 12.578 1.00 94.31 287 ALA A CA 1
ATOM 2193 C C . ALA A 1 287 ? 4.310 -28.151 11.671 1.00 94.31 287 ALA A C 1
ATOM 2195 O O . ALA A 1 287 ? 3.133 -28.268 12.004 1.00 94.31 287 ALA A O 1
ATOM 2196 N N . ILE A 1 288 ? 4.709 -27.521 10.560 1.00 94.88 288 ILE A N 1
ATOM 2197 C CA . ILE A 1 288 ? 3.814 -26.941 9.550 1.00 94.88 288 ILE A CA 1
ATOM 2198 C C . ILE A 1 288 ? 3.119 -28.046 8.744 1.00 94.88 288 ILE A C 1
ATOM 2200 O O . ILE A 1 288 ? 1.902 -28.010 8.589 1.00 94.88 288 ILE A O 1
ATOM 2204 N N . ASP A 1 289 ? 3.853 -29.062 8.294 1.00 90.38 289 ASP A N 1
ATOM 2205 C CA . ASP A 1 289 ? 3.299 -30.189 7.534 1.00 90.38 289 ASP A CA 1
ATOM 2206 C C . ASP A 1 289 ? 2.275 -30.977 8.362 1.00 90.38 289 ASP A C 1
ATOM 2208 O O . ASP A 1 289 ? 1.238 -31.408 7.853 1.00 90.38 289 ASP A O 1
ATOM 2212 N N . ALA A 1 290 ? 2.514 -31.102 9.671 1.00 89.62 290 ALA A N 1
ATOM 2213 C CA . ALA A 1 290 ? 1.599 -31.759 10.600 1.00 89.62 290 ALA A CA 1
ATOM 2214 C C . ALA A 1 290 ? 0.264 -31.012 10.813 1.00 89.62 290 ALA A C 1
ATOM 2216 O O . ALA A 1 290 ? -0.663 -31.602 11.369 1.00 89.62 290 ALA A O 1
ATOM 2217 N N . LEU A 1 291 ? 0.142 -29.743 10.398 1.00 87.56 291 LEU A N 1
ATOM 2218 C CA . LEU A 1 291 ? -1.109 -28.973 10.495 1.00 87.56 291 LEU A CA 1
ATOM 2219 C C . LEU A 1 291 ? -2.180 -29.486 9.524 1.00 87.56 291 LEU A C 1
ATOM 2221 O O . LEU A 1 291 ? -3.375 -29.365 9.794 1.00 87.56 291 LEU A O 1
ATOM 2225 N N . GLY A 1 292 ? -1.758 -30.054 8.391 1.00 81.06 292 GLY A N 1
ATOM 2226 C CA . GLY A 1 292 ? -2.621 -30.224 7.225 1.00 81.06 292 GLY A CA 1
ATOM 2227 C C . GLY A 1 292 ? -2.908 -28.891 6.525 1.00 81.06 292 GLY A C 1
ATOM 2228 O O . GLY A 1 292 ? -2.386 -27.843 6.904 1.00 81.06 292 GLY A O 1
ATOM 2229 N N . ASP A 1 293 ? -3.716 -28.920 5.466 1.00 83.69 293 ASP A N 1
ATOM 2230 C CA . ASP A 1 293 ? -4.050 -27.720 4.697 1.00 83.69 293 ASP A CA 1
ATOM 2231 C C . ASP A 1 293 ? -5.466 -27.238 5.025 1.00 83.69 293 ASP A C 1
ATOM 2233 O O . ASP A 1 293 ? -6.448 -27.929 4.746 1.00 83.69 293 ASP A O 1
ATOM 2237 N N . HIS A 1 294 ? -5.573 -26.076 5.669 1.00 83.38 294 HIS A N 1
ATOM 2238 C CA . HIS A 1 294 ? -6.854 -25.477 6.028 1.00 83.38 294 HIS A CA 1
ATOM 2239 C C . HIS A 1 294 ? -6.743 -23.957 6.231 1.00 83.38 294 HIS A C 1
ATOM 2241 O O . HIS A 1 294 ? -5.655 -23.439 6.530 1.00 83.38 294 HIS A O 1
ATOM 2247 N N . PRO A 1 295 ? -7.867 -23.229 6.126 1.00 84.38 295 PRO A N 1
ATOM 2248 C CA . PRO A 1 295 ? -7.921 -21.830 6.502 1.00 84.38 295 PRO A CA 1
ATOM 2249 C C . PRO A 1 295 ? -7.881 -21.624 8.021 1.00 84.38 295 PRO A C 1
ATOM 2251 O O . PRO A 1 295 ? -8.162 -22.522 8.824 1.00 84.38 295 PRO A O 1
ATOM 2254 N N . GLY A 1 296 ? -7.497 -20.418 8.425 1.00 88.06 296 GLY A N 1
ATOM 2255 C CA . GLY A 1 296 ? -7.580 -19.965 9.811 1.00 88.06 296 GLY A CA 1
ATOM 2256 C C . GLY A 1 296 ? -6.648 -18.803 10.125 1.00 88.06 296 GLY A C 1
ATOM 2257 O O . GLY A 1 296 ? -6.082 -18.160 9.235 1.00 88.06 296 GLY A O 1
ATOM 2258 N N . ILE A 1 297 ? -6.490 -18.554 11.417 1.00 91.31 297 ILE A N 1
ATOM 2259 C CA . ILE A 1 297 ? -5.674 -17.483 11.987 1.00 91.31 297 ILE A CA 1
ATOM 2260 C C . ILE A 1 297 ? -4.463 -18.079 12.707 1.00 91.31 297 ILE A C 1
ATOM 2262 O O . ILE A 1 297 ? -4.531 -19.183 13.248 1.00 91.31 297 ILE A O 1
ATOM 2266 N N . TYR A 1 298 ? -3.345 -17.362 12.711 1.00 93.44 298 TYR A N 1
ATOM 2267 C CA . TYR A 1 298 ? -2.140 -17.741 13.436 1.00 93.44 298 TYR A CA 1
ATOM 2268 C C . TYR A 1 298 ? -1.454 -16.529 14.060 1.00 93.44 298 TYR A C 1
ATOM 2270 O O . TYR A 1 298 ? -1.584 -15.391 13.603 1.00 93.44 298 TYR A O 1
ATOM 2278 N N . GLN A 1 299 ? -0.690 -16.809 15.106 1.00 95.62 299 GLN A N 1
ATOM 2279 C CA . GLN A 1 299 ? 0.162 -15.866 15.814 1.00 95.62 299 GLN A CA 1
ATOM 2280 C C . GLN A 1 299 ? 1.603 -16.362 15.738 1.00 95.62 299 GLN A C 1
ATOM 2282 O O . GLN A 1 299 ? 1.831 -17.568 15.826 1.00 95.62 299 GLN A O 1
ATOM 2287 N N . LEU A 1 300 ? 2.564 -15.455 15.567 1.00 96.50 300 LEU A N 1
ATOM 2288 C CA . LEU A 1 300 ? 3.991 -15.756 15.663 1.00 96.50 300 LEU A CA 1
ATOM 2289 C C . LEU A 1 300 ? 4.572 -15.121 16.914 1.00 96.50 300 LEU A C 1
ATOM 2291 O O . LEU A 1 300 ? 4.253 -13.978 17.248 1.00 96.50 300 LEU A O 1
ATOM 2295 N N . TYR A 1 301 ? 5.479 -15.855 17.540 1.00 95.62 301 TYR A N 1
ATOM 2296 C CA . TYR A 1 301 ? 6.172 -15.441 18.740 1.00 95.62 301 TYR A CA 1
ATOM 2297 C C . TYR A 1 301 ? 7.672 -15.626 18.584 1.00 95.62 301 TYR A C 1
ATOM 2299 O O . TYR A 1 301 ? 8.101 -16.625 18.005 1.00 95.62 301 TYR A O 1
ATOM 2307 N N . VAL A 1 302 ? 8.444 -14.714 19.165 1.00 95.19 302 VAL A N 1
ATOM 2308 C CA . VAL A 1 302 ? 9.907 -14.806 19.257 1.00 95.19 302 VAL A CA 1
ATOM 2309 C C . VAL A 1 302 ? 10.291 -15.013 20.717 1.00 95.19 302 VAL A C 1
ATOM 2311 O O . VAL A 1 302 ? 9.725 -14.374 21.607 1.00 95.19 302 VAL A O 1
ATOM 2314 N N . ALA A 1 303 ? 11.207 -15.941 20.980 1.00 91.94 303 ALA A N 1
ATOM 2315 C CA . ALA A 1 303 ? 11.775 -16.132 22.307 1.00 91.94 303 ALA A CA 1
ATOM 2316 C C . ALA A 1 303 ? 12.752 -14.994 22.647 1.00 91.94 303 ALA A C 1
ATOM 2318 O O . ALA A 1 303 ? 13.636 -14.668 21.860 1.00 91.94 303 ALA A O 1
ATOM 2319 N N . SER A 1 304 ? 12.603 -14.400 23.828 1.00 81.50 304 SER A N 1
ATOM 2320 C CA . SER A 1 304 ? 13.578 -13.469 24.396 1.00 81.50 304 SER A CA 1
ATOM 2321 C C . SER A 1 304 ? 14.724 -14.229 25.079 1.00 81.50 304 SER A C 1
ATOM 2323 O O . SER A 1 304 ? 14.586 -15.409 25.416 1.00 81.50 304 SER A O 1
ATOM 2325 N N . GLU A 1 305 ? 15.825 -13.538 25.393 1.00 73.56 305 GLU A N 1
ATOM 2326 C CA . GLU A 1 305 ? 16.962 -14.098 26.150 1.00 73.56 305 GLU A CA 1
ATOM 2327 C C . GLU A 1 305 ? 16.563 -14.674 27.530 1.00 73.56 305 GLU A C 1
ATOM 2329 O O . GLU A 1 305 ? 17.284 -15.492 28.099 1.00 73.56 305 GLU A O 1
ATOM 2334 N N . GLY A 1 306 ? 15.392 -14.299 28.064 1.00 72.81 306 GLY A N 1
ATOM 2335 C CA . GLY A 1 306 ? 14.823 -14.834 29.307 1.00 72.81 306 GLY A CA 1
ATOM 2336 C C . GLY A 1 306 ? 13.888 -16.038 29.129 1.00 72.81 306 GLY A C 1
ATOM 2337 O O . GLY A 1 306 ? 13.296 -16.498 30.106 1.00 72.81 306 GLY A O 1
ATOM 2338 N N . GLY A 1 307 ? 13.703 -16.532 27.900 1.00 75.69 307 GLY A N 1
ATOM 2339 C CA . GLY A 1 307 ? 12.790 -17.630 27.566 1.00 75.69 307 GLY A CA 1
ATOM 2340 C C . GLY A 1 307 ? 11.306 -17.240 27.531 1.00 75.69 307 GLY A C 1
ATOM 2341 O O . GLY A 1 307 ? 10.451 -18.107 27.328 1.00 75.69 307 GLY A O 1
ATOM 2342 N N . THR A 1 308 ? 10.973 -15.956 27.714 1.00 85.50 308 THR A N 1
ATOM 2343 C CA . THR A 1 308 ? 9.613 -15.449 27.487 1.00 85.50 308 THR A CA 1
ATOM 2344 C C . THR A 1 308 ? 9.348 -15.337 25.991 1.00 85.50 308 THR A C 1
ATOM 2346 O O . THR A 1 308 ? 10.220 -14.950 25.223 1.00 85.50 308 THR A O 1
ATOM 2349 N N . ARG A 1 309 ? 8.136 -15.696 25.564 1.00 89.69 309 ARG A N 1
ATOM 2350 C CA . ARG A 1 309 ? 7.715 -15.585 24.165 1.00 89.69 309 ARG A CA 1
ATOM 2351 C C . ARG A 1 309 ? 6.945 -14.292 23.971 1.00 89.69 309 ARG A C 1
ATOM 2353 O O . ARG A 1 309 ? 5.906 -14.107 24.602 1.00 89.69 309 ARG A O 1
ATOM 2360 N N . GLU A 1 310 ? 7.429 -13.436 23.089 1.00 92.62 310 GLU A N 1
ATOM 2361 C CA . GLU A 1 310 ? 6.779 -12.173 22.750 1.00 92.62 310 GLU A CA 1
ATOM 2362 C C . GLU A 1 310 ? 5.971 -12.332 21.472 1.00 92.62 310 GLU A C 1
ATOM 2364 O O . GLU A 1 310 ? 6.454 -12.903 20.496 1.00 92.62 310 GLU A O 1
ATOM 2369 N N . LEU A 1 311 ? 4.725 -11.856 21.478 1.00 93.31 311 LEU A N 1
ATOM 2370 C CA . LEU A 1 311 ? 3.870 -11.878 20.298 1.00 93.31 311 LEU A CA 1
ATOM 2371 C C . LEU A 1 311 ? 4.353 -10.819 19.308 1.00 93.31 311 LEU A C 1
ATOM 2373 O O . LEU A 1 311 ? 4.247 -9.625 19.571 1.00 93.31 311 LEU A O 1
ATOM 2377 N N . VAL A 1 312 ? 4.835 -11.257 18.150 1.00 93.56 312 VAL A N 1
ATOM 2378 C CA . VAL A 1 312 ? 5.424 -10.355 17.153 1.00 93.56 312 VAL A CA 1
ATOM 2379 C C . VAL A 1 312 ? 4.544 -10.152 15.933 1.00 93.56 312 VAL A C 1
ATOM 2381 O O . VAL A 1 312 ? 4.630 -9.100 15.305 1.00 93.56 312 VAL A O 1
ATOM 2384 N N . TYR A 1 313 ? 3.686 -11.124 15.603 1.00 93.19 313 TYR A N 1
ATOM 2385 C CA . TYR A 1 313 ? 2.839 -11.066 14.414 1.00 93.19 313 TYR A CA 1
ATOM 2386 C C . TYR A 1 313 ? 1.508 -11.800 14.596 1.00 93.19 313 TYR A C 1
ATOM 2388 O O . TYR A 1 313 ? 1.465 -12.891 15.163 1.00 93.19 313 TYR A O 1
ATOM 2396 N N . VAL A 1 314 ? 0.437 -11.250 14.030 1.00 91.19 314 VAL A N 1
ATOM 2397 C CA . VAL A 1 314 ? -0.858 -11.915 13.842 1.00 91.19 314 VAL A CA 1
ATOM 2398 C C . VAL A 1 314 ? -1.196 -11.905 12.358 1.00 91.19 314 VAL A C 1
ATOM 2400 O O . VAL A 1 314 ? -1.147 -10.857 11.709 1.00 91.19 314 VAL A O 1
ATOM 2403 N N . GLY A 1 315 ? -1.563 -13.060 11.811 1.00 87.12 315 GLY A N 1
ATOM 2404 C CA . GLY A 1 315 ? -1.948 -13.167 10.412 1.00 87.12 315 GLY A CA 1
ATOM 2405 C C . GLY A 1 315 ? -3.007 -14.227 10.162 1.00 87.12 315 GLY A C 1
ATOM 2406 O O . GLY A 1 315 ? -3.279 -15.086 10.994 1.00 87.12 315 GLY A O 1
ATOM 2407 N N . LYS A 1 316 ? -3.579 -14.181 8.960 1.00 86.75 316 LYS A N 1
ATOM 2408 C CA . LYS A 1 316 ? -4.535 -15.175 8.471 1.00 86.75 316 LYS A CA 1
ATOM 2409 C C . LYS A 1 316 ? -4.010 -15.948 7.269 1.00 86.75 316 LYS A C 1
ATOM 2411 O O . LYS A 1 316 ? -3.109 -15.496 6.547 1.00 86.75 316 LYS A O 1
ATOM 2416 N N . GLY A 1 317 ? -4.580 -17.127 7.061 1.00 83.56 317 GLY A N 1
ATOM 2417 C CA . GLY A 1 317 ? -4.507 -17.890 5.825 1.00 83.56 317 GLY A CA 1
ATOM 2418 C C . GLY A 1 317 ? -5.916 -18.140 5.303 1.00 83.56 317 GLY A C 1
ATOM 2419 O O . GLY A 1 317 ? -6.593 -19.020 5.814 1.00 83.56 317 GLY A O 1
ATOM 2420 N N . ASP A 1 318 ? -6.337 -17.404 4.267 1.00 76.31 318 ASP A N 1
ATOM 2421 C CA . ASP A 1 318 ? -7.693 -17.516 3.684 1.00 76.31 318 ASP A CA 1
ATOM 2422 C C . ASP A 1 318 ? -7.998 -18.890 3.084 1.00 76.31 318 ASP A C 1
ATOM 2424 O O . ASP A 1 318 ? -9.147 -19.301 2.988 1.00 76.31 318 ASP A O 1
ATOM 2428 N N . ARG A 1 319 ? -6.956 -19.587 2.631 1.00 79.75 319 ARG A N 1
ATOM 2429 C CA . ARG A 1 319 ? -7.054 -20.939 2.063 1.00 79.75 319 ARG A CA 1
ATOM 2430 C C . ARG A 1 319 ? -6.189 -21.936 2.816 1.00 79.75 319 ARG A C 1
ATOM 2432 O O . ARG A 1 319 ? -6.584 -23.076 2.992 1.00 79.75 319 ARG A O 1
ATOM 2439 N N . SER A 1 320 ? -5.006 -21.479 3.227 1.00 85.31 320 SER A N 1
ATOM 2440 C CA . SER A 1 320 ? -3.952 -22.321 3.774 1.00 85.31 320 SER A CA 1
ATOM 2441 C C . SER A 1 320 ? -3.110 -21.544 4.780 1.00 85.31 320 SER A C 1
ATOM 2443 O O . SER A 1 320 ? -2.366 -20.626 4.404 1.00 85.31 320 SER A O 1
ATOM 2445 N N . ILE A 1 321 ? -3.214 -21.908 6.059 1.00 90.06 321 ILE A N 1
ATOM 2446 C CA . ILE A 1 321 ? -2.276 -21.450 7.093 1.00 90.06 321 ILE A CA 1
ATOM 2447 C C . ILE A 1 321 ? -0.884 -22.012 6.801 1.00 90.06 321 ILE A C 1
ATOM 2449 O O . ILE A 1 321 ? 0.094 -21.268 6.843 1.00 90.06 321 ILE A O 1
ATOM 2453 N N . SER A 1 322 ? -0.793 -23.285 6.420 1.00 91.00 322 SER A N 1
ATOM 2454 C CA . SER A 1 322 ? 0.475 -23.975 6.171 1.00 91.00 322 SER A CA 1
ATOM 2455 C C . SER A 1 322 ? 1.287 -23.305 5.065 1.00 91.00 322 SER A C 1
ATOM 2457 O O . SER A 1 322 ? 2.475 -23.041 5.246 1.00 91.00 322 SER A O 1
ATOM 2459 N N . ALA A 1 323 ? 0.652 -22.876 3.970 1.00 87.19 323 ALA A N 1
ATOM 2460 C CA . ALA A 1 323 ? 1.328 -22.115 2.919 1.00 87.19 323 ALA A CA 1
ATOM 2461 C C . ALA A 1 323 ? 1.797 -20.725 3.389 1.00 87.19 323 ALA A C 1
ATOM 2463 O O . ALA A 1 323 ? 2.814 -20.224 2.904 1.00 87.19 323 ALA A O 1
ATOM 2464 N N . ARG A 1 324 ? 1.069 -20.069 4.307 1.00 89.12 324 ARG A N 1
ATOM 2465 C CA . ARG A 1 324 ? 1.500 -18.787 4.898 1.00 89.12 324 ARG A CA 1
ATOM 2466 C C . ARG A 1 324 ? 2.683 -18.989 5.839 1.00 89.12 324 ARG A C 1
ATOM 2468 O O . ARG A 1 324 ? 3.681 -18.298 5.672 1.00 89.12 324 ARG A O 1
ATOM 2475 N N . LEU A 1 325 ? 2.602 -19.948 6.758 1.00 94.00 325 LEU A N 1
ATOM 2476 C CA . LEU A 1 325 ? 3.683 -20.269 7.690 1.00 94.00 325 LEU A CA 1
ATOM 2477 C C . LEU A 1 325 ? 4.940 -20.753 6.965 1.00 94.00 325 LEU A C 1
ATOM 2479 O O . LEU A 1 325 ? 6.028 -20.338 7.334 1.00 94.00 325 LEU A O 1
ATOM 2483 N N . THR A 1 326 ? 4.805 -21.529 5.885 1.00 92.69 326 THR A N 1
ATOM 2484 C CA . THR A 1 326 ? 5.945 -21.950 5.048 1.00 92.69 326 THR A CA 1
ATOM 2485 C C . THR A 1 326 ? 6.672 -20.748 4.448 1.00 92.69 326 THR A C 1
ATOM 2487 O O . THR A 1 326 ? 7.899 -20.699 4.441 1.00 92.69 326 THR A O 1
ATOM 2490 N N . ARG A 1 327 ? 5.928 -19.739 3.969 1.00 90.44 327 ARG A N 1
ATOM 2491 C CA . ARG A 1 327 ? 6.530 -18.493 3.471 1.00 90.44 327 ARG A CA 1
ATOM 2492 C C . ARG A 1 327 ? 7.219 -17.704 4.578 1.00 90.44 327 ARG A C 1
ATOM 2494 O O . ARG A 1 327 ? 8.281 -17.149 4.326 1.00 90.44 327 ARG A O 1
ATOM 2501 N N . HIS A 1 328 ? 6.630 -17.655 5.770 1.00 93.94 328 HIS A N 1
ATOM 2502 C CA . HIS A 1 328 ? 7.226 -16.969 6.918 1.00 93.94 328 HIS A CA 1
ATOM 2503 C C . HIS A 1 328 ? 8.493 -17.662 7.402 1.00 93.94 328 HIS A C 1
ATOM 2505 O O . HIS A 1 328 ? 9.491 -16.979 7.582 1.00 93.94 328 HIS A O 1
ATOM 2511 N N . LEU A 1 329 ? 8.476 -18.992 7.529 1.00 94.88 329 LEU A N 1
ATOM 2512 C CA . LEU A 1 329 ? 9.651 -19.799 7.856 1.00 94.88 329 LEU A CA 1
ATOM 2513 C C . LEU A 1 329 ? 10.775 -19.521 6.860 1.00 94.88 329 LEU A C 1
ATOM 2515 O O . LEU A 1 329 ? 11.835 -19.050 7.253 1.00 94.88 329 LEU A O 1
ATOM 2519 N N . ARG A 1 330 ? 10.487 -19.667 5.559 1.00 92.75 330 ARG A N 1
ATOM 2520 C CA . ARG A 1 330 ? 11.457 -19.372 4.500 1.00 92.75 330 ARG A CA 1
ATOM 2521 C C . ARG A 1 330 ? 11.980 -17.938 4.581 1.00 92.75 330 ARG A C 1
ATOM 2523 O O . ARG A 1 330 ? 13.170 -17.730 4.404 1.00 92.75 330 ARG A O 1
ATOM 2530 N N . LYS A 1 331 ? 11.119 -16.952 4.855 1.00 92.62 331 LYS A N 1
ATOM 2531 C CA . LYS A 1 331 ? 11.534 -15.549 5.005 1.00 92.62 331 LYS A CA 1
ATOM 2532 C C . LYS A 1 331 ? 12.476 -15.363 6.191 1.00 92.62 331 LYS A C 1
ATOM 2534 O O . LYS A 1 331 ? 13.457 -14.649 6.023 1.00 92.62 331 LYS A O 1
ATOM 2539 N N . ILE A 1 332 ? 12.161 -15.957 7.344 1.00 94.88 332 ILE A N 1
ATOM 2540 C CA . ILE A 1 332 ? 12.943 -15.871 8.587 1.00 94.88 332 ILE A CA 1
ATOM 2541 C C . ILE A 1 332 ? 14.304 -16.544 8.416 1.00 94.88 332 ILE A C 1
ATOM 2543 O O . ILE A 1 332 ? 15.304 -15.919 8.745 1.00 94.88 332 ILE A O 1
ATOM 2547 N N . ASP A 1 333 ? 14.355 -17.745 7.829 1.00 94.12 333 ASP A N 1
ATOM 2548 C CA . ASP A 1 333 ? 15.612 -18.467 7.572 1.00 94.12 333 ASP A CA 1
ATOM 2549 C C . ASP A 1 333 ? 16.592 -17.628 6.737 1.00 94.12 333 ASP A C 1
ATOM 2551 O O . ASP A 1 333 ? 17.804 -17.712 6.898 1.00 94.12 333 ASP A O 1
ATOM 2555 N N . GLY A 1 334 ? 16.063 -16.784 5.850 1.00 94.44 334 GLY A N 1
ATOM 2556 C CA . GLY A 1 334 ? 16.852 -15.890 5.015 1.00 94.44 334 GLY A CA 1
ATOM 2557 C C . GLY A 1 334 ? 17.332 -14.602 5.667 1.00 94.44 334 GLY A C 1
ATOM 2558 O O . GLY A 1 334 ? 17.830 -13.744 4.930 1.00 94.44 334 GLY A O 1
ATOM 2559 N N . ARG A 1 335 ? 17.108 -14.388 6.969 1.00 95.81 335 ARG A N 1
ATOM 2560 C CA . ARG A 1 335 ? 17.450 -13.137 7.663 1.00 95.81 335 ARG A CA 1
ATOM 2561 C C . ARG A 1 335 ? 18.604 -13.312 8.640 1.00 95.81 335 ARG A C 1
ATOM 2563 O O . ARG A 1 335 ? 18.785 -14.354 9.252 1.00 95.81 335 ARG A O 1
ATOM 2570 N N . CYS A 1 336 ? 19.355 -12.236 8.828 1.00 95.62 336 CYS A N 1
ATOM 2571 C CA . CYS A 1 336 ? 20.297 -12.093 9.927 1.00 95.62 336 CYS A CA 1
ATOM 2572 C C . CYS A 1 336 ? 19.568 -11.667 11.212 1.00 95.62 336 CYS A C 1
ATOM 2574 O O . CYS A 1 336 ? 18.473 -11.106 11.164 1.00 95.62 336 CYS A O 1
ATOM 2576 N N . ASN A 1 337 ? 20.224 -11.862 12.359 1.00 94.44 337 ASN A N 1
ATOM 2577 C CA . ASN A 1 337 ? 19.758 -11.450 13.694 1.00 94.44 337 ASN A CA 1
ATOM 2578 C C . ASN A 1 337 ? 18.462 -12.124 14.177 1.00 94.44 337 ASN A C 1
ATOM 2580 O O . ASN A 1 337 ? 17.854 -11.665 15.142 1.00 94.44 337 ASN A O 1
ATOM 2584 N N . ILE A 1 338 ? 18.032 -13.197 13.518 1.00 93.75 338 ILE A N 1
ATOM 2585 C CA . ILE A 1 338 ? 16.913 -14.030 13.943 1.00 93.75 338 ILE A CA 1
ATOM 2586 C C . ILE A 1 338 ? 17.178 -15.471 13.522 1.00 93.75 338 ILE A C 1
ATOM 2588 O O . ILE A 1 338 ? 17.668 -15.713 12.422 1.00 93.75 338 ILE A O 1
ATOM 2592 N N . ASP A 1 339 ? 16.856 -16.415 14.399 1.00 91.19 339 ASP A N 1
ATOM 2593 C CA . ASP A 1 339 ? 16.894 -17.844 14.108 1.00 91.19 339 ASP A CA 1
ATOM 2594 C C . ASP A 1 339 ? 15.457 -18.383 14.109 1.00 91.19 339 ASP A C 1
ATOM 2596 O O . ASP A 1 339 ? 14.661 -18.066 14.997 1.00 91.19 339 ASP A O 1
ATOM 2600 N N . SER A 1 340 ? 15.095 -19.200 13.118 1.00 91.12 340 SER A N 1
ATOM 2601 C CA . SER A 1 340 ? 13.773 -19.830 13.065 1.00 91.12 340 SER A CA 1
ATOM 2602 C C . SER A 1 340 ? 13.514 -20.775 14.242 1.00 91.12 340 SER A C 1
ATOM 2604 O O . SER A 1 340 ? 12.351 -20.985 14.592 1.00 91.12 340 SER A O 1
ATOM 2606 N N . HIS A 1 341 ? 14.557 -21.268 14.919 1.00 91.62 341 HIS A N 1
ATOM 2607 C CA . HIS A 1 341 ? 14.437 -22.045 16.158 1.00 91.62 341 HIS A CA 1
ATOM 2608 C C . HIS A 1 341 ? 13.897 -21.219 17.334 1.00 91.62 341 HIS A C 1
ATOM 2610 O O . HIS A 1 341 ? 13.234 -21.781 18.211 1.00 91.62 341 HIS A O 1
ATOM 2616 N N . ASP A 1 342 ? 14.115 -19.901 17.329 1.00 93.12 342 ASP A N 1
ATOM 2617 C CA . ASP A 1 342 ? 13.578 -18.981 18.338 1.00 93.12 342 ASP A CA 1
ATOM 2618 C C . ASP A 1 342 ? 12.150 -18.532 18.008 1.00 93.12 342 ASP A C 1
ATOM 2620 O O . ASP A 1 342 ? 11.474 -17.910 18.836 1.00 93.12 342 ASP A O 1
ATOM 2624 N N . VAL A 1 343 ? 11.663 -18.870 16.810 1.00 96.31 343 VAL A N 1
ATOM 2625 C CA . VAL A 1 343 ? 10.321 -18.528 16.356 1.00 96.31 343 VAL A CA 1
ATOM 2626 C C . VAL A 1 343 ? 9.368 -19.692 16.579 1.00 96.31 343 VAL A C 1
ATOM 2628 O O . VAL A 1 343 ? 9.612 -20.860 16.271 1.00 96.31 343 VAL A O 1
ATOM 2631 N N . SER A 1 344 ? 8.205 -19.358 17.112 1.00 96.75 344 SER A N 1
ATOM 2632 C CA . SER A 1 344 ? 7.128 -20.305 17.348 1.00 96.75 344 SER A CA 1
ATOM 2633 C C . SER A 1 344 ? 5.800 -19.724 16.900 1.00 96.75 344 SER A C 1
ATOM 2635 O O . SER A 1 344 ? 5.672 -18.521 16.684 1.00 96.75 344 SER A O 1
ATOM 2637 N N . PHE A 1 345 ? 4.805 -20.581 16.716 1.00 97.00 345 PHE A N 1
ATOM 2638 C CA . PHE A 1 345 ? 3.481 -20.173 16.288 1.00 97.00 345 PHE A CA 1
ATOM 2639 C C . PHE A 1 345 ? 2.388 -20.895 17.066 1.00 97.00 345 PHE A C 1
ATOM 2641 O O . PHE A 1 345 ? 2.556 -22.030 17.513 1.00 97.00 345 PHE A O 1
ATOM 2648 N N . SER A 1 346 ? 1.247 -20.236 17.193 1.00 95.69 346 SER A N 1
ATOM 2649 C CA . SER A 1 346 ? -0.028 -20.848 17.559 1.00 95.69 346 SER A CA 1
ATOM 2650 C C . SER A 1 346 ? -1.020 -20.577 16.431 1.00 95.69 346 SER A C 1
ATOM 2652 O O . SER A 1 346 ? -0.830 -19.659 15.628 1.00 95.69 346 SER A O 1
ATOM 2654 N N . TYR A 1 347 ? -2.054 -21.399 16.308 1.00 94.19 347 TYR A N 1
ATOM 2655 C CA . TYR A 1 347 ? -3.041 -21.238 15.248 1.00 94.19 347 TYR A CA 1
ATOM 2656 C C . TYR A 1 347 ? -4.405 -21.726 15.703 1.00 94.19 347 TYR A C 1
ATOM 2658 O O . TYR A 1 347 ? -4.507 -22.625 16.534 1.00 94.19 347 TYR A O 1
ATOM 2666 N N . LEU A 1 348 ? -5.442 -21.160 15.102 1.00 91.31 348 LEU A N 1
ATOM 2667 C CA . LEU A 1 348 ? -6.808 -21.621 15.233 1.00 91.31 348 LEU A CA 1
ATOM 2668 C C . LEU A 1 348 ? -7.366 -21.853 13.832 1.00 91.31 348 LEU A C 1
ATOM 2670 O O . LEU A 1 348 ? -7.425 -20.941 13.002 1.00 91.31 348 LEU A O 1
ATOM 2674 N N . ARG A 1 349 ? -7.754 -23.101 13.560 1.00 88.88 349 ARG A N 1
ATOM 2675 C CA . ARG A 1 349 ? -8.477 -23.450 12.338 1.00 88.88 349 ARG A CA 1
ATOM 2676 C C . ARG A 1 349 ? -9.842 -22.775 12.352 1.00 88.88 349 ARG A C 1
ATOM 2678 O O . ARG A 1 349 ? -10.516 -22.759 13.379 1.00 88.88 349 ARG A O 1
ATOM 2685 N N . MET A 1 350 ? -10.258 -22.279 11.197 1.00 82.38 350 MET A N 1
ATOM 2686 C CA . MET A 1 350 ? -11.588 -21.713 11.012 1.00 82.38 350 MET A CA 1
ATOM 2687 C C . MET A 1 350 ? -12.217 -22.339 9.777 1.00 82.38 350 MET A C 1
ATOM 2689 O O . MET A 1 350 ? -11.540 -22.485 8.766 1.00 82.38 350 MET A O 1
ATOM 2693 N N . ASP A 1 351 ? -13.487 -22.726 9.871 1.00 70.38 351 ASP A N 1
ATOM 2694 C CA . ASP A 1 351 ? -14.241 -23.281 8.738 1.00 70.38 351 ASP A CA 1
ATOM 2695 C C . ASP A 1 351 ? -15.080 -22.199 8.016 1.00 70.38 351 ASP A C 1
ATOM 2697 O O . ASP A 1 351 ? -15.691 -22.475 6.985 1.00 70.38 351 ASP A O 1
ATOM 2701 N N . ASP A 1 352 ? -15.074 -20.965 8.534 1.00 67.69 352 ASP A N 1
ATOM 2702 C CA . ASP A 1 352 ? -15.776 -19.807 7.976 1.00 67.69 352 ASP A CA 1
ATOM 2703 C C . ASP A 1 352 ? -14.921 -19.025 6.969 1.00 67.69 352 ASP A C 1
ATOM 2705 O O . ASP A 1 352 ? -13.687 -19.061 6.988 1.00 67.69 352 ASP A O 1
ATOM 2709 N N . ASP A 1 353 ? -15.586 -18.255 6.106 1.00 68.06 353 ASP A N 1
ATOM 2710 C CA . ASP A 1 353 ? -14.912 -17.414 5.124 1.00 68.06 353 ASP A CA 1
ATOM 2711 C C . ASP A 1 353 ? -14.293 -16.167 5.783 1.00 68.06 353 ASP A C 1
ATOM 2713 O O . ASP A 1 353 ? -14.938 -15.142 6.027 1.00 68.06 353 ASP A O 1
ATOM 2717 N N . LEU A 1 354 ? -12.992 -16.279 6.058 1.00 66.94 354 LEU A N 1
ATOM 2718 C CA . LEU A 1 354 ? -12.160 -15.262 6.701 1.00 66.94 354 LEU A CA 1
ATOM 2719 C C . LEU A 1 354 ? -12.114 -13.938 5.946 1.00 66.94 354 LEU A C 1
ATOM 2721 O O . LEU A 1 354 ? -11.860 -12.905 6.562 1.00 66.94 354 LEU A O 1
ATOM 2725 N N . SER A 1 355 ? -12.372 -13.946 4.636 1.00 60.72 355 SER A N 1
ATOM 2726 C CA . SER A 1 355 ? -12.390 -12.716 3.849 1.00 60.72 355 SER A CA 1
ATOM 2727 C C . SER A 1 355 ? -13.543 -11.787 4.240 1.00 60.72 355 SER A C 1
ATOM 2729 O O . SER A 1 355 ? -13.419 -10.577 4.067 1.00 60.72 355 SER A O 1
ATOM 2731 N N . TYR A 1 356 ? -14.622 -12.330 4.817 1.00 54.09 356 TYR A N 1
ATOM 2732 C CA . TYR A 1 356 ? -15.792 -11.559 5.240 1.00 54.09 356 TYR A CA 1
ATOM 2733 C C . TYR A 1 356 ? -15.767 -11.140 6.711 1.00 54.09 356 TYR A C 1
ATOM 2735 O O . TYR A 1 356 ? -16.391 -10.139 7.054 1.00 54.09 356 TYR A O 1
ATOM 2743 N N . VAL A 1 357 ? -15.093 -11.897 7.585 1.00 64.69 357 VAL A N 1
ATOM 2744 C CA . VAL A 1 357 ? -15.087 -11.636 9.041 1.00 64.69 357 VAL A CA 1
ATOM 2745 C C . VAL A 1 357 ? -13.755 -11.109 9.581 1.00 64.69 357 VAL A C 1
ATOM 2747 O O . VAL A 1 357 ? -13.730 -10.635 10.712 1.00 64.69 357 VAL A O 1
ATOM 2750 N N . ALA A 1 358 ? -12.679 -11.162 8.785 1.00 68.88 358 ALA A N 1
ATOM 2751 C CA . ALA A 1 358 ? -11.345 -10.618 9.073 1.00 68.88 358 ALA A CA 1
ATOM 2752 C C . ALA A 1 358 ? -10.903 -10.753 10.552 1.00 68.88 358 ALA A C 1
ATOM 2754 O O . ALA A 1 358 ? -10.638 -9.757 11.235 1.00 68.88 358 ALA A O 1
ATOM 2755 N N . PRO A 1 359 ? -10.864 -11.980 11.101 1.00 74.06 359 PRO A N 1
ATOM 2756 C CA . PRO A 1 359 ? -10.718 -12.198 12.538 1.00 74.06 359 PRO A CA 1
ATOM 2757 C C . PRO A 1 359 ? -9.343 -11.788 13.075 1.00 74.06 359 PRO A C 1
ATOM 2759 O O . PRO A 1 359 ? -9.207 -11.475 14.254 1.00 74.06 359 PRO A O 1
ATOM 2762 N N . GLU A 1 360 ? -8.318 -11.719 12.230 1.00 80.38 360 GLU A N 1
ATOM 2763 C CA . GLU A 1 360 ? -7.017 -11.152 12.577 1.00 80.38 360 GLU A CA 1
ATOM 2764 C C . GLU A 1 360 ? -7.114 -9.675 12.963 1.00 80.38 360 GLU A C 1
ATOM 2766 O O . GLU A 1 360 ? -6.391 -9.235 13.855 1.00 80.38 360 GLU A O 1
ATOM 2771 N N . HIS A 1 361 ? -8.051 -8.926 12.375 1.00 72.00 361 HIS A N 1
ATOM 2772 C CA . HIS A 1 361 ? -8.301 -7.535 12.746 1.00 72.00 361 HIS A CA 1
ATOM 2773 C C . HIS A 1 361 ? -8.885 -7.439 14.151 1.00 72.00 361 HIS A C 1
ATOM 2775 O O . HIS A 1 361 ? -8.510 -6.553 14.916 1.00 72.00 361 HIS A O 1
ATOM 2781 N N . LEU A 1 362 ? -9.768 -8.375 14.504 1.00 77.75 362 LEU A N 1
ATOM 2782 C CA . LEU A 1 362 ? -10.334 -8.469 15.844 1.00 77.75 362 LEU A CA 1
ATOM 2783 C C . LEU A 1 362 ? -9.240 -8.749 16.880 1.00 77.75 362 LEU A C 1
ATOM 2785 O O . LEU A 1 362 ? -9.188 -8.068 17.901 1.00 77.75 362 LEU A O 1
ATOM 2789 N N . VAL A 1 363 ? -8.331 -9.690 16.598 1.00 81.44 363 VAL A N 1
ATOM 2790 C CA . VAL A 1 363 ? -7.210 -10.006 17.500 1.00 81.44 363 VAL A CA 1
ATOM 2791 C C . VAL A 1 363 ? -6.265 -8.817 17.656 1.00 81.44 363 VAL A C 1
ATOM 2793 O O . VAL A 1 363 ? -5.948 -8.441 18.781 1.00 81.44 363 VAL A O 1
ATOM 2796 N N . VAL A 1 364 ? -5.825 -8.203 16.553 1.00 75.50 364 VAL A N 1
ATOM 2797 C CA . VAL A 1 364 ? -4.887 -7.069 16.601 1.00 75.50 364 VAL A CA 1
ATOM 2798 C C . VAL A 1 364 ? -5.503 -5.872 17.324 1.00 75.50 364 VAL A C 1
ATOM 2800 O O . VAL A 1 364 ? -4.842 -5.277 18.171 1.00 75.50 364 VAL A O 1
ATOM 2803 N N . ARG A 1 365 ? -6.774 -5.549 17.050 1.00 76.81 365 ARG A N 1
ATOM 2804 C CA . ARG A 1 365 ? -7.490 -4.463 17.732 1.00 76.81 365 ARG A CA 1
ATOM 2805 C C . ARG A 1 365 ? -7.575 -4.705 19.235 1.00 76.81 365 ARG A C 1
ATOM 2807 O O . ARG A 1 365 ? -7.248 -3.815 20.006 1.00 76.81 365 ARG A O 1
ATOM 2814 N N . GLN A 1 366 ? -7.954 -5.912 19.648 1.00 79.62 366 GLN A N 1
ATOM 2815 C CA . GLN A 1 366 ? -8.051 -6.247 21.066 1.00 79.62 366 GLN A CA 1
ATOM 2816 C C . GLN A 1 366 ? -6.700 -6.128 21.784 1.00 79.62 366 GLN A C 1
ATOM 2818 O O . GLN A 1 366 ? -6.633 -5.623 22.901 1.00 79.62 366 GLN A O 1
ATOM 2823 N N . LEU A 1 367 ? -5.624 -6.610 21.158 1.00 80.31 367 LEU A N 1
ATOM 2824 C CA . LEU A 1 367 ? -4.272 -6.515 21.711 1.00 80.31 367 LEU A CA 1
ATOM 2825 C C . LEU A 1 367 ? -3.840 -5.056 21.860 1.00 80.31 367 LEU A C 1
ATOM 2827 O O . LEU A 1 367 ? -3.310 -4.679 22.902 1.00 80.31 367 LEU A O 1
ATOM 2831 N N . HIS A 1 368 ? -4.142 -4.231 20.860 1.00 76.06 368 HIS A N 1
ATOM 2832 C CA . HIS A 1 368 ? -3.900 -2.796 20.912 1.00 76.06 368 HIS A CA 1
ATOM 2833 C C . HIS A 1 368 ? -4.677 -2.121 22.054 1.00 76.06 368 HIS A C 1
ATOM 2835 O O . HIS A 1 368 ? -4.088 -1.373 22.829 1.00 76.06 368 HIS A O 1
ATOM 2841 N N . ASP A 1 369 ? -5.963 -2.441 22.231 1.00 73.56 369 ASP A N 1
ATOM 2842 C CA . ASP A 1 369 ? -6.787 -1.927 23.339 1.00 73.56 369 ASP A CA 1
ATOM 2843 C C . ASP A 1 369 ? -6.244 -2.343 24.723 1.00 73.56 369 ASP A C 1
ATOM 2845 O O . ASP A 1 369 ? -6.517 -1.693 25.733 1.00 73.56 369 ASP A O 1
ATOM 2849 N N . GLN A 1 370 ? -5.452 -3.417 24.779 1.00 78.69 370 GLN A N 1
ATOM 2850 C CA . GLN A 1 370 ? -4.750 -3.896 25.974 1.00 78.69 370 GLN A CA 1
ATOM 2851 C C . GLN A 1 370 ? -3.325 -3.329 26.117 1.00 78.69 370 GLN A C 1
ATOM 2853 O O . GLN A 1 370 ? -2.625 -3.682 27.066 1.00 78.69 370 GLN A O 1
ATOM 2858 N N . GLY A 1 371 ? -2.882 -2.466 25.199 1.00 76.88 371 GLY A N 1
ATOM 2859 C CA . GLY A 1 371 ? -1.534 -1.893 25.182 1.00 76.88 371 GLY A CA 1
ATOM 2860 C C . GLY A 1 371 ? -0.440 -2.863 24.723 1.00 76.88 371 GLY A C 1
ATOM 2861 O O . GLY A 1 371 ? 0.740 -2.609 24.960 1.00 76.88 371 GLY A O 1
ATOM 2862 N N . VAL A 1 372 ? -0.800 -3.982 24.088 1.00 80.69 372 VAL A N 1
ATOM 2863 C CA . VAL A 1 372 ? 0.153 -4.955 23.541 1.00 80.69 372 VAL A CA 1
ATOM 2864 C C . VAL A 1 372 ? 0.556 -4.536 22.130 1.00 80.69 372 VAL A C 1
ATOM 2866 O O . VAL A 1 372 ? -0.278 -4.433 21.230 1.00 80.69 372 VAL A O 1
ATOM 2869 N N . VAL A 1 373 ? 1.856 -4.334 21.920 1.00 80.56 373 VAL A N 1
ATOM 2870 C CA . VAL A 1 373 ? 2.425 -3.997 20.611 1.00 80.56 373 VAL A CA 1
ATOM 2871 C C . VAL A 1 373 ? 2.752 -5.277 19.846 1.00 80.56 373 VAL A C 1
ATOM 2873 O O . VAL A 1 373 ? 3.376 -6.185 20.387 1.00 80.56 373 VAL A O 1
ATOM 2876 N N . VAL A 1 374 ? 2.356 -5.331 18.572 1.00 86.00 374 VAL A N 1
ATOM 2877 C CA . VAL A 1 374 ? 2.643 -6.451 17.663 1.00 86.00 374 VAL A CA 1
ATOM 2878 C C . VAL A 1 374 ? 3.599 -5.955 16.563 1.00 86.00 374 VAL A C 1
ATOM 2880 O O . VAL A 1 374 ? 3.144 -5.530 15.499 1.00 86.00 374 VAL A O 1
ATOM 2883 N N . PRO A 1 375 ? 4.921 -5.932 16.817 1.00 84.56 375 PRO A N 1
ATOM 2884 C CA . PRO A 1 375 ? 5.894 -5.112 16.083 1.00 84.56 375 PRO A CA 1
ATOM 2885 C C . PRO A 1 375 ? 6.073 -5.441 14.597 1.00 84.56 375 PRO A C 1
ATOM 2887 O O . PRO A 1 375 ? 6.628 -4.622 13.864 1.00 84.56 375 PRO A O 1
ATOM 2890 N N . TRP A 1 376 ? 5.665 -6.624 14.129 1.00 87.75 376 TRP A N 1
ATOM 2891 C CA . TRP A 1 376 ? 5.810 -7.013 12.721 1.00 87.75 376 TRP A CA 1
ATOM 2892 C C . TRP A 1 376 ? 4.549 -6.755 11.891 1.00 87.75 376 TRP A C 1
ATOM 2894 O O . TRP A 1 376 ? 4.624 -6.706 10.655 1.00 87.75 376 TRP A O 1
ATOM 2904 N N . ASN A 1 377 ? 3.387 -6.586 12.530 1.00 81.00 377 ASN A N 1
ATOM 2905 C CA . ASN A 1 377 ? 2.181 -6.149 11.833 1.00 81.00 377 ASN A CA 1
ATOM 2906 C C . ASN A 1 377 ? 2.407 -4.725 11.312 1.00 81.00 377 ASN A C 1
ATOM 2908 O O . ASN A 1 377 ? 2.951 -3.887 12.020 1.00 81.00 377 ASN A O 1
ATOM 2912 N N . LEU A 1 378 ? 2.031 -4.470 10.053 1.00 68.19 378 LEU A N 1
ATOM 2913 C CA . LEU A 1 378 ? 2.205 -3.170 9.383 1.00 68.19 378 LEU A CA 1
ATOM 2914 C C . LEU A 1 378 ? 3.653 -2.680 9.194 1.00 68.19 378 LEU A C 1
ATOM 2916 O O . LEU A 1 378 ? 3.863 -1.558 8.747 1.00 68.19 378 LEU A O 1
ATOM 2920 N N . ASN A 1 379 ? 4.654 -3.525 9.459 1.00 77.81 379 ASN A N 1
ATOM 2921 C CA . ASN A 1 379 ? 6.046 -3.087 9.569 1.00 77.81 379 ASN A CA 1
ATOM 2922 C C . ASN A 1 379 ? 7.030 -3.970 8.768 1.00 77.81 379 ASN A C 1
ATOM 2924 O O . ASN A 1 379 ? 8.086 -4.360 9.257 1.00 77.81 379 ASN A O 1
ATOM 2928 N N . GLY A 1 380 ? 6.658 -4.344 7.536 1.00 71.25 380 GLY A N 1
ATOM 2929 C CA . GLY A 1 380 ? 7.554 -5.003 6.567 1.00 71.25 380 GLY A CA 1
ATOM 2930 C C . GLY A 1 380 ? 7.582 -6.540 6.572 1.00 71.25 380 GLY A C 1
ATOM 2931 O O . GLY A 1 380 ? 8.080 -7.156 5.625 1.00 71.25 380 GLY A O 1
ATOM 2932 N N . PHE A 1 381 ? 7.003 -7.209 7.574 1.00 80.81 381 PHE A N 1
ATOM 2933 C CA . PHE A 1 381 ? 7.045 -8.677 7.655 1.00 80.81 381 PHE A CA 1
ATOM 2934 C C . PHE A 1 381 ? 6.014 -9.382 6.757 1.00 80.81 381 PHE A C 1
ATOM 2936 O O . PHE A 1 381 ? 6.362 -10.300 6.016 1.00 80.81 381 PHE A O 1
ATOM 2943 N N . GLY A 1 382 ? 4.757 -8.932 6.759 1.00 62.69 382 GLY A N 1
ATOM 2944 C CA . GLY A 1 382 ? 3.648 -9.603 6.063 1.00 62.69 382 GLY A CA 1
ATOM 2945 C C . GLY A 1 382 ? 3.606 -9.452 4.533 1.00 62.69 382 GLY A C 1
ATOM 2946 O O . GLY A 1 382 ? 2.769 -10.101 3.894 1.00 62.69 382 GLY A O 1
ATOM 2947 N N . ASN A 1 383 ? 4.488 -8.624 3.962 1.00 58.31 383 ASN A N 1
ATOM 2948 C CA . ASN A 1 383 ? 4.451 -8.171 2.568 1.00 58.31 383 ASN A CA 1
ATOM 2949 C C . ASN A 1 383 ? 5.244 -9.104 1.638 1.00 58.31 383 ASN A C 1
ATOM 2951 O O . ASN A 1 383 ? 6.344 -9.536 1.981 1.00 58.31 383 ASN A O 1
ATOM 2955 N N . ASN A 1 384 ? 4.716 -9.370 0.436 1.00 49.50 384 ASN A N 1
ATOM 2956 C CA . ASN A 1 384 ? 5.369 -10.260 -0.537 1.00 49.50 384 ASN A CA 1
ATOM 2957 C C . ASN A 1 384 ? 6.371 -9.540 -1.469 1.00 49.50 384 ASN A C 1
ATOM 2959 O O . ASN A 1 384 ? 7.332 -10.173 -1.885 1.00 49.50 384 ASN A O 1
ATOM 2963 N N . ASP A 1 385 ? 6.163 -8.257 -1.812 1.00 53.72 385 ASP A N 1
ATOM 2964 C CA . ASP A 1 385 ? 7.115 -7.412 -2.570 1.00 53.72 385 ASP A CA 1
ATOM 2965 C C . ASP A 1 385 ? 6.603 -5.949 -2.628 1.00 53.72 385 ASP A C 1
ATOM 2967 O O . ASP A 1 385 ? 5.503 -5.708 -3.142 1.00 53.72 385 ASP A O 1
ATOM 2971 N N . PRO A 1 386 ? 7.363 -4.959 -2.130 1.00 51.53 386 PRO A N 1
ATOM 2972 C CA . PRO A 1 386 ? 6.924 -3.567 -2.037 1.00 51.53 386 PRO A CA 1
ATOM 2973 C C . PRO A 1 386 ? 6.921 -2.802 -3.383 1.00 51.53 386 PRO A C 1
ATOM 2975 O O . PRO A 1 386 ? 6.356 -1.712 -3.459 1.00 51.53 386 PRO A O 1
ATOM 2978 N N . GLY A 1 387 ? 7.474 -3.359 -4.470 1.00 52.00 387 GLY A N 1
ATOM 2979 C CA . GLY A 1 387 ? 7.573 -2.683 -5.776 1.00 52.00 387 GLY A CA 1
ATOM 2980 C C . GLY A 1 387 ? 8.742 -1.681 -5.873 1.00 52.00 387 GLY A C 1
ATOM 2981 O O . GLY A 1 387 ? 9.311 -1.282 -4.864 1.00 52.00 387 GLY A O 1
ATOM 2982 N N . ARG A 1 388 ? 9.138 -1.293 -7.100 1.00 52.50 388 ARG A N 1
ATOM 2983 C CA . ARG A 1 388 ? 10.393 -0.546 -7.380 1.00 52.50 388 ARG A CA 1
ATOM 2984 C C . ARG A 1 388 ? 10.482 0.847 -6.757 1.00 52.50 388 ARG A C 1
ATOM 2986 O O . ARG A 1 388 ? 11.558 1.298 -6.398 1.00 52.50 388 ARG A O 1
ATOM 2993 N N . MET A 1 389 ? 9.352 1.523 -6.564 1.00 48.81 389 MET A N 1
ATOM 2994 C CA . MET A 1 389 ? 9.349 2.867 -5.963 1.00 48.81 389 MET A CA 1
ATOM 2995 C C . MET A 1 389 ? 9.517 2.872 -4.442 1.00 48.81 389 MET A C 1
ATOM 2997 O O . MET A 1 389 ? 9.709 3.935 -3.865 1.00 48.81 389 MET A O 1
ATOM 3001 N N . ARG A 1 390 ? 9.467 1.704 -3.793 1.00 56.16 390 ARG A N 1
ATOM 3002 C CA . ARG A 1 390 ? 9.763 1.566 -2.362 1.00 56.16 390 ARG A CA 1
ATOM 3003 C C . ARG A 1 390 ? 11.220 1.189 -2.084 1.00 56.16 390 ARG A C 1
ATOM 3005 O O . ARG A 1 390 ? 11.635 1.199 -0.932 1.00 56.16 390 ARG A O 1
ATOM 3012 N N . ASP A 1 391 ? 12.012 0.910 -3.118 1.00 73.69 391 ASP A N 1
ATOM 3013 C CA . ASP A 1 391 ? 13.442 0.608 -2.971 1.00 73.69 391 ASP A CA 1
ATOM 3014 C C . ASP A 1 391 ? 14.234 1.827 -2.470 1.00 73.69 391 ASP A C 1
ATOM 3016 O O . ASP A 1 391 ? 15.244 1.690 -1.783 1.00 73.69 391 ASP A O 1
ATOM 3020 N N . THR A 1 392 ? 13.764 3.032 -2.814 1.00 77.69 392 THR A N 1
ATOM 3021 C CA . THR A 1 392 ? 14.366 4.316 -2.433 1.00 77.69 392 THR A CA 1
ATOM 3022 C C . THR A 1 392 ? 13.784 4.901 -1.146 1.00 77.69 392 THR A C 1
ATOM 3024 O O . THR A 1 392 ? 14.168 6.000 -0.756 1.00 77.69 392 THR A O 1
ATOM 3027 N N . THR A 1 393 ? 12.847 4.217 -0.483 1.00 75.19 393 THR A N 1
ATOM 3028 C CA . THR A 1 393 ? 12.278 4.677 0.790 1.00 75.19 393 THR A CA 1
ATOM 3029 C C . THR A 1 393 ? 13.268 4.416 1.925 1.00 75.19 393 THR A C 1
ATOM 3031 O O . THR A 1 393 ? 13.817 3.318 2.042 1.00 75.19 393 THR A O 1
ATOM 3034 N N . ARG A 1 394 ? 13.488 5.415 2.788 1.00 80.38 394 ARG A N 1
ATOM 3035 C CA . ARG A 1 394 ? 14.214 5.216 4.048 1.00 80.38 394 ARG A CA 1
ATOM 3036 C C . ARG A 1 394 ? 13.359 4.372 4.984 1.00 80.38 394 ARG A C 1
ATOM 3038 O O . ARG A 1 394 ? 12.229 4.737 5.294 1.00 80.38 394 ARG A O 1
ATOM 3045 N N . LEU A 1 395 ? 13.894 3.233 5.406 1.00 81.81 395 LEU A N 1
ATOM 3046 C CA . LEU A 1 395 ? 13.236 2.391 6.400 1.00 81.81 395 LEU A CA 1
ATOM 3047 C C . LEU A 1 395 ? 13.419 3.017 7.783 1.00 81.81 395 LEU A C 1
ATOM 3049 O O . LEU A 1 395 ? 14.484 3.564 8.065 1.00 81.81 395 LEU A O 1
ATOM 3053 N N . ARG A 1 396 ? 12.409 2.912 8.648 1.00 83.38 396 ARG A N 1
ATOM 3054 C CA . ARG A 1 396 ? 12.572 3.238 10.071 1.00 83.38 396 ARG A CA 1
ATOM 3055 C C . ARG A 1 396 ? 13.540 2.259 10.725 1.00 83.38 396 ARG A C 1
ATOM 3057 O O . ARG A 1 396 ? 13.601 1.098 10.321 1.00 83.38 396 ARG A O 1
ATOM 3064 N N . SER A 1 397 ? 14.255 2.703 11.750 1.00 85.94 397 SER A N 1
ATOM 3065 C CA . SER A 1 397 ? 15.188 1.866 12.516 1.00 85.94 397 SER A CA 1
ATOM 3066 C C . SER A 1 397 ? 14.510 0.623 13.111 1.00 85.94 397 SER A C 1
ATOM 3068 O O . SER A 1 397 ? 15.102 -0.452 13.120 1.00 85.94 397 SER A O 1
ATOM 3070 N N . HIS A 1 398 ? 13.246 0.744 13.526 1.00 83.88 398 HIS A N 1
ATOM 3071 C CA . HIS A 1 398 ? 12.434 -0.355 14.049 1.00 83.88 398 HIS A CA 1
ATOM 3072 C C . HIS A 1 398 ? 11.740 -1.197 12.957 1.00 83.88 398 HIS A C 1
ATOM 3074 O O . HIS A 1 398 ? 10.887 -2.031 13.266 1.00 83.88 398 HIS A O 1
ATOM 3080 N N . HIS A 1 399 ? 11.993 -0.949 11.668 1.00 88.25 399 HIS A N 1
ATOM 3081 C CA . HIS A 1 399 ? 11.366 -1.701 10.577 1.00 88.25 399 HIS A CA 1
ATOM 3082 C C . HIS A 1 399 ? 11.875 -3.147 10.534 1.00 88.25 399 HIS A C 1
ATOM 3084 O O . HIS A 1 399 ? 13.064 -3.376 10.749 1.00 88.25 399 HIS A O 1
ATOM 3090 N N . PHE A 1 400 ? 11.023 -4.125 10.184 1.00 90.75 400 PHE A N 1
ATOM 3091 C CA . PHE A 1 400 ? 11.425 -5.542 10.165 1.00 90.75 400 PHE A CA 1
ATOM 3092 C C . PHE A 1 400 ? 12.701 -5.775 9.344 1.00 90.75 400 PHE A C 1
ATOM 3094 O O . PHE A 1 400 ? 13.647 -6.372 9.836 1.00 90.75 400 PHE A O 1
ATOM 3101 N N . ASP A 1 401 ? 12.758 -5.260 8.112 1.00 91.25 401 ASP A N 1
ATOM 3102 C CA . ASP A 1 401 ? 13.938 -5.438 7.254 1.00 91.25 401 ASP A CA 1
ATOM 3103 C C . ASP A 1 401 ? 15.187 -4.698 7.773 1.00 91.25 401 ASP A C 1
ATOM 3105 O O . ASP A 1 401 ? 16.294 -5.086 7.421 1.00 91.25 401 ASP A O 1
ATOM 3109 N N . ALA A 1 402 ? 15.030 -3.649 8.591 1.00 91.44 402 ALA A N 1
ATOM 3110 C CA . ALA A 1 402 ? 16.158 -2.932 9.190 1.00 91.44 402 ALA A CA 1
ATOM 3111 C C . ALA A 1 402 ? 16.758 -3.710 10.372 1.00 91.44 402 ALA A C 1
ATOM 3113 O O . ALA A 1 402 ? 17.978 -3.785 10.506 1.00 91.44 402 ALA A O 1
ATOM 3114 N N . LEU A 1 403 ? 15.902 -4.327 11.192 1.00 93.06 403 LEU A N 1
ATOM 3115 C CA . LEU A 1 403 ? 16.302 -5.169 12.323 1.00 93.06 403 LEU A CA 1
ATOM 3116 C C . LEU A 1 403 ? 16.843 -6.535 11.868 1.00 93.06 403 LEU A C 1
ATOM 3118 O O . LEU A 1 403 ? 17.834 -7.029 12.412 1.00 93.06 403 LEU A O 1
ATOM 3122 N N . TYR A 1 404 ? 16.214 -7.113 10.841 1.00 94.88 404 TYR A N 1
ATOM 3123 C CA . TYR A 1 404 ? 16.475 -8.460 10.330 1.00 94.88 404 TYR A CA 1
ATOM 3124 C C . TYR A 1 404 ? 16.811 -8.417 8.830 1.00 94.88 404 TYR A C 1
ATOM 3126 O O . TYR A 1 404 ? 15.988 -8.815 7.989 1.00 94.88 404 TYR A O 1
ATOM 3134 N N . PRO A 1 405 ? 17.992 -7.890 8.455 1.00 95.94 405 PRO A N 1
ATOM 3135 C CA . PRO A 1 405 ? 18.376 -7.763 7.057 1.00 95.94 405 PRO A CA 1
ATOM 3136 C C . PRO A 1 405 ? 18.568 -9.132 6.390 1.00 95.94 405 PRO A C 1
ATOM 3138 O O . PRO A 1 405 ? 18.745 -10.141 7.066 1.00 95.94 405 PRO A O 1
ATOM 3141 N N . ILE A 1 406 ? 18.527 -9.185 5.058 1.00 96.81 406 ILE A N 1
ATOM 3142 C CA . ILE A 1 406 ? 18.772 -10.419 4.296 1.00 96.81 406 ILE A CA 1
ATOM 3143 C C . ILE A 1 406 ? 20.176 -10.985 4.533 1.00 96.81 406 ILE A C 1
ATOM 3145 O O . ILE A 1 406 ? 21.157 -10.247 4.631 1.00 96.81 406 ILE A O 1
ATOM 3149 N N . ASP A 1 407 ? 20.276 -12.311 4.532 1.00 97.38 407 ASP A N 1
ATOM 3150 C CA . ASP A 1 407 ? 21.545 -13.016 4.639 1.00 97.38 407 ASP A CA 1
ATOM 3151 C C . ASP A 1 407 ? 22.200 -13.221 3.261 1.00 97.38 407 ASP A C 1
ATOM 3153 O O . ASP A 1 407 ? 21.780 -14.044 2.442 1.00 97.38 407 ASP A O 1
ATOM 3157 N N . LEU A 1 408 ? 23.275 -12.474 2.996 1.00 97.50 408 LEU A N 1
ATOM 3158 C CA . LEU A 1 408 ? 24.091 -12.630 1.785 1.00 97.50 408 LEU A CA 1
ATOM 3159 C C . LEU A 1 408 ? 25.072 -13.811 1.866 1.00 97.50 408 LEU A C 1
ATOM 3161 O O . LEU A 1 408 ? 25.684 -14.173 0.859 1.00 97.50 408 LEU A O 1
ATOM 3165 N N . SER A 1 409 ? 25.228 -14.433 3.034 1.00 97.12 409 SER A N 1
ATOM 3166 C CA . SER A 1 409 ? 25.989 -15.673 3.194 1.00 97.12 409 SER A CA 1
ATOM 3167 C C . SER A 1 409 ? 25.167 -16.928 2.888 1.00 97.12 409 SER A C 1
ATOM 3169 O O . SER A 1 409 ? 25.740 -18.017 2.851 1.00 97.12 409 SER A O 1
ATOM 3171 N N . TRP A 1 410 ? 23.873 -16.766 2.571 1.00 96.88 410 TRP A N 1
ATOM 3172 C CA . TRP A 1 410 ? 22.944 -17.865 2.315 1.00 96.88 410 TRP A CA 1
ATOM 3173 C C . TRP A 1 410 ? 23.512 -18.900 1.329 1.00 96.88 410 TRP A C 1
ATOM 3175 O O . TRP A 1 410 ? 23.933 -18.520 0.227 1.00 96.88 410 TRP A O 1
ATOM 3185 N N . PRO A 1 411 ? 23.526 -20.195 1.692 1.00 96.62 411 PRO A N 1
ATOM 3186 C CA . PRO A 1 411 ? 24.066 -21.249 0.848 1.00 96.62 411 PRO A CA 1
ATOM 3187 C C . PRO A 1 411 ? 23.138 -21.566 -0.332 1.00 96.62 411 PRO A C 1
ATOM 3189 O O . PRO A 1 411 ? 21.959 -21.864 -0.163 1.00 96.62 411 PRO A O 1
ATOM 3192 N N . ILE A 1 412 ? 23.703 -21.579 -1.535 1.00 95.38 412 ILE A N 1
ATOM 3193 C CA . ILE A 1 412 ? 23.054 -21.936 -2.796 1.00 95.38 412 ILE A CA 1
ATOM 3194 C C . ILE A 1 412 ? 23.813 -23.130 -3.367 1.00 95.38 412 ILE A C 1
ATOM 3196 O O . ILE A 1 412 ? 24.993 -23.025 -3.711 1.00 95.38 412 ILE A O 1
ATOM 3200 N N . ARG A 1 413 ? 23.151 -24.284 -3.428 1.00 93.88 413 ARG A N 1
ATOM 3201 C CA . ARG A 1 413 ? 23.687 -25.464 -4.120 1.00 93.88 413 ARG A CA 1
ATOM 3202 C C . ARG A 1 413 ? 23.635 -25.189 -5.618 1.00 93.88 413 ARG A C 1
ATOM 3204 O O . ARG A 1 413 ? 22.717 -24.517 -6.045 1.00 93.88 413 ARG A O 1
ATOM 3211 N N . THR A 1 414 ? 24.601 -25.659 -6.395 1.00 89.81 414 THR A N 1
ATOM 3212 C CA . THR A 1 414 ? 24.588 -25.504 -7.863 1.00 89.81 414 THR A CA 1
ATOM 3213 C C . THR A 1 414 ? 24.565 -26.836 -8.603 1.00 89.81 414 THR A C 1
ATOM 3215 O O . THR A 1 414 ? 24.496 -26.835 -9.826 1.00 89.81 414 THR A O 1
ATOM 3218 N N . GLU A 1 415 ? 24.567 -27.957 -7.876 1.00 86.94 415 GLU A N 1
ATOM 3219 C CA . GLU A 1 415 ? 24.439 -29.312 -8.425 1.00 86.94 415 GLU A CA 1
ATOM 3220 C C . GLU A 1 415 ? 23.201 -29.428 -9.338 1.00 86.94 415 GLU A C 1
ATOM 3222 O O . GLU A 1 415 ? 22.071 -29.175 -8.913 1.00 86.94 415 GLU A O 1
ATOM 3227 N N . GLY A 1 416 ? 23.409 -29.820 -10.595 1.00 81.25 416 GLY A N 1
ATOM 3228 C CA . GLY A 1 416 ? 22.386 -29.891 -11.641 1.00 81.25 416 GLY A CA 1
ATOM 3229 C C . GLY A 1 416 ? 22.170 -28.587 -12.421 1.00 81.25 416 GLY A C 1
ATOM 3230 O O . GLY A 1 416 ? 21.320 -28.553 -13.311 1.00 81.25 416 GLY A O 1
ATOM 3231 N N . THR A 1 417 ? 22.918 -27.529 -12.107 1.00 84.56 417 THR A N 1
ATOM 3232 C CA . THR A 1 417 ? 22.884 -26.215 -12.782 1.00 84.56 417 THR A CA 1
ATOM 3233 C C . THR A 1 417 ? 24.287 -25.665 -13.075 1.00 84.56 417 THR A C 1
ATOM 3235 O O . THR A 1 417 ? 24.439 -24.497 -13.427 1.00 84.56 417 THR A O 1
ATOM 3238 N N . GLU A 1 418 ? 25.324 -26.490 -12.920 1.00 89.44 418 GLU A N 1
ATOM 3239 C CA . GLU A 1 418 ? 26.705 -26.152 -13.248 1.00 89.44 418 GLU A CA 1
ATOM 3240 C C . GLU A 1 418 ? 26.949 -26.027 -14.760 1.00 89.44 418 GLU A C 1
AT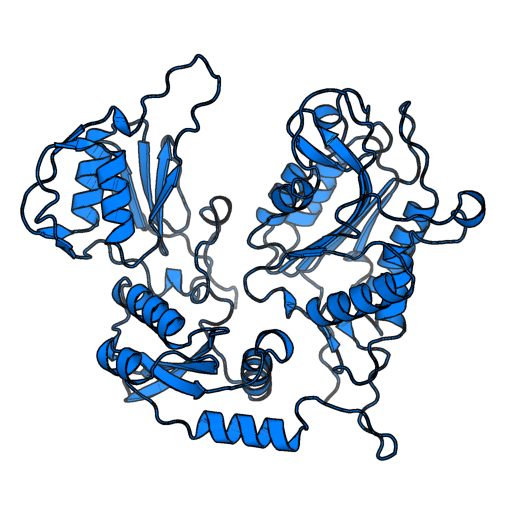OM 3242 O O . GLU A 1 418 ? 26.293 -26.668 -15.583 1.00 89.44 418 GLU A O 1
ATOM 3247 N N . GLY A 1 419 ? 27.947 -25.220 -15.126 1.00 90.50 419 GLY A N 1
ATOM 3248 C CA . GLY A 1 419 ? 28.330 -24.970 -16.516 1.00 90.50 419 GLY A CA 1
ATOM 3249 C C . GLY A 1 419 ? 27.905 -23.592 -17.014 1.00 90.50 419 GLY A C 1
ATOM 3250 O O . GLY A 1 419 ? 27.702 -22.666 -16.231 1.00 90.50 419 GLY A O 1
ATOM 3251 N N . ASP A 1 420 ? 27.836 -23.439 -18.333 1.00 92.81 420 ASP A N 1
ATOM 3252 C CA . ASP A 1 420 ? 27.498 -22.167 -18.966 1.00 92.81 420 ASP A CA 1
ATOM 3253 C C . ASP A 1 420 ? 25.976 -22.012 -19.054 1.00 92.81 420 ASP A C 1
ATOM 3255 O O . ASP A 1 420 ? 25.311 -22.702 -19.828 1.00 92.81 420 ASP A O 1
ATOM 3259 N N . LEU A 1 421 ? 25.434 -21.097 -18.250 1.00 93.31 421 LEU A N 1
ATOM 3260 C CA . LEU A 1 421 ? 24.034 -20.681 -18.283 1.00 93.31 421 LEU A CA 1
ATOM 3261 C C . LEU A 1 421 ? 23.924 -19.267 -18.835 1.00 93.31 421 LEU A C 1
ATOM 3263 O O . LEU A 1 421 ? 24.840 -18.455 -18.695 1.00 93.31 421 LEU A O 1
ATOM 3267 N N . THR A 1 422 ? 22.771 -18.915 -19.388 1.00 93.62 422 THR A N 1
ATOM 3268 C CA . THR A 1 422 ? 22.478 -17.501 -19.630 1.00 93.62 422 THR A CA 1
ATOM 3269 C C . THR A 1 422 ? 22.307 -16.751 -18.304 1.00 93.62 422 THR A C 1
ATOM 3271 O O . THR A 1 422 ? 21.880 -17.313 -17.289 1.00 93.62 422 THR A O 1
ATOM 3274 N N . ALA A 1 423 ? 22.581 -15.445 -18.292 1.00 92.12 423 ALA A N 1
ATOM 3275 C CA . ALA A 1 423 ? 22.349 -14.598 -17.123 1.00 92.12 423 ALA A CA 1
ATOM 3276 C C . ALA A 1 423 ? 20.871 -14.615 -16.699 1.00 92.12 423 ALA A C 1
ATOM 3278 O O . ALA A 1 423 ? 20.568 -14.518 -15.510 1.00 92.12 423 ALA A O 1
ATOM 3279 N N . TYR A 1 424 ? 19.947 -14.788 -17.652 1.00 90.44 424 TYR A N 1
ATOM 3280 C CA . TYR A 1 424 ? 18.524 -14.965 -17.373 1.00 90.44 424 TYR A CA 1
ATOM 3281 C C . TYR A 1 424 ? 18.217 -16.277 -16.636 1.00 90.44 424 TYR A C 1
ATOM 3283 O O . TYR A 1 424 ? 17.510 -16.260 -15.624 1.00 90.44 424 TYR A O 1
ATOM 3291 N N . GLU A 1 425 ? 18.738 -17.409 -17.112 1.00 91.69 425 GLU A N 1
ATOM 3292 C CA . GLU A 1 425 ? 18.550 -18.715 -16.468 1.00 91.69 425 GLU A CA 1
ATOM 3293 C C . GLU A 1 425 ? 19.136 -18.714 -15.060 1.00 91.69 425 GLU A C 1
ATOM 3295 O O . GLU A 1 425 ? 18.440 -19.069 -14.105 1.00 91.69 425 GLU A O 1
ATOM 3300 N N . PHE A 1 426 ? 20.365 -18.215 -14.906 1.00 94.56 426 PHE A N 1
ATOM 3301 C CA . PHE A 1 426 ? 21.002 -18.151 -13.598 1.00 94.56 426 PHE A CA 1
ATOM 3302 C C . PHE A 1 426 ? 20.257 -17.202 -12.649 1.00 94.56 426 PHE A C 1
ATOM 3304 O O . PHE A 1 426 ? 20.013 -17.557 -11.499 1.00 94.56 426 PHE A O 1
ATOM 3311 N N . ALA A 1 427 ? 19.786 -16.037 -13.109 1.00 92.75 427 ALA A N 1
ATOM 3312 C CA . ALA A 1 427 ? 18.999 -15.133 -12.268 1.00 92.75 427 ALA A CA 1
ATOM 3313 C C . ALA A 1 427 ? 17.656 -15.739 -11.812 1.00 92.75 427 ALA A C 1
ATOM 3315 O O . ALA A 1 427 ? 17.248 -15.533 -10.665 1.00 92.75 427 ALA A O 1
ATOM 3316 N N . ASN A 1 428 ? 16.964 -16.496 -12.673 1.00 91.38 428 ASN A N 1
ATOM 3317 C CA . ASN A 1 428 ? 15.747 -17.217 -12.274 1.00 91.38 428 ASN A CA 1
ATOM 3318 C C . ASN A 1 428 ? 16.041 -18.347 -11.292 1.00 91.38 428 ASN A C 1
ATOM 3320 O O . ASN A 1 428 ? 15.254 -18.544 -10.368 1.00 91.38 428 ASN A O 1
ATOM 3324 N N . TYR A 1 429 ? 17.162 -19.045 -11.468 1.00 93.31 429 TYR A N 1
ATOM 3325 C CA . TYR A 1 429 ? 17.614 -20.057 -10.525 1.00 93.31 429 TYR A CA 1
ATOM 3326 C C . TYR A 1 429 ? 17.883 -19.448 -9.145 1.00 93.31 429 TYR A C 1
ATOM 3328 O O . TYR A 1 429 ? 17.296 -19.863 -8.151 1.00 93.31 429 TYR A O 1
ATOM 3336 N N . LEU A 1 430 ? 18.651 -18.356 -9.071 1.00 94.62 430 LEU A N 1
ATOM 3337 C CA . LEU A 1 430 ? 18.849 -17.639 -7.806 1.00 94.62 430 LEU A CA 1
ATOM 3338 C C . LEU A 1 430 ? 17.511 -17.207 -7.195 1.00 94.62 430 LEU A C 1
ATOM 3340 O O . LEU A 1 430 ? 17.292 -17.358 -5.999 1.00 94.62 430 LEU A O 1
ATOM 3344 N N . LYS A 1 431 ? 16.567 -16.729 -8.008 1.00 92.50 431 LYS A N 1
ATOM 3345 C CA . LYS A 1 431 ? 15.230 -16.359 -7.529 1.00 92.50 431 LYS A CA 1
ATOM 3346 C C . LYS A 1 431 ? 14.443 -17.543 -6.946 1.00 92.50 431 LYS A C 1
ATOM 3348 O O . LYS A 1 431 ? 13.628 -17.312 -6.052 1.00 92.50 431 LYS A O 1
ATOM 3353 N N . SER A 1 432 ? 14.644 -18.775 -7.425 1.00 90.25 432 SER A N 1
ATOM 3354 C CA . SER A 1 432 ? 13.997 -19.968 -6.859 1.00 90.25 432 SER A CA 1
ATOM 3355 C C . SER A 1 432 ? 14.673 -20.476 -5.593 1.00 90.25 432 SER A C 1
ATOM 3357 O O . SER A 1 432 ? 13.971 -21.011 -4.735 1.00 90.25 432 SER A O 1
ATOM 3359 N N . GLU A 1 433 ? 15.982 -20.267 -5.447 1.00 93.44 433 GLU A N 1
ATOM 3360 C CA . GLU A 1 433 ? 16.770 -20.758 -4.308 1.00 93.44 433 GLU A CA 1
ATOM 3361 C C . GLU A 1 433 ? 16.828 -19.776 -3.132 1.00 93.44 433 GLU A C 1
ATOM 3363 O O . GLU A 1 433 ? 16.953 -20.185 -1.978 1.00 93.44 433 GLU A O 1
ATOM 3368 N N . LEU A 1 434 ? 16.706 -18.472 -3.390 1.00 94.44 434 LEU A N 1
ATOM 3369 C CA . LEU A 1 434 ? 16.841 -17.461 -2.346 1.00 94.44 434 LEU A CA 1
ATOM 3370 C C . LEU A 1 434 ? 15.616 -17.425 -1.405 1.00 94.44 434 LEU A C 1
ATOM 3372 O O . LEU A 1 434 ? 14.465 -17.510 -1.851 1.00 94.44 434 LEU A O 1
ATOM 3376 N N . PRO A 1 435 ? 15.827 -17.263 -0.089 1.00 93.12 435 PRO A N 1
ATOM 3377 C CA . PRO A 1 435 ? 14.761 -17.148 0.911 1.00 93.12 435 PRO A CA 1
ATOM 3378 C C . PRO A 1 435 ? 14.138 -15.742 0.992 1.00 93.12 435 PRO A C 1
ATOM 3380 O O . PRO A 1 435 ? 13.202 -15.503 1.754 1.00 93.12 435 PRO A O 1
ATOM 3383 N N . TYR A 1 436 ? 14.626 -14.807 0.181 1.00 91.50 436 TYR A N 1
ATOM 3384 C CA . TYR A 1 436 ? 14.137 -13.437 0.058 1.00 91.50 436 TYR A CA 1
ATOM 3385 C C . TYR A 1 436 ? 13.885 -13.078 -1.406 1.00 91.50 436 TYR A C 1
ATOM 3387 O O . TYR A 1 436 ? 14.334 -13.756 -2.329 1.00 91.50 436 TYR A O 1
ATOM 3395 N N . SER A 1 437 ? 13.134 -11.997 -1.625 1.00 89.50 437 SER A N 1
ATOM 3396 C CA . SER A 1 437 ? 12.782 -11.550 -2.972 1.00 89.50 437 SER A CA 1
ATOM 3397 C C . SER A 1 437 ? 14.036 -11.178 -3.764 1.00 89.50 437 SER A C 1
ATOM 3399 O O . SER A 1 437 ? 14.832 -10.349 -3.321 1.00 89.50 437 SER A O 1
ATOM 3401 N N . PHE A 1 438 ? 14.183 -11.762 -4.953 1.00 92.44 438 PHE A N 1
ATOM 3402 C CA . PHE A 1 438 ? 15.128 -11.313 -5.968 1.00 92.44 438 PHE A CA 1
ATOM 3403 C C . PHE A 1 438 ? 14.352 -10.816 -7.187 1.00 92.44 438 PHE A C 1
ATOM 3405 O O . PHE A 1 438 ? 13.672 -11.582 -7.884 1.00 92.44 438 PHE A O 1
ATOM 3412 N N . ARG A 1 439 ? 14.410 -9.504 -7.420 1.00 87.88 439 ARG A N 1
ATOM 3413 C CA . ARG A 1 439 ? 13.628 -8.828 -8.452 1.00 87.88 439 ARG A CA 1
ATOM 3414 C C . ARG A 1 439 ? 14.528 -8.275 -9.543 1.00 87.88 439 ARG A C 1
ATOM 3416 O O . ARG A 1 439 ? 15.460 -7.524 -9.283 1.00 87.88 439 ARG A O 1
ATOM 3423 N N . PHE A 1 440 ? 14.175 -8.583 -10.783 1.00 85.81 440 PHE A N 1
ATOM 3424 C CA . PHE A 1 440 ? 14.887 -8.106 -11.959 1.00 85.81 440 PHE A CA 1
ATOM 3425 C C . PHE A 1 440 ? 13.926 -7.830 -13.112 1.00 85.81 440 PHE A C 1
ATOM 3427 O O . PHE A 1 440 ? 12.849 -8.426 -13.201 1.00 85.81 440 PHE A O 1
ATOM 3434 N N . GLN A 1 441 ? 14.288 -6.876 -13.970 1.00 69.38 441 GLN A N 1
ATOM 3435 C CA . GLN A 1 441 ? 13.474 -6.479 -15.118 1.00 69.38 441 GLN A CA 1
ATOM 3436 C C . GLN A 1 441 ? 13.890 -7.257 -16.366 1.00 69.38 441 GLN A C 1
ATOM 3438 O O . GLN A 1 441 ? 15.017 -7.141 -16.834 1.00 69.38 441 GLN A O 1
ATOM 3443 N N . LEU A 1 442 ? 12.937 -7.988 -16.945 1.00 56.44 442 LEU A N 1
ATOM 3444 C CA . LEU A 1 442 ? 13.037 -8.484 -18.312 1.00 56.44 442 LEU A CA 1
ATOM 3445 C C . LEU A 1 442 ? 12.862 -7.299 -19.260 1.00 56.44 442 LEU A C 1
ATOM 3447 O O . LEU A 1 442 ? 11.826 -6.627 -19.214 1.00 56.44 442 LEU A O 1
ATOM 3451 N N . ALA A 1 443 ? 13.849 -7.017 -20.110 1.00 46.81 443 ALA A N 1
ATOM 3452 C CA . ALA A 1 443 ? 13.638 -6.073 -21.196 1.00 46.81 443 ALA A CA 1
ATOM 3453 C C . ALA A 1 443 ? 12.484 -6.605 -22.061 1.00 46.81 443 ALA A C 1
ATOM 3455 O O . ALA A 1 443 ? 12.580 -7.671 -22.666 1.00 46.81 443 ALA A O 1
ATOM 3456 N N . LYS A 1 444 ? 11.343 -5.904 -22.079 1.00 39.38 444 LYS A N 1
ATOM 3457 C CA . LYS A 1 444 ? 10.241 -6.260 -22.975 1.00 39.38 444 LYS A CA 1
ATOM 3458 C C . LYS A 1 444 ? 10.764 -6.134 -24.406 1.00 39.38 444 LYS A C 1
ATOM 3460 O O . LYS A 1 444 ? 11.105 -5.035 -24.831 1.00 39.38 444 LYS A O 1
ATOM 3465 N N . ARG A 1 445 ? 10.755 -7.228 -25.176 1.00 38.91 445 ARG A N 1
ATOM 3466 C CA . ARG A 1 445 ? 10.792 -7.153 -26.643 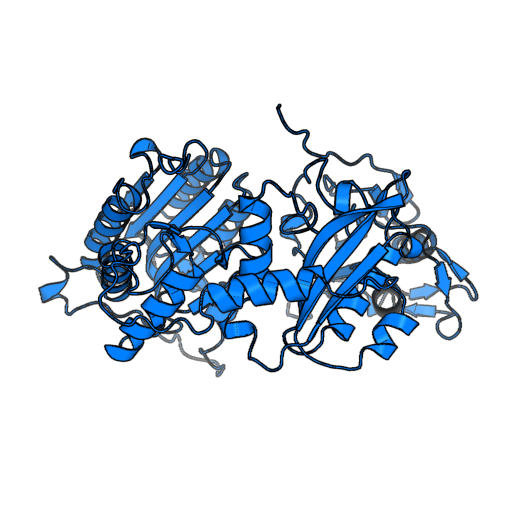1.00 38.91 445 ARG A CA 1
ATOM 3467 C C . ARG A 1 445 ? 9.581 -6.342 -27.111 1.00 38.91 445 ARG A C 1
ATOM 3469 O O . ARG A 1 445 ? 8.488 -6.891 -27.234 1.00 38.91 445 ARG A O 1
ATOM 3476 N N . ARG A 1 446 ? 9.751 -5.041 -27.356 1.00 36.50 446 ARG A N 1
ATOM 3477 C CA . ARG A 1 446 ? 8.858 -4.266 -28.228 1.00 36.50 446 ARG A CA 1
ATOM 3478 C C . ARG A 1 446 ? 9.519 -2.968 -28.708 1.00 36.50 446 ARG A C 1
ATOM 3480 O O . ARG A 1 446 ? 9.605 -1.997 -27.975 1.00 36.50 446 ARG A O 1
ATOM 3487 N N . ASN A 1 447 ? 9.909 -2.997 -29.981 1.00 36.03 447 ASN A N 1
ATOM 3488 C CA . ASN A 1 447 ? 9.961 -1.876 -30.926 1.00 36.03 447 ASN A CA 1
ATOM 3489 C C . ASN A 1 447 ? 10.795 -0.623 -30.589 1.00 36.03 447 ASN A C 1
ATOM 3491 O O . ASN A 1 447 ? 10.468 0.441 -31.108 1.00 36.03 447 ASN A O 1
ATOM 3495 N N . SER A 1 448 ? 11.898 -0.717 -29.841 1.00 37.53 448 SER A N 1
ATOM 3496 C CA . SER A 1 448 ? 12.974 0.276 -29.982 1.00 37.53 448 SER A CA 1
ATOM 3497 C C . SER A 1 448 ? 14.156 -0.353 -30.712 1.00 37.53 448 SER A C 1
ATOM 3499 O O . SER A 1 448 ? 14.783 -1.300 -30.240 1.00 37.53 448 SER A O 1
ATOM 3501 N N . ILE A 1 449 ? 14.427 0.168 -31.906 1.00 40.09 449 ILE A N 1
ATOM 3502 C CA . ILE A 1 449 ? 15.758 0.138 -32.505 1.00 40.09 449 ILE A CA 1
ATOM 3503 C C . ILE A 1 449 ? 16.604 0.986 -31.561 1.00 40.09 449 ILE A C 1
ATOM 3505 O O . ILE A 1 449 ? 16.491 2.195 -31.645 1.00 40.09 449 ILE A O 1
ATOM 3509 N N . ASP A 1 450 ? 17.265 0.364 -30.584 1.00 40.75 450 ASP A N 1
ATOM 3510 C CA . ASP A 1 450 ? 18.422 0.888 -29.843 1.00 40.75 450 ASP A CA 1
ATOM 3511 C C . ASP A 1 450 ? 18.885 -0.185 -28.837 1.00 40.75 450 ASP A C 1
ATOM 3513 O O . ASP A 1 450 ? 18.259 -0.415 -27.807 1.00 40.75 450 ASP A O 1
ATOM 3517 N N . ASP A 1 451 ? 19.946 -0.898 -29.214 1.00 48.34 451 ASP A N 1
ATOM 3518 C CA . ASP A 1 451 ? 20.975 -1.526 -28.367 1.00 48.34 451 ASP A CA 1
ATOM 3519 C C . ASP A 1 451 ? 20.557 -2.067 -26.972 1.00 48.34 451 ASP A C 1
ATOM 3521 O O . ASP A 1 451 ? 20.946 -1.568 -25.906 1.00 48.34 451 ASP A O 1
ATOM 3525 N N . VAL A 1 452 ? 19.758 -3.141 -26.952 1.00 53.00 452 VAL A N 1
ATOM 3526 C CA . VAL A 1 452 ? 19.454 -3.889 -25.721 1.00 53.00 452 VAL A CA 1
ATOM 3527 C C . VAL A 1 452 ? 20.078 -5.278 -25.806 1.00 53.00 452 VAL A C 1
ATOM 3529 O O . VAL A 1 452 ? 19.487 -6.176 -26.398 1.00 53.00 452 VAL A O 1
ATOM 3532 N N . THR A 1 453 ? 21.245 -5.473 -25.188 1.00 58.16 453 THR A N 1
ATOM 3533 C CA . THR A 1 453 ? 21.753 -6.817 -24.867 1.00 58.16 453 THR A CA 1
ATOM 3534 C C . THR A 1 453 ? 20.689 -7.546 -24.042 1.00 58.16 453 THR A C 1
ATOM 3536 O O . THR A 1 453 ? 20.325 -7.070 -22.958 1.00 58.16 453 THR A O 1
ATOM 3539 N N . SER A 1 454 ? 20.144 -8.658 -24.549 1.00 73.81 454 SER A N 1
ATOM 3540 C CA . SER A 1 454 ? 19.231 -9.489 -23.762 1.00 73.81 454 SER A CA 1
ATOM 3541 C C . SER A 1 454 ? 20.025 -10.194 -22.666 1.00 73.81 454 SER A C 1
ATOM 3543 O O . SER A 1 454 ? 21.180 -10.560 -22.875 1.00 73.81 454 SER A O 1
ATOM 3545 N N . LEU A 1 455 ? 19.412 -10.444 -21.506 1.00 81.81 455 LEU A N 1
ATOM 3546 C CA . LEU A 1 455 ? 20.027 -11.305 -20.484 1.00 81.81 455 LEU A CA 1
ATOM 3547 C C . LEU A 1 455 ? 20.258 -12.738 -21.006 1.00 81.81 455 LEU A C 1
ATOM 3549 O O . LEU A 1 455 ? 21.098 -13.452 -20.467 1.00 81.81 455 LEU A O 1
ATOM 3553 N N . ASP A 1 456 ? 19.543 -13.133 -22.062 1.00 85.19 456 ASP A N 1
ATOM 3554 C CA . ASP A 1 456 ? 19.734 -14.407 -22.765 1.00 85.19 456 ASP A CA 1
ATOM 3555 C C . ASP A 1 456 ? 21.034 -14.453 -23.588 1.00 85.19 456 ASP A C 1
ATOM 3557 O O . ASP A 1 456 ? 21.523 -15.533 -23.900 1.00 85.19 456 ASP A O 1
ATOM 3561 N N . ASP A 1 457 ? 21.609 -13.296 -23.938 1.00 86.00 457 ASP A N 1
ATOM 3562 C CA . ASP A 1 457 ? 22.825 -13.211 -24.760 1.00 86.00 457 ASP A CA 1
ATOM 3563 C C . ASP A 1 457 ? 24.109 -13.196 -23.907 1.00 86.00 457 ASP A C 1
ATOM 3565 O O . ASP A 1 457 ? 25.222 -13.208 -24.436 1.00 86.00 457 ASP A O 1
ATOM 3569 N N . ILE A 1 458 ? 23.970 -13.136 -22.579 1.00 89.88 458 ILE A N 1
ATOM 3570 C CA . ILE A 1 458 ? 25.079 -13.042 -21.626 1.00 89.88 458 ILE A CA 1
ATOM 3571 C C . ILE A 1 458 ? 25.295 -14.417 -21.002 1.00 89.88 458 ILE A C 1
ATOM 3573 O O . ILE A 1 458 ? 24.408 -14.924 -20.321 1.00 89.88 458 ILE A O 1
ATOM 3577 N N . SER A 1 459 ? 26.478 -14.999 -21.194 1.00 93.44 459 SER A N 1
ATOM 3578 C CA . SER A 1 459 ? 26.851 -16.289 -20.602 1.00 93.44 459 SER A CA 1
ATOM 3579 C C . SER A 1 459 ? 27.495 -16.107 -19.227 1.00 93.44 459 SER A C 1
ATOM 3581 O O . SER A 1 459 ? 28.386 -15.274 -19.056 1.00 93.44 459 SER A O 1
ATOM 3583 N N . VAL A 1 460 ? 27.081 -16.920 -18.259 1.00 94.94 460 VAL A N 1
ATOM 3584 C CA . VAL A 1 460 ? 27.617 -17.002 -16.898 1.00 94.94 460 VAL A CA 1
ATOM 3585 C C . VAL A 1 460 ? 28.079 -18.434 -16.655 1.00 94.94 460 VAL A C 1
ATOM 3587 O O . VAL A 1 460 ? 27.272 -19.359 -16.681 1.00 94.94 460 VAL A O 1
ATOM 3590 N N . THR A 1 461 ? 29.368 -18.623 -16.380 1.00 95.56 461 THR A N 1
ATOM 3591 C CA . THR A 1 461 ? 29.898 -19.936 -15.998 1.00 95.56 461 THR A CA 1
ATOM 3592 C C . THR A 1 461 ? 29.667 -20.166 -14.504 1.00 95.56 461 THR A C 1
ATOM 3594 O O . THR A 1 461 ? 30.315 -19.546 -13.653 1.00 95.56 461 THR A O 1
ATOM 3597 N N . VAL A 1 462 ? 28.734 -21.056 -14.175 1.00 95.12 462 VAL A N 1
ATOM 3598 C CA . VAL A 1 462 ? 28.366 -21.419 -12.805 1.00 95.12 462 VAL A CA 1
ATOM 3599 C C . VAL A 1 462 ? 29.237 -22.593 -12.340 1.00 95.12 462 VAL A C 1
ATOM 3601 O O . VAL A 1 462 ? 29.228 -23.650 -12.974 1.00 95.12 462 VAL A O 1
ATOM 3604 N N . PRO A 1 463 ? 30.014 -22.443 -11.250 1.00 93.31 463 PRO A N 1
ATOM 3605 C CA . PRO A 1 463 ? 30.835 -23.530 -10.730 1.00 93.31 463 PRO A CA 1
ATOM 3606 C C . PRO A 1 463 ? 29.974 -24.599 -10.051 1.00 93.31 463 PRO A C 1
ATOM 3608 O O . PRO A 1 463 ? 28.955 -24.287 -9.435 1.00 93.31 463 PRO A O 1
ATOM 3611 N N . GLU A 1 464 ? 30.432 -25.845 -10.101 1.00 91.00 464 GLU A N 1
ATOM 3612 C CA . GLU A 1 464 ? 29.845 -26.960 -9.355 1.00 91.00 464 GLU A CA 1
ATOM 3613 C C . GLU A 1 464 ? 30.089 -26.807 -7.839 1.00 91.00 464 GLU A C 1
ATOM 3615 O O . GLU A 1 464 ? 31.157 -26.358 -7.403 1.00 91.00 464 GLU A O 1
ATOM 3620 N N . GLY A 1 465 ? 29.103 -27.199 -7.028 1.00 90.81 465 GLY A N 1
ATOM 3621 C CA . GLY A 1 465 ? 29.203 -27.283 -5.572 1.00 90.81 465 GLY A CA 1
ATOM 3622 C C . GLY A 1 465 ? 28.316 -26.283 -4.828 1.00 90.81 465 GLY A C 1
ATOM 3623 O O . GLY A 1 465 ? 27.113 -26.191 -5.066 1.00 90.81 465 GLY A O 1
ATOM 3624 N N . LEU A 1 466 ? 28.899 -25.584 -3.849 1.00 92.88 466 LEU A N 1
ATOM 3625 C CA . LEU A 1 466 ? 28.183 -24.669 -2.958 1.00 92.88 466 LEU A CA 1
ATOM 3626 C C . LEU A 1 466 ? 28.669 -23.229 -3.146 1.00 92.88 466 LEU A C 1
ATOM 3628 O O . LEU A 1 466 ? 29.859 -22.930 -3.005 1.00 92.88 466 LEU A O 1
ATOM 3632 N N . LEU A 1 467 ? 27.731 -22.329 -3.417 1.00 95.69 467 LEU A N 1
ATOM 3633 C CA . LEU A 1 467 ? 27.936 -20.887 -3.462 1.00 95.69 467 LEU A CA 1
ATOM 3634 C C . LEU A 1 467 ? 27.273 -20.216 -2.262 1.00 95.69 467 LEU A C 1
ATOM 3636 O O . LEU A 1 467 ? 26.316 -20.732 -1.703 1.00 95.69 467 LEU A O 1
ATOM 3640 N N . THR A 1 468 ? 27.758 -19.037 -1.886 1.00 97.69 468 THR A N 1
ATOM 3641 C CA . THR A 1 468 ? 26.955 -18.096 -1.096 1.00 97.69 468 THR A CA 1
ATOM 3642 C C . THR A 1 468 ? 26.168 -17.196 -2.045 1.00 97.69 468 THR A C 1
ATOM 3644 O O . THR A 1 468 ? 26.604 -16.977 -3.181 1.00 97.69 468 THR A O 1
ATOM 3647 N N . ALA A 1 469 ? 25.056 -16.617 -1.587 1.00 97.62 469 ALA A N 1
ATOM 3648 C CA . ALA A 1 469 ? 24.320 -15.605 -2.345 1.00 97.62 469 ALA A CA 1
ATOM 3649 C C . ALA A 1 469 ? 25.240 -14.458 -2.807 1.00 97.62 469 ALA A C 1
ATOM 3651 O O . ALA A 1 469 ? 25.225 -14.090 -3.980 1.00 97.62 469 ALA A O 1
ATOM 3652 N N . ASP A 1 470 ? 26.137 -13.980 -1.937 1.00 97.94 470 ASP A N 1
ATOM 3653 C CA . ASP A 1 470 ? 27.165 -12.989 -2.277 1.00 97.94 470 ASP A CA 1
ATOM 3654 C C . ASP A 1 470 ? 28.030 -13.422 -3.467 1.00 97.94 470 ASP A C 1
ATOM 3656 O O . ASP A 1 470 ? 28.231 -12.656 -4.411 1.00 97.94 470 ASP A O 1
ATOM 3660 N N . ARG A 1 471 ? 28.530 -14.663 -3.453 1.00 97.38 471 ARG A N 1
ATOM 3661 C CA . ARG A 1 471 ? 29.378 -15.181 -4.531 1.00 97.38 471 ARG A CA 1
ATOM 3662 C C . ARG A 1 471 ? 28.593 -15.360 -5.827 1.00 97.38 471 ARG A C 1
ATOM 3664 O O . ARG A 1 471 ? 29.130 -15.062 -6.892 1.00 97.38 471 ARG A O 1
ATOM 3671 N N . ALA A 1 472 ? 27.340 -15.796 -5.747 1.00 97.56 472 ALA A N 1
ATOM 3672 C CA . ALA A 1 472 ? 26.467 -15.917 -6.907 1.00 97.56 472 ALA A CA 1
ATOM 3673 C C . ALA A 1 472 ? 26.192 -14.552 -7.562 1.00 97.56 472 ALA A C 1
ATOM 3675 O O . ALA A 1 472 ? 26.330 -14.419 -8.779 1.00 97.56 472 ALA A O 1
ATOM 3676 N N . PHE A 1 473 ? 25.906 -13.510 -6.772 1.00 97.94 473 PHE A N 1
ATOM 3677 C CA . PHE A 1 473 ? 25.721 -12.156 -7.300 1.00 97.94 473 PHE A CA 1
ATOM 3678 C C . PHE A 1 473 ? 27.002 -11.571 -7.899 1.00 97.94 473 PHE A C 1
ATOM 3680 O O . PHE A 1 473 ? 26.926 -10.903 -8.927 1.00 97.94 473 PHE A O 1
ATOM 3687 N N . ARG A 1 474 ? 28.183 -11.862 -7.334 1.00 97.75 474 ARG A N 1
ATOM 3688 C CA . ARG A 1 474 ? 29.470 -11.478 -7.948 1.00 97.75 474 ARG A CA 1
ATOM 3689 C C . ARG A 1 474 ? 29.674 -12.120 -9.319 1.00 97.75 474 ARG A C 1
ATOM 3691 O O . ARG A 1 474 ? 30.089 -11.424 -10.238 1.00 97.75 474 ARG A O 1
ATOM 3698 N N . LEU A 1 475 ? 29.385 -13.417 -9.460 1.00 96.62 475 LEU A N 1
ATOM 3699 C CA . LEU A 1 475 ? 29.495 -14.123 -10.745 1.00 96.62 475 LEU A CA 1
ATOM 3700 C C . LEU A 1 475 ? 28.559 -13.511 -11.792 1.00 96.62 475 LEU A C 1
ATOM 3702 O O . LEU A 1 475 ? 28.985 -13.208 -12.904 1.00 96.62 475 LEU A O 1
ATOM 3706 N N . LEU A 1 476 ? 27.304 -13.274 -11.407 1.00 95.38 476 LEU A N 1
ATOM 3707 C CA . LEU A 1 476 ? 26.301 -12.685 -12.286 1.00 95.38 476 LEU A CA 1
ATOM 3708 C C . LEU A 1 476 ? 26.673 -11.245 -12.689 1.00 95.38 476 LEU A C 1
ATOM 3710 O O . LEU A 1 476 ? 26.638 -10.911 -13.870 1.00 95.38 476 LEU A O 1
ATOM 3714 N N . ALA A 1 477 ? 27.094 -10.401 -11.741 1.00 95.25 477 ALA A N 1
ATOM 3715 C CA . ALA A 1 477 ? 27.507 -9.021 -12.017 1.00 95.25 477 ALA A CA 1
ATOM 3716 C C . ALA A 1 477 ? 28.751 -8.937 -12.918 1.00 95.25 477 ALA A C 1
ATOM 3718 O O . ALA A 1 477 ? 28.779 -8.114 -13.836 1.00 95.25 477 ALA A O 1
ATOM 3719 N N . ALA A 1 478 ? 29.743 -9.809 -12.706 1.00 95.88 478 ALA A N 1
ATOM 3720 C CA . ALA A 1 478 ? 30.951 -9.865 -13.527 1.00 95.88 478 ALA A CA 1
ATOM 3721 C C . ALA A 1 478 ? 30.645 -10.225 -14.989 1.00 95.88 478 ALA A C 1
ATOM 3723 O O . ALA A 1 478 ? 31.248 -9.661 -15.897 1.00 95.88 478 ALA A O 1
ATOM 3724 N N . ALA A 1 479 ? 29.680 -11.118 -15.227 1.00 93.50 479 ALA A N 1
ATOM 3725 C CA . ALA A 1 479 ? 29.266 -11.488 -16.579 1.00 93.50 479 ALA A CA 1
ATOM 3726 C C . ALA A 1 479 ? 28.478 -10.375 -17.295 1.00 93.50 479 ALA A C 1
ATOM 3728 O O . ALA A 1 479 ? 28.618 -10.193 -18.502 1.00 93.50 479 ALA A O 1
ATOM 3729 N N . MET A 1 480 ? 27.657 -9.613 -16.564 1.00 90.94 480 MET A N 1
ATOM 3730 C CA . MET A 1 480 ? 26.805 -8.564 -17.144 1.00 90.94 480 MET A CA 1
ATOM 3731 C C . MET A 1 480 ? 27.529 -7.231 -17.400 1.00 90.94 480 MET A C 1
ATOM 3733 O O . MET A 1 480 ? 27.064 -6.418 -18.204 1.00 90.94 480 MET A O 1
ATOM 3737 N N . GLY A 1 481 ? 28.653 -6.983 -16.724 1.00 88.50 481 GLY A N 1
ATOM 3738 C CA . GLY A 1 481 ? 29.454 -5.769 -16.879 1.00 88.50 481 GLY A CA 1
ATOM 3739 C C . GLY A 1 481 ? 28.831 -4.508 -16.260 1.00 88.50 481 GLY A C 1
ATOM 3740 O O . GLY A 1 481 ? 27.856 -4.549 -15.514 1.00 88.50 481 GLY A O 1
ATOM 3741 N N . LYS A 1 482 ? 29.419 -3.343 -16.565 1.00 89.75 482 LYS A N 1
ATOM 3742 C CA . LYS A 1 482 ? 29.184 -2.074 -15.839 1.00 89.75 482 LYS A CA 1
ATOM 3743 C C . LYS A 1 482 ? 27.813 -1.423 -16.038 1.00 89.75 482 LYS A C 1
ATOM 3745 O O . LYS A 1 482 ? 27.461 -0.534 -15.274 1.00 89.75 482 LYS A O 1
ATOM 3750 N N . GLN A 1 483 ? 27.065 -1.820 -17.068 1.00 86.19 483 GLN A N 1
ATOM 3751 C CA . GLN A 1 483 ? 25.729 -1.268 -17.333 1.00 86.19 483 GLN A CA 1
ATOM 3752 C C . GLN A 1 483 ? 24.651 -1.846 -16.412 1.00 86.19 483 GLN A C 1
ATOM 3754 O O . GLN A 1 483 ? 23.530 -1.340 -16.392 1.00 86.19 483 GLN A O 1
ATOM 3759 N N . TRP A 1 484 ? 24.972 -2.926 -15.699 1.00 89.94 484 TRP A N 1
ATOM 3760 C CA . TRP A 1 484 ? 24.072 -3.604 -14.786 1.00 89.94 484 TRP A CA 1
ATOM 3761 C C . TRP A 1 484 ? 24.541 -3.419 -13.352 1.00 89.94 484 TRP A C 1
ATOM 3763 O O . TRP A 1 484 ? 25.732 -3.485 -13.046 1.00 89.94 484 TRP A O 1
ATOM 3773 N N . GLN A 1 485 ? 23.572 -3.235 -12.466 1.00 92.62 485 GLN A N 1
ATOM 3774 C CA . GLN A 1 485 ? 23.795 -3.131 -11.040 1.00 92.62 485 GLN A CA 1
ATOM 3775 C C . GLN A 1 485 ? 22.906 -4.140 -10.322 1.00 92.62 485 GLN A C 1
ATOM 3777 O O . GLN A 1 485 ? 21.688 -4.163 -10.520 1.00 92.62 485 GLN A O 1
ATOM 3782 N N . ILE A 1 486 ? 23.523 -4.950 -9.462 1.00 95.88 486 ILE A N 1
ATOM 3783 C CA . ILE A 1 486 ? 22.811 -5.732 -8.454 1.00 95.88 486 ILE A CA 1
ATOM 3784 C C . ILE A 1 486 ? 22.920 -4.979 -7.127 1.00 95.88 486 ILE A C 1
ATOM 3786 O O . ILE A 1 486 ? 24.020 -4.668 -6.667 1.00 95.88 486 ILE A O 1
ATOM 3790 N N . SER A 1 487 ? 21.784 -4.680 -6.508 1.00 95.94 487 SER A N 1
ATOM 3791 C CA . SER A 1 487 ? 21.691 -3.976 -5.229 1.00 95.94 487 SER A CA 1
ATOM 3792 C C . SER A 1 487 ? 21.045 -4.882 -4.192 1.00 95.94 487 SER A C 1
ATOM 3794 O O . SER A 1 487 ? 19.853 -5.178 -4.279 1.00 95.94 487 SER A O 1
ATOM 3796 N N . ALA A 1 488 ? 21.825 -5.312 -3.204 1.00 97.00 488 ALA A N 1
ATOM 3797 C CA . ALA A 1 488 ? 21.313 -5.996 -2.027 1.00 97.00 488 ALA A CA 1
ATOM 3798 C C . ALA A 1 488 ? 20.797 -4.951 -1.035 1.00 97.00 488 ALA A C 1
ATOM 3800 O O . ALA A 1 488 ? 21.581 -4.201 -0.452 1.00 97.00 488 ALA A O 1
ATOM 3801 N N . LEU A 1 489 ? 19.478 -4.884 -0.877 1.00 95.31 489 LEU A N 1
ATOM 3802 C CA . LEU A 1 489 ? 18.798 -4.055 0.113 1.00 95.31 489 LEU A CA 1
ATOM 3803 C C . LEU A 1 489 ? 18.524 -4.859 1.379 1.00 95.31 489 LEU A C 1
ATOM 3805 O O . LEU A 1 489 ? 18.540 -6.084 1.355 1.00 95.31 489 LEU A O 1
ATOM 3809 N N . ALA A 1 490 ? 18.182 -4.170 2.462 1.00 93.38 490 ALA A N 1
ATOM 3810 C CA . ALA A 1 490 ? 17.898 -4.785 3.751 1.00 93.38 490 ALA A CA 1
ATOM 3811 C C . ALA A 1 490 ? 16.838 -5.907 3.669 1.00 93.38 490 ALA A C 1
ATOM 3813 O O . ALA A 1 490 ? 16.967 -6.914 4.348 1.00 93.38 490 ALA A O 1
ATOM 3814 N N . GLY A 1 491 ? 15.825 -5.791 2.797 1.00 90.56 491 GLY A N 1
ATOM 3815 C CA . GLY A 1 491 ? 14.746 -6.786 2.676 1.00 90.56 491 GLY A CA 1
ATOM 3816 C C . GLY A 1 491 ? 14.741 -7.672 1.423 1.00 90.56 491 GLY A C 1
ATOM 3817 O O . GLY A 1 491 ? 13.982 -8.644 1.375 1.00 90.56 491 GLY A O 1
ATOM 3818 N N . GLN A 1 492 ? 15.517 -7.329 0.391 1.00 92.06 492 GLN A N 1
ATOM 3819 C CA . GLN A 1 492 ? 15.439 -7.948 -0.941 1.00 92.06 492 GLN A CA 1
ATOM 3820 C C . GLN A 1 492 ? 16.661 -7.613 -1.803 1.00 92.06 492 GLN A C 1
ATOM 3822 O O . GLN A 1 492 ? 17.412 -6.692 -1.495 1.00 92.06 492 GLN A O 1
ATOM 3827 N N . VAL A 1 493 ? 16.808 -8.294 -2.938 1.00 95.38 493 VAL A N 1
ATOM 3828 C CA . VAL A 1 493 ? 17.840 -7.996 -3.939 1.00 95.38 493 VAL A CA 1
ATOM 3829 C C . VAL A 1 493 ? 17.205 -7.506 -5.235 1.00 95.38 493 VAL A C 1
ATOM 3831 O O . VAL A 1 493 ? 16.192 -8.038 -5.697 1.00 95.38 493 VAL A O 1
ATOM 3834 N N . LEU A 1 494 ? 17.818 -6.490 -5.834 1.00 93.62 494 LEU A N 1
ATOM 3835 C CA . LEU A 1 494 ? 17.412 -5.878 -7.094 1.00 93.62 494 LEU A CA 1
ATOM 3836 C C . LEU A 1 494 ? 18.489 -6.086 -8.148 1.00 93.62 494 LEU A C 1
ATOM 3838 O O . LEU A 1 494 ? 19.669 -6.005 -7.827 1.00 93.62 494 LEU A O 1
ATOM 3842 N N . MET A 1 495 ? 18.096 -6.282 -9.402 1.00 92.12 495 MET A N 1
ATOM 3843 C CA . MET A 1 495 ? 19.014 -6.280 -10.541 1.00 92.12 495 MET A CA 1
ATOM 3844 C C . MET A 1 495 ? 18.410 -5.500 -11.711 1.00 92.12 495 MET A C 1
ATOM 3846 O O . MET A 1 495 ? 17.408 -5.914 -12.306 1.00 92.12 495 MET A O 1
ATOM 3850 N N . TYR A 1 496 ? 19.034 -4.369 -12.042 1.00 88.56 496 TYR A N 1
ATOM 3851 C CA . TYR A 1 496 ? 18.568 -3.429 -13.062 1.00 88.56 496 TYR A CA 1
ATOM 3852 C C . TYR A 1 496 ? 19.726 -2.858 -13.888 1.00 88.56 496 TYR A C 1
ATOM 3854 O O . TYR A 1 496 ? 20.879 -2.863 -13.459 1.00 88.56 496 TYR A O 1
ATOM 3862 N N . ARG A 1 497 ? 19.401 -2.335 -15.078 1.00 86.25 497 ARG A N 1
ATOM 3863 C CA . ARG A 1 497 ? 20.317 -1.493 -15.859 1.00 86.25 497 ARG A CA 1
ATOM 3864 C C . ARG A 1 497 ? 20.321 -0.088 -15.270 1.00 86.25 497 ARG A C 1
ATOM 3866 O O . ARG A 1 497 ? 19.444 0.714 -15.584 1.00 86.25 497 ARG A O 1
ATOM 3873 N N . GLU A 1 498 ? 21.255 0.169 -14.368 1.00 82.31 498 GLU A N 1
ATOM 3874 C CA . GLU A 1 498 ? 21.377 1.417 -13.618 1.00 82.31 498 GLU A CA 1
ATOM 3875 C C . GLU A 1 498 ? 22.860 1.720 -13.411 1.00 82.31 498 GLU A C 1
ATOM 3877 O O . GLU A 1 498 ? 23.648 0.817 -13.140 1.00 82.31 498 GLU A O 1
ATOM 3882 N N . GLU A 1 499 ? 23.242 2.990 -13.526 1.00 80.69 499 GLU A N 1
ATOM 3883 C CA . GLU A 1 499 ? 24.624 3.422 -13.331 1.00 80.69 499 GLU A CA 1
ATOM 3884 C C . GLU A 1 499 ? 24.743 4.173 -12.001 1.00 80.69 499 GLU A C 1
ATOM 3886 O O . GLU A 1 499 ? 24.242 5.287 -11.852 1.00 80.69 499 GLU A O 1
ATOM 3891 N N . ASN A 1 500 ? 25.412 3.553 -11.024 1.00 76.75 500 ASN A N 1
ATOM 3892 C CA . ASN A 1 500 ? 25.736 4.139 -9.717 1.00 76.75 500 ASN A CA 1
ATOM 3893 C C . ASN A 1 500 ? 24.530 4.608 -8.878 1.00 76.75 500 ASN A C 1
ATOM 3895 O O . ASN A 1 500 ? 24.677 5.497 -8.032 1.00 76.75 500 ASN A O 1
ATOM 3899 N N . LEU A 1 501 ? 23.346 4.015 -9.059 1.00 87.50 501 LEU A N 1
ATOM 3900 C CA . LEU A 1 501 ? 22.185 4.370 -8.245 1.00 87.50 501 LEU A CA 1
ATOM 3901 C C . LEU A 1 501 ? 22.368 3.862 -6.809 1.00 87.50 501 LEU A C 1
ATOM 3903 O O . LEU A 1 501 ? 22.687 2.693 -6.586 1.00 87.50 501 LEU A O 1
ATOM 3907 N N . ARG A 1 502 ? 22.159 4.734 -5.821 1.00 90.75 502 ARG A N 1
ATOM 3908 C CA . ARG A 1 502 ? 22.212 4.372 -4.401 1.00 90.75 502 ARG A CA 1
ATOM 3909 C C . ARG A 1 502 ? 20.808 4.271 -3.821 1.00 90.75 502 ARG A C 1
ATOM 3911 O O . ARG A 1 502 ? 19.996 5.173 -3.995 1.00 90.75 502 ARG A O 1
ATOM 3918 N N . TYR A 1 503 ? 20.560 3.192 -3.095 1.00 90.56 503 TYR A N 1
ATOM 3919 C CA . TYR A 1 503 ? 19.341 2.950 -2.340 1.00 90.56 503 TYR A CA 1
ATOM 3920 C C . TYR A 1 503 ? 19.608 3.152 -0.840 1.00 90.56 503 TYR A C 1
ATOM 3922 O O . TYR A 1 503 ? 20.641 2.677 -0.357 1.00 90.56 503 TYR A O 1
ATOM 3930 N N . PRO A 1 504 ? 18.705 3.808 -0.083 1.00 91.12 504 PRO A N 1
ATOM 3931 C CA . PRO A 1 504 ? 18.930 4.082 1.338 1.00 91.12 504 PRO A CA 1
ATOM 3932 C C . PRO A 1 504 ? 19.082 2.826 2.192 1.00 91.12 504 PRO A C 1
ATOM 3934 O O . PRO A 1 504 ? 19.882 2.805 3.113 1.00 91.12 504 PRO A O 1
ATOM 3937 N N . SER A 1 505 ? 18.356 1.754 1.870 1.00 92.06 505 SER A N 1
ATOM 3938 C CA . SER A 1 505 ? 18.416 0.490 2.612 1.00 92.06 505 SER A CA 1
ATOM 3939 C C . SER A 1 505 ? 19.479 -0.484 2.086 1.00 92.06 505 SER A C 1
ATOM 3941 O O . SER A 1 505 ? 19.448 -1.662 2.436 1.00 92.06 505 SER A O 1
ATOM 3943 N N . ALA A 1 506 ? 20.396 -0.042 1.218 1.00 95.25 506 ALA A N 1
ATOM 3944 C CA . ALA A 1 506 ? 21.395 -0.925 0.630 1.00 95.25 506 ALA A CA 1
ATOM 3945 C C . ALA A 1 506 ? 22.435 -1.400 1.646 1.00 95.25 506 ALA A C 1
ATOM 3947 O O . ALA A 1 506 ? 23.039 -0.603 2.358 1.00 95.25 506 ALA A O 1
ATOM 3948 N N . LEU A 1 507 ? 22.689 -2.703 1.617 1.00 96.31 507 LEU A N 1
ATOM 3949 C CA . LEU A 1 507 ? 23.764 -3.383 2.332 1.00 96.31 507 LEU A CA 1
ATOM 3950 C C . LEU A 1 507 ? 25.009 -3.507 1.449 1.00 96.31 507 LEU A C 1
ATOM 3952 O O . LEU A 1 507 ? 26.138 -3.380 1.919 1.00 96.31 507 LEU A O 1
ATOM 3956 N N . ARG A 1 508 ? 24.812 -3.788 0.153 1.00 97.44 508 ARG A N 1
ATOM 3957 C CA . ARG A 1 508 ? 25.903 -4.066 -0.786 1.00 97.44 508 ARG A CA 1
ATOM 3958 C C . ARG A 1 508 ? 25.485 -3.842 -2.238 1.00 97.44 508 ARG A C 1
ATOM 3960 O O . ARG A 1 508 ? 24.329 -4.047 -2.607 1.00 97.44 508 ARG A O 1
ATOM 3967 N N . TYR A 1 509 ? 26.449 -3.462 -3.068 1.00 97.06 509 TYR A N 1
ATOM 3968 C CA . TYR A 1 509 ? 26.305 -3.319 -4.515 1.00 97.06 509 TYR A CA 1
ATOM 3969 C C . TYR A 1 509 ? 27.299 -4.213 -5.252 1.00 97.06 509 TYR A C 1
ATOM 3971 O O . TYR A 1 509 ? 28.459 -4.311 -4.846 1.00 97.06 509 TYR A O 1
ATOM 3979 N N . TYR A 1 510 ? 26.864 -4.783 -6.374 1.00 96.75 510 TYR A N 1
ATOM 3980 C CA . TYR A 1 510 ? 27.693 -5.557 -7.294 1.00 96.75 510 TYR A CA 1
ATOM 3981 C C . TYR A 1 510 ? 27.577 -4.959 -8.696 1.00 96.75 510 TYR A C 1
ATOM 3983 O O . TYR A 1 510 ? 26.472 -4.839 -9.231 1.00 96.75 510 TYR A O 1
ATOM 3991 N N . VAL A 1 511 ? 28.712 -4.563 -9.270 1.00 94.69 511 VAL A N 1
ATOM 3992 C CA . VAL A 1 511 ? 28.807 -3.967 -10.610 1.00 94.69 511 VAL A CA 1
ATOM 3993 C C . VAL A 1 511 ? 30.095 -4.466 -11.245 1.00 94.69 511 VAL A C 1
ATOM 3995 O O . VAL A 1 511 ? 31.175 -4.157 -10.733 1.00 94.69 511 VAL A O 1
ATOM 3998 N N . ASP A 1 512 ? 30.000 -5.191 -12.364 1.00 93.44 512 ASP A N 1
ATOM 3999 C CA . ASP A 1 512 ? 31.171 -5.810 -13.000 1.00 93.44 512 ASP A CA 1
ATOM 4000 C C . ASP A 1 512 ? 31.951 -6.660 -11.962 1.00 93.44 512 ASP A C 1
ATOM 4002 O O . ASP A 1 512 ? 31.350 -7.327 -11.117 1.00 93.44 512 ASP A O 1
ATOM 4006 N N . THR A 1 513 ? 33.282 -6.616 -11.952 1.00 94.44 513 THR A N 1
ATOM 4007 C CA . THR A 1 513 ? 34.116 -7.267 -10.930 1.00 94.44 513 THR A CA 1
ATOM 4008 C C . THR A 1 513 ? 34.150 -6.535 -9.583 1.00 94.44 513 THR A C 1
ATOM 4010 O O . THR A 1 513 ? 34.834 -6.985 -8.662 1.00 94.44 513 THR A O 1
ATOM 4013 N N . ASN A 1 514 ? 33.474 -5.389 -9.447 1.00 94.06 514 ASN A N 1
ATOM 4014 C CA . ASN A 1 514 ? 33.515 -4.569 -8.240 1.00 94.06 514 ASN A CA 1
ATOM 4015 C C . ASN A 1 514 ? 32.378 -4.924 -7.280 1.00 94.06 514 ASN A C 1
ATOM 4017 O O . ASN A 1 514 ? 31.231 -5.151 -7.665 1.00 94.06 514 ASN A O 1
ATOM 4021 N N . THR A 1 515 ? 32.695 -4.908 -5.989 1.00 95.56 515 THR A N 1
ATOM 4022 C CA . THR A 1 515 ? 31.719 -5.052 -4.908 1.00 95.56 515 THR A CA 1
ATOM 4023 C C . THR A 1 515 ? 31.939 -3.935 -3.906 1.00 95.56 515 THR A C 1
ATOM 4025 O O . THR A 1 515 ? 33.075 -3.685 -3.507 1.00 95.56 515 THR A O 1
ATOM 4028 N N . LEU A 1 516 ? 30.861 -3.261 -3.519 1.00 94.31 516 LEU A N 1
ATOM 4029 C CA . LEU A 1 516 ? 30.903 -2.140 -2.591 1.00 94.31 516 LEU A CA 1
ATOM 4030 C C . LEU A 1 516 ? 29.939 -2.385 -1.437 1.00 94.31 516 LEU A C 1
ATOM 4032 O O . LEU A 1 516 ? 28.734 -2.506 -1.657 1.00 94.31 516 LEU A O 1
ATOM 4036 N N . ASP A 1 517 ? 30.475 -2.401 -0.222 1.00 95.44 517 ASP A N 1
ATOM 4037 C CA . ASP A 1 517 ? 29.678 -2.389 1.000 1.00 95.44 517 ASP A CA 1
ATOM 4038 C C . ASP A 1 517 ? 29.028 -1.024 1.214 1.00 95.44 517 ASP A C 1
ATOM 4040 O O . ASP A 1 517 ? 29.612 0.021 0.917 1.00 95.44 517 ASP A O 1
ATOM 4044 N N . ALA A 1 518 ? 27.809 -1.039 1.735 1.00 92.88 518 ALA A N 1
ATOM 4045 C CA . ALA A 1 518 ? 27.040 0.150 2.035 1.00 92.88 518 ALA A CA 1
ATOM 4046 C C . ALA A 1 518 ? 26.527 0.097 3.471 1.00 92.88 518 ALA A C 1
ATOM 4048 O O . ALA A 1 518 ? 26.187 -0.964 3.990 1.00 92.88 518 ALA A O 1
ATOM 4049 N N . VAL A 1 519 ? 26.493 1.263 4.110 1.00 91.50 519 VAL A N 1
ATOM 4050 C CA . VAL A 1 519 ? 25.865 1.435 5.419 1.00 91.50 519 VAL A CA 1
ATOM 4051 C C . VAL A 1 519 ? 24.453 1.956 5.162 1.00 91.50 519 VAL A C 1
ATOM 4053 O O . VAL A 1 519 ? 24.333 3.040 4.583 1.00 91.50 519 VAL A O 1
ATOM 4056 N N . PRO A 1 520 ? 23.399 1.211 5.539 1.00 91.25 520 PRO A N 1
ATOM 4057 C CA . PRO A 1 520 ? 22.031 1.671 5.365 1.00 91.25 520 PRO A CA 1
ATOM 4058 C C . PRO A 1 520 ? 21.756 2.984 6.106 1.00 91.25 520 PRO A C 1
ATOM 4060 O O . PRO A 1 520 ? 22.185 3.179 7.242 1.00 91.25 520 PRO A O 1
ATOM 4063 N N . ASP A 1 521 ? 20.994 3.861 5.465 1.00 90.06 521 ASP A N 1
ATOM 4064 C CA . ASP A 1 521 ? 20.503 5.129 5.999 1.00 90.06 521 ASP A CA 1
ATOM 4065 C C . ASP A 1 521 ? 19.063 4.939 6.497 1.00 90.06 521 ASP A C 1
ATOM 4067 O O . ASP A 1 521 ? 18.087 5.175 5.773 1.00 90.06 521 ASP A O 1
ATOM 4071 N N . PHE A 1 522 ? 18.938 4.407 7.715 1.00 87.19 522 PHE A N 1
ATOM 4072 C CA . PHE A 1 522 ? 17.650 4.210 8.378 1.00 87.19 522 PHE A CA 1
ATOM 4073 C C . PHE A 1 522 ? 17.211 5.477 9.116 1.00 87.19 522 PHE A C 1
ATOM 4075 O O . PHE A 1 522 ? 18.004 6.132 9.791 1.00 87.19 522 PHE A O 1
ATOM 4082 N N . GLN A 1 523 ? 15.924 5.802 9.019 1.00 82.06 523 GLN A N 1
ATOM 4083 C CA . GLN A 1 523 ? 15.318 6.912 9.744 1.00 82.06 523 GLN A CA 1
ATOM 4084 C C . GLN A 1 523 ? 15.292 6.591 11.245 1.00 82.06 523 GLN A C 1
ATOM 4086 O O . GLN A 1 523 ? 14.750 5.558 11.644 1.00 82.06 523 GLN A O 1
ATOM 4091 N N . GLN A 1 524 ? 15.888 7.463 12.063 1.00 77.12 524 GLN A N 1
ATOM 4092 C CA . GLN A 1 524 ? 15.739 7.421 13.519 1.00 77.12 524 GLN A CA 1
ATOM 4093 C C . GLN A 1 524 ? 14.395 8.042 13.908 1.00 77.12 524 GLN A C 1
ATOM 4095 O O . GLN A 1 524 ? 13.940 8.976 13.247 1.00 77.12 524 GLN A O 1
ATOM 4100 N N . ASP A 1 525 ? 13.763 7.513 14.952 1.00 61.78 525 ASP A N 1
ATOM 4101 C CA . ASP A 1 525 ? 12.560 8.121 15.510 1.00 61.78 525 ASP A CA 1
ATOM 4102 C C . ASP A 1 525 ? 12.971 9.328 16.362 1.00 61.78 525 ASP A C 1
ATOM 4104 O O . ASP A 1 525 ? 13.807 9.203 17.261 1.00 61.78 525 ASP A O 1
ATOM 4108 N N . ASP A 1 526 ? 12.409 10.499 16.060 1.00 42.25 526 ASP A N 1
ATOM 4109 C CA . ASP A 1 526 ? 12.489 11.655 16.949 1.00 42.25 526 ASP A CA 1
ATOM 4110 C C . ASP A 1 526 ? 11.587 11.360 18.161 1.00 42.25 526 ASP A C 1
ATOM 4112 O O . ASP A 1 526 ? 10.375 11.199 18.003 1.00 42.25 526 ASP A O 1
ATOM 4116 N N . PHE A 1 527 ? 12.199 11.201 19.341 1.00 33.84 527 PHE A N 1
ATOM 4117 C CA . PHE A 1 527 ? 11.515 10.911 20.610 1.00 33.84 527 PHE A CA 1
ATOM 4118 C C . PHE A 1 527 ? 10.636 12.060 21.108 1.00 33.84 527 PHE A C 1
ATOM 4120 O O . PHE A 1 527 ? 11.083 13.230 21.030 1.00 33.84 527 PHE A O 1
#

Solvent-accessible surface area (backbone atoms only — not comparable to full-atom values): 28543 Å² total; per-residue (Å²): 129,84,78,81,72,73,80,44,85,40,26,34,35,41,37,36,20,25,25,53,47,75,29,85,86,54,80,66,37,54,13,21,50,46,30,43,56,52,49,52,55,47,40,44,30,72,79,37,43,36,35,54,70,92,34,51,46,81,47,66,51,45,42,52,26,67,62,51,53,49,55,53,37,56,56,30,67,72,13,47,36,37,32,36,39,38,39,28,31,50,25,38,69,28,99,87,61,45,51,15,43,41,27,14,51,28,37,82,92,45,31,72,80,30,13,33,38,44,69,56,56,49,50,39,58,68,71,22,62,28,76,40,37,38,36,38,40,49,36,20,56,66,74,75,81,75,83,85,77,98,69,78,74,85,52,48,60,60,60,70,60,68,46,78,72,30,34,37,39,33,35,28,89,48,66,45,58,62,62,60,78,89,52,17,83,84,30,37,29,49,55,51,43,47,48,50,48,45,51,68,50,24,51,76,83,48,57,68,50,30,23,47,47,57,52,47,56,52,42,34,53,53,27,48,75,70,74,43,63,50,54,46,77,44,64,41,85,68,52,42,64,42,73,59,29,34,20,58,33,42,64,79,89,64,98,81,69,90,69,84,60,97,67,46,69,74,50,49,56,49,48,52,49,54,57,72,67,34,72,76,38,61,55,42,70,71,57,41,63,71,68,48,83,41,25,25,41,38,38,35,28,40,54,45,101,85,70,51,70,45,60,32,34,70,42,71,12,82,64,30,35,35,65,47,52,51,51,49,47,40,41,41,66,28,23,37,95,55,58,43,86,45,26,26,32,31,60,43,82,41,96,67,70,45,88,81,65,45,59,52,56,56,53,53,50,53,36,46,79,70,72,48,73,44,66,31,52,91,25,70,60,88,64,89,75,72,55,81,82,51,53,64,44,61,43,44,56,82,25,39,30,63,62,34,26,53,44,51,71,42,79,40,78,25,78,98,63,49,40,80,35,30,44,44,58,50,52,52,49,48,41,72,70,46,44,49,52,59,48,67,75,77,82,74,94,70,94,68,97,68,93,72,85,51,49,72,76,31,65,31,79,37,68,75,46,79,38,30,45,52,56,50,48,42,52,50,19,42,50,63,26,68,61,30,30,37,39,35,30,27,64,35,35,40,39,45,81,42,77,88,78,82,45,32,34,24,47,32,39,26,36,16,91,45,74,45,82,44,79,55,51,55,41,75,83,87,128

Radius of gyration: 25.69 Å; Cα contacts (8 Å, |Δi|>4): 1051; chains: 1; bounding box: 68×57×63 Å